Protein AF-M4DKJ5-F1 (afdb_monomer_lite)

Structure (mmCIF, N/CA/C/O backbone):
data_AF-M4DKJ5-F1
#
_entry.id   AF-M4DKJ5-F1
#
loop_
_atom_site.group_PDB
_atom_site.id
_atom_site.type_symbol
_atom_site.label_atom_id
_atom_site.label_alt_id
_atom_site.label_comp_id
_atom_site.label_asym_id
_atom_site.label_entity_id
_atom_site.label_seq_id
_atom_site.pdbx_PDB_ins_code
_atom_site.Cartn_x
_atom_site.Cartn_y
_atom_site.Cartn_z
_atom_site.occupancy
_atom_site.B_iso_or_equiv
_atom_site.auth_seq_id
_atom_site.auth_comp_id
_atom_site.auth_asym_id
_atom_site.auth_atom_id
_atom_site.pdbx_PDB_model_num
ATOM 1 N N . MET A 1 1 ? -17.167 -46.478 -21.593 1.00 34.16 1 MET A N 1
ATOM 2 C CA . MET A 1 1 ? -16.706 -47.016 -22.894 1.00 34.16 1 MET A CA 1
ATOM 3 C C . MET A 1 1 ? -16.607 -45.838 -23.850 1.00 34.16 1 MET A C 1
ATOM 5 O O . MET A 1 1 ? -17.589 -45.128 -23.940 1.00 34.16 1 MET A O 1
ATOM 9 N N . GLN A 1 2 ? -15.519 -45.518 -24.541 1.00 34.03 2 GLN A N 1
ATOM 10 C CA . GLN A 1 2 ? -14.151 -46.040 -24.587 1.00 34.03 2 GLN A CA 1
ATOM 11 C C . GLN A 1 2 ? -13.304 -44.965 -25.315 1.00 34.03 2 GLN A C 1
ATOM 13 O O . GLN A 1 2 ? -13.820 -44.273 -26.188 1.00 34.03 2 GLN A O 1
ATOM 18 N N . LEU A 1 3 ? -12.049 -44.794 -24.898 1.00 34.88 3 LEU A N 1
ATOM 19 C CA . LEU A 1 3 ? -11.023 -43.895 -25.453 1.00 34.88 3 LEU A CA 1
ATOM 20 C C . LEU A 1 3 ? -10.402 -44.441 -26.753 1.00 34.88 3 LEU A C 1
ATOM 22 O O . LEU A 1 3 ? -10.214 -45.651 -26.811 1.00 34.88 3 LEU A O 1
ATOM 26 N N . SER A 1 4 ? -9.965 -43.550 -27.664 1.00 33.28 4 SER A N 1
ATOM 27 C CA . SER A 1 4 ? -8.670 -43.556 -28.418 1.00 33.28 4 SER A CA 1
ATOM 28 C C . SER A 1 4 ? -8.752 -42.593 -29.626 1.00 33.28 4 SER A C 1
ATOM 30 O O . SER A 1 4 ? -9.690 -42.697 -30.406 1.00 33.28 4 SER A O 1
ATOM 32 N N . LYS A 1 5 ? -7.969 -41.501 -29.711 1.00 38.34 5 LYS A N 1
ATOM 33 C CA . LYS A 1 5 ? -6.615 -41.378 -30.317 1.00 38.34 5 LYS A CA 1
ATOM 34 C C . LYS A 1 5 ? -6.493 -41.980 -31.730 1.00 38.34 5 LYS A C 1
ATOM 36 O O . LYS A 1 5 ? -6.608 -43.189 -31.854 1.00 38.34 5 LYS A O 1
ATOM 41 N N . ASP A 1 6 ? -6.233 -41.151 -32.750 1.00 34.94 6 ASP A N 1
ATOM 42 C CA . ASP A 1 6 ? -4.901 -41.042 -33.379 1.00 34.94 6 ASP A CA 1
ATOM 43 C C . ASP A 1 6 ? -4.804 -39.933 -34.451 1.00 34.94 6 ASP A C 1
ATOM 45 O O . ASP A 1 6 ? -5.795 -39.488 -35.027 1.00 34.94 6 ASP A O 1
ATOM 49 N N . GLN A 1 7 ? -3.573 -39.436 -34.598 1.00 34.44 7 GLN A N 1
ATOM 50 C CA . GLN A 1 7 ? -3.086 -38.348 -35.453 1.00 34.44 7 GLN A CA 1
ATOM 51 C C . GLN A 1 7 ? -2.824 -38.820 -36.889 1.00 34.44 7 GLN A C 1
ATOM 53 O O . GLN A 1 7 ? -2.417 -39.959 -37.066 1.00 34.44 7 GLN A O 1
ATOM 58 N N . GLU A 1 8 ? -2.868 -37.906 -37.868 1.00 33.44 8 GLU A N 1
ATOM 59 C CA . GLU A 1 8 ? -1.919 -37.901 -38.998 1.00 33.44 8 GLU A CA 1
ATOM 60 C C . GLU A 1 8 ? -1.905 -36.529 -39.710 1.00 33.44 8 GLU A C 1
ATOM 62 O O . GLU A 1 8 ? -2.936 -36.007 -40.134 1.00 33.44 8 GLU A O 1
ATOM 67 N N . THR A 1 9 ? -0.720 -35.917 -39.811 1.00 37.09 9 THR A N 1
ATOM 68 C CA . THR A 1 9 ? -0.434 -34.658 -40.529 1.00 37.09 9 THR A CA 1
ATOM 69 C C . THR A 1 9 ? 0.369 -34.941 -41.809 1.00 37.09 9 THR A C 1
ATOM 71 O O . THR A 1 9 ? 1.290 -35.757 -41.748 1.00 37.09 9 THR A O 1
ATOM 74 N N . PRO A 1 10 ? 0.103 -34.256 -42.942 1.00 45.09 10 PRO A N 1
ATOM 75 C CA . PRO A 1 10 ? 0.799 -34.483 -44.216 1.00 45.09 10 PRO A CA 1
ATOM 76 C C . PRO A 1 10 ? 2.137 -33.710 -44.358 1.00 45.09 10 PRO A C 1
ATOM 78 O O . PRO A 1 10 ? 2.367 -32.745 -43.625 1.00 45.09 10 PRO A O 1
ATOM 81 N N . PRO A 1 11 ? 3.030 -34.110 -45.295 1.00 43.97 11 PRO A N 1
ATOM 82 C CA . PRO A 1 11 ? 4.429 -33.667 -45.351 1.00 43.97 11 PRO A CA 1
ATOM 83 C C . PRO A 1 11 ? 4.670 -32.383 -46.171 1.00 43.97 11 PRO A C 1
ATOM 85 O O . PRO A 1 11 ? 3.959 -32.081 -47.129 1.00 43.97 11 PRO A O 1
ATOM 88 N N . SER A 1 12 ? 5.735 -31.656 -45.817 1.00 39.75 12 SER A N 1
ATOM 89 C CA . SER A 1 12 ? 6.187 -30.396 -46.434 1.00 39.75 12 SER A CA 1
ATOM 90 C C . SER A 1 12 ? 7.066 -30.602 -47.691 1.00 39.75 12 SER A C 1
ATOM 92 O O . SER A 1 12 ? 7.866 -31.539 -47.713 1.00 39.75 12 SER A O 1
ATOM 94 N N . PRO A 1 13 ? 7.012 -29.710 -48.706 1.00 46.06 13 PRO A N 1
ATOM 95 C CA . PRO A 1 13 ? 7.845 -29.791 -49.916 1.00 46.06 13 PRO A CA 1
ATOM 96 C C . PRO A 1 13 ? 9.262 -29.172 -49.752 1.00 46.06 13 PRO A C 1
ATOM 98 O O . PRO A 1 13 ? 9.503 -28.420 -48.803 1.00 46.06 13 PRO A O 1
ATOM 101 N N . PRO A 1 14 ? 10.222 -29.483 -50.657 1.00 41.31 14 PRO A N 1
ATOM 102 C CA . PRO A 1 14 ? 11.657 -29.246 -50.452 1.00 41.31 14 PRO A CA 1
ATOM 103 C C . PRO A 1 14 ? 12.141 -27.816 -50.770 1.00 41.31 14 PRO A C 1
ATOM 105 O O . PRO A 1 14 ? 11.585 -27.110 -51.608 1.00 41.31 14 PRO A O 1
ATOM 108 N N . ARG A 1 15 ? 13.237 -27.418 -50.100 1.00 35.81 15 ARG A N 1
ATOM 109 C CA . ARG A 1 15 ? 13.929 -26.115 -50.201 1.00 35.81 15 ARG A CA 1
ATOM 110 C C . ARG A 1 15 ? 14.710 -25.942 -51.513 1.00 35.81 15 ARG A C 1
ATOM 112 O O . ARG A 1 15 ? 15.487 -26.814 -51.890 1.00 35.81 15 ARG A O 1
ATOM 119 N N . SER A 1 16 ? 14.609 -24.757 -52.116 1.00 41.31 16 SER A N 1
ATOM 120 C CA . SER A 1 16 ? 15.481 -24.249 -53.190 1.00 41.31 16 SER A CA 1
ATOM 121 C C . SER A 1 16 ? 16.621 -23.352 -52.648 1.00 41.31 16 SER A C 1
ATOM 123 O O . SER A 1 16 ? 16.422 -22.686 -51.629 1.00 41.31 16 SER A O 1
ATOM 125 N N . PRO A 1 17 ? 17.810 -23.311 -53.294 1.00 42.06 17 PRO A N 1
ATOM 126 C CA . PRO A 1 17 ? 19.000 -22.596 -52.805 1.00 42.06 17 PRO A CA 1
ATOM 127 C C . PRO A 1 17 ? 18.999 -21.089 -53.160 1.00 42.06 17 PRO A C 1
ATOM 129 O O . PRO A 1 17 ? 18.267 -20.680 -54.064 1.00 42.06 17 PRO A O 1
ATOM 132 N N . PRO A 1 18 ? 19.816 -20.247 -52.489 1.00 37.16 18 PRO A N 1
ATOM 133 C CA . PRO A 1 18 ? 19.771 -18.792 -52.651 1.00 37.16 18 PRO A CA 1
ATOM 134 C C . PRO A 1 18 ? 20.634 -18.293 -53.830 1.00 37.16 18 PRO A C 1
ATOM 136 O O . PRO A 1 18 ? 21.690 -18.874 -54.100 1.00 37.16 18 PRO A O 1
ATOM 139 N N . PRO A 1 19 ? 20.262 -17.185 -54.506 1.00 37.22 19 PRO A N 1
ATOM 140 C CA . PRO A 1 19 ? 21.155 -16.484 -55.422 1.00 37.22 19 PRO A CA 1
ATOM 141 C C . PRO A 1 19 ? 22.012 -15.406 -54.722 1.00 37.22 19 PRO A C 1
ATOM 143 O O . PRO A 1 19 ? 21.772 -15.007 -53.585 1.00 37.22 19 PRO A O 1
ATOM 146 N N . LYS A 1 20 ? 23.068 -15.001 -55.436 1.00 31.56 20 LYS A N 1
ATOM 147 C CA . LYS A 1 20 ? 24.344 -14.416 -54.987 1.00 31.56 20 LYS A CA 1
ATOM 148 C C . LYS A 1 20 ? 24.309 -12.904 -54.696 1.00 31.56 20 LYS A C 1
ATOM 150 O O . LYS A 1 20 ? 23.564 -12.164 -55.329 1.00 31.56 20 LYS A O 1
ATOM 155 N N . LEU A 1 21 ? 25.213 -12.464 -53.808 1.00 29.67 21 LEU A N 1
ATOM 156 C CA . LEU A 1 21 ? 25.580 -11.062 -53.549 1.00 29.67 21 LEU A CA 1
ATOM 157 C C . LEU A 1 21 ? 26.083 -10.339 -54.813 1.00 29.67 21 LEU A C 1
ATOM 159 O O . LEU A 1 21 ? 26.910 -10.881 -55.547 1.00 29.67 21 LEU A O 1
ATOM 163 N N . SER A 1 22 ? 25.704 -9.066 -54.964 1.00 29.33 22 SER A N 1
ATOM 164 C CA . SER A 1 22 ? 26.400 -8.091 -55.811 1.00 29.33 22 SER A CA 1
ATOM 165 C C . SER A 1 22 ? 26.772 -6.844 -55.003 1.00 29.33 22 SER A C 1
ATOM 167 O O . SER A 1 22 ? 25.912 -6.162 -54.452 1.00 29.33 22 SER A O 1
ATOM 169 N N . THR A 1 23 ? 28.069 -6.564 -54.950 1.00 30.52 23 THR A N 1
ATOM 170 C CA . THR A 1 23 ? 28.723 -5.379 -54.382 1.00 30.52 23 THR A CA 1
ATOM 171 C C . THR A 1 23 ? 28.531 -4.141 -55.259 1.00 30.52 23 THR A C 1
ATOM 173 O O . THR A 1 23 ? 28.802 -4.223 -56.456 1.00 30.52 23 THR A O 1
ATOM 176 N N . VAL A 1 24 ? 28.199 -2.981 -54.677 1.00 31.58 24 VAL A N 1
ATOM 177 C CA . VAL A 1 24 ? 28.422 -1.664 -55.309 1.00 31.58 24 VAL A CA 1
ATOM 178 C C . VAL A 1 24 ? 28.922 -0.659 -54.264 1.00 31.58 24 VAL A C 1
ATOM 180 O O . VAL A 1 24 ? 28.433 -0.612 -53.139 1.00 31.58 24 VAL A O 1
ATOM 183 N N . ALA A 1 25 ? 29.957 0.083 -54.656 1.00 29.73 25 ALA A N 1
ATOM 184 C CA . ALA A 1 25 ? 30.858 0.892 -53.844 1.00 29.73 25 ALA A CA 1
ATOM 185 C C . ALA A 1 25 ? 30.395 2.344 -53.593 1.00 29.73 25 ALA A C 1
ATOM 187 O O . ALA A 1 25 ? 29.662 2.929 -54.389 1.00 29.73 25 ALA A O 1
ATOM 188 N N . CYS A 1 26 ? 30.915 2.942 -52.513 1.00 27.17 26 CYS A N 1
ATOM 189 C CA . CYS A 1 26 ? 30.882 4.380 -52.211 1.00 27.17 26 CYS A CA 1
ATOM 190 C C . CYS A 1 26 ? 31.699 5.227 -53.205 1.00 27.17 26 CYS A C 1
ATOM 192 O O . CYS A 1 26 ? 32.752 4.775 -53.664 1.00 27.17 26 CYS A O 1
ATOM 194 N N . PRO A 1 27 ? 31.360 6.523 -53.350 1.00 34.03 27 PRO A N 1
ATOM 195 C CA . PRO A 1 27 ? 32.339 7.557 -53.658 1.00 34.03 27 PRO A CA 1
ATOM 196 C C . PRO A 1 27 ? 32.474 8.635 -52.565 1.00 34.03 27 PRO A C 1
ATOM 198 O O . PRO A 1 27 ? 31.663 8.795 -51.657 1.00 34.03 27 PRO A O 1
ATOM 201 N N . SER A 1 28 ? 33.597 9.339 -52.671 1.00 29.92 28 SER A N 1
ATOM 202 C CA . SER A 1 28 ? 34.377 10.053 -51.661 1.00 29.92 28 SER A CA 1
ATOM 203 C C . SER A 1 28 ? 34.055 11.542 -51.443 1.00 29.92 28 SER A C 1
ATOM 205 O O . SER A 1 28 ? 33.661 12.257 -52.358 1.00 29.92 28 SER A O 1
ATOM 207 N N . ARG A 1 29 ? 34.390 12.017 -50.231 1.00 27.91 29 ARG A N 1
ATOM 208 C CA . ARG A 1 29 ? 34.532 13.419 -49.768 1.00 27.91 29 ARG A CA 1
ATOM 209 C C . ARG A 1 29 ? 35.510 14.284 -50.584 1.00 27.91 29 ARG A C 1
ATOM 211 O O . ARG A 1 29 ? 36.552 13.767 -50.984 1.00 27.91 29 ARG A O 1
ATOM 218 N N . LYS A 1 30 ? 35.285 15.618 -50.565 1.00 30.05 30 LYS A N 1
ATOM 219 C CA . LYS A 1 30 ? 36.215 16.732 -50.173 1.00 30.05 30 LYS A CA 1
ATOM 220 C C . LYS A 1 30 ? 35.596 18.126 -50.518 1.00 30.05 30 LYS A C 1
ATOM 222 O O . LYS A 1 30 ? 34.683 18.141 -51.332 1.00 30.05 30 LYS A O 1
ATOM 227 N N . PRO A 1 31 ? 36.119 19.288 -50.050 1.00 34.69 31 PRO A N 1
ATOM 228 C CA . PRO A 1 31 ? 36.411 19.727 -48.673 1.00 34.69 31 PRO A CA 1
ATOM 229 C C . PRO A 1 31 ? 35.936 21.188 -48.349 1.00 34.69 31 PRO A C 1
ATOM 231 O O . PRO A 1 31 ? 35.379 21.885 -49.184 1.00 34.69 31 PRO A O 1
ATOM 234 N N . ARG A 1 32 ? 36.183 21.610 -47.094 1.00 28.14 32 ARG A N 1
ATOM 235 C CA . ARG A 1 32 ? 35.888 22.892 -46.394 1.00 28.14 32 ARG A CA 1
ATOM 236 C C . ARG A 1 32 ? 36.494 24.179 -46.986 1.00 28.14 32 ARG A C 1
ATOM 238 O O . ARG A 1 32 ? 37.646 24.140 -47.399 1.00 28.14 32 ARG A O 1
ATOM 245 N N . GLU A 1 33 ? 35.859 25.319 -46.671 1.00 25.03 33 GLU A N 1
ATOM 246 C CA . GLU A 1 33 ? 36.517 26.617 -46.397 1.00 25.03 33 GLU A CA 1
ATOM 247 C C . GLU A 1 33 ? 35.924 27.330 -45.155 1.00 25.03 33 GLU A C 1
ATOM 249 O O . GLU A 1 33 ? 34.770 27.114 -44.787 1.00 25.03 33 GLU A O 1
ATOM 254 N N . ARG A 1 34 ? 36.767 28.115 -44.463 1.00 25.41 34 ARG A N 1
ATOM 255 C CA . ARG A 1 34 ? 36.536 28.881 -43.215 1.00 25.41 34 ARG A CA 1
ATOM 256 C C . ARG A 1 34 ? 36.778 30.372 -43.481 1.00 25.41 34 ARG A C 1
ATOM 258 O O . ARG A 1 34 ? 37.758 30.638 -44.159 1.00 25.41 34 ARG A O 1
ATOM 265 N N . THR A 1 35 ? 36.074 31.274 -42.783 1.00 25.77 35 THR A N 1
ATOM 266 C CA . THR A 1 35 ? 36.531 32.628 -42.338 1.00 25.77 35 THR A CA 1
ATOM 267 C C . THR A 1 35 ? 35.442 33.256 -41.429 1.00 25.77 35 THR A C 1
ATOM 269 O O . THR A 1 35 ? 34.269 33.204 -41.770 1.00 25.77 35 THR A O 1
ATOM 272 N N . SER A 1 36 ? 35.686 33.483 -40.125 1.00 26.55 36 SER A N 1
ATOM 273 C CA . SER A 1 36 ? 36.191 34.691 -39.409 1.00 26.55 36 SER A CA 1
ATOM 274 C C . SER A 1 36 ? 35.094 35.663 -38.896 1.00 26.55 36 SER A C 1
ATOM 276 O O . SER A 1 36 ? 34.296 36.162 -39.679 1.00 26.55 36 SER A O 1
ATOM 278 N N . SER A 1 37 ? 35.086 35.923 -37.577 1.00 27.97 37 SER A N 1
ATOM 279 C CA . SER A 1 37 ? 34.269 36.900 -36.798 1.00 27.97 37 SER A CA 1
ATOM 280 C C . SER A 1 37 ? 34.820 38.355 -36.943 1.00 27.97 37 SER A C 1
ATOM 282 O O . SER A 1 37 ? 35.769 38.453 -37.730 1.00 27.97 37 SER A O 1
ATOM 284 N N . PRO A 1 38 ? 34.376 39.471 -36.258 1.00 39.59 38 PRO A N 1
ATOM 285 C CA . PRO A 1 38 ? 33.832 39.616 -34.868 1.00 39.59 38 PRO A CA 1
ATOM 286 C C . PRO A 1 38 ? 32.888 40.837 -34.509 1.00 39.59 38 PRO A C 1
ATOM 288 O O . PRO A 1 38 ? 32.573 41.652 -35.366 1.00 39.59 38 PRO A O 1
ATOM 291 N N . PHE A 1 39 ? 32.524 40.959 -33.201 1.00 26.61 39 PHE A N 1
ATOM 292 C CA . PHE A 1 39 ? 31.960 42.109 -32.400 1.00 26.61 39 PHE A CA 1
ATOM 293 C C . PHE A 1 39 ? 30.550 42.675 -32.744 1.00 26.61 39 PHE A C 1
ATOM 295 O O . PHE A 1 39 ? 30.126 42.592 -33.883 1.00 26.61 39 PHE A O 1
ATOM 302 N N . SER A 1 40 ? 29.765 43.373 -31.896 1.00 27.27 40 SER A N 1
ATOM 303 C CA . SER A 1 40 ? 29.420 43.416 -30.450 1.00 27.27 40 SER A CA 1
ATOM 304 C C . SER A 1 40 ? 28.292 44.464 -30.237 1.00 27.27 40 SER A C 1
ATOM 306 O O . SER A 1 40 ? 28.135 45.357 -31.060 1.00 27.27 40 SER A O 1
ATOM 308 N N . GLU A 1 41 ? 27.628 44.416 -29.073 1.00 29.48 41 GLU A N 1
ATOM 309 C CA . GLU A 1 41 ? 26.929 45.516 -28.355 1.00 29.48 41 GLU A CA 1
ATOM 310 C C . GLU A 1 41 ? 25.429 45.855 -28.555 1.00 29.48 41 GLU A C 1
ATOM 312 O O . GLU A 1 41 ? 24.768 45.518 -29.529 1.00 29.48 41 GLU A O 1
ATOM 317 N N . VAL A 1 42 ? 24.882 46.463 -27.490 1.00 29.23 42 VAL A N 1
ATOM 318 C CA . VAL A 1 42 ? 23.523 46.372 -26.923 1.00 29.23 42 VAL A CA 1
ATOM 319 C C . VAL A 1 42 ? 22.909 47.782 -26.768 1.00 29.23 42 VAL A C 1
ATOM 321 O O . VAL A 1 42 ? 23.637 48.701 -26.417 1.00 29.23 42 VAL A O 1
ATOM 324 N N . LEU A 1 43 ? 21.573 47.937 -26.904 1.00 26.95 43 LEU A N 1
ATOM 325 C CA . LEU A 1 43 ? 20.621 48.596 -25.953 1.00 26.95 43 LEU A CA 1
ATOM 326 C C . LEU A 1 43 ? 19.431 49.381 -26.582 1.00 26.95 43 LEU A C 1
ATOM 328 O O . LEU A 1 43 ? 19.582 50.467 -27.124 1.00 26.95 43 LEU A O 1
ATOM 332 N N . ARG A 1 44 ? 18.225 48.866 -26.261 1.00 27.97 44 ARG A N 1
ATOM 333 C CA . ARG A 1 44 ? 16.961 49.511 -25.794 1.00 27.97 44 ARG A CA 1
ATOM 334 C C . ARG A 1 44 ? 16.175 50.505 -26.676 1.00 27.97 44 ARG A C 1
ATOM 336 O O . ARG A 1 44 ? 16.653 51.596 -26.954 1.00 27.97 44 ARG A O 1
ATOM 343 N N . ARG A 1 45 ? 14.846 50.264 -26.779 1.00 24.30 45 ARG A N 1
ATOM 344 C CA . ARG A 1 45 ? 13.775 51.238 -26.410 1.00 24.30 45 ARG A CA 1
ATOM 345 C C . ARG A 1 45 ? 12.338 50.651 -26.310 1.00 24.30 45 ARG A C 1
ATOM 347 O O . ARG A 1 45 ? 11.859 50.016 -27.232 1.00 24.30 45 ARG A O 1
ATOM 354 N N . LYS A 1 46 ? 11.715 50.941 -25.148 1.00 25.06 46 LYS A N 1
ATOM 355 C CA . LYS A 1 46 ? 10.308 51.243 -24.738 1.00 25.06 46 LYS A CA 1
ATOM 356 C C . LYS A 1 46 ? 9.062 50.526 -25.333 1.00 25.06 46 LYS A C 1
ATOM 358 O O . LYS A 1 46 ? 8.856 50.488 -26.535 1.00 25.06 46 LYS A O 1
ATOM 363 N N . ARG A 1 47 ? 8.168 50.115 -24.405 1.00 30.86 47 ARG A N 1
ATOM 364 C CA . ARG A 1 47 ? 6.785 49.581 -24.565 1.00 30.86 47 ARG A CA 1
ATOM 365 C C . ARG A 1 47 ? 5.763 50.633 -25.038 1.00 30.86 47 ARG A C 1
ATOM 367 O O . ARG A 1 47 ? 5.943 51.809 -24.714 1.00 30.86 47 ARG A O 1
ATOM 374 N N . PRO A 1 48 ? 4.652 50.196 -25.667 1.00 27.69 48 PRO A N 1
ATOM 375 C CA . PRO A 1 48 ? 3.304 50.321 -25.061 1.00 27.69 48 PRO A CA 1
ATOM 376 C C . PRO A 1 48 ? 2.371 49.111 -25.398 1.00 27.69 48 PRO A C 1
ATOM 378 O O . PRO A 1 48 ? 2.866 48.106 -25.896 1.00 27.69 48 PRO A O 1
ATOM 381 N N . PRO A 1 49 ? 1.044 49.177 -25.154 1.00 27.25 49 PRO A N 1
ATOM 382 C CA . PRO A 1 49 ? 0.290 48.755 -23.969 1.00 27.25 49 PRO A CA 1
ATOM 383 C C . PRO A 1 49 ? -0.392 47.365 -24.087 1.00 27.25 49 PRO A C 1
ATOM 385 O O . PRO A 1 49 ? -0.431 46.746 -25.144 1.00 27.25 49 PRO A O 1
ATOM 388 N N . MET A 1 50 ? -0.929 46.885 -22.959 1.00 33.75 50 MET A N 1
ATOM 389 C CA . MET A 1 50 ? -1.585 45.581 -22.777 1.00 33.75 50 MET A CA 1
ATOM 390 C C . MET A 1 50 ? -2.933 45.428 -23.499 1.00 33.75 50 MET A C 1
ATOM 392 O O . MET A 1 50 ? -3.764 46.332 -23.457 1.00 33.75 50 MET A O 1
ATOM 396 N N . LEU A 1 51 ? -3.212 44.199 -23.952 1.00 24.91 51 LEU A N 1
ATOM 397 C CA . LEU A 1 51 ? -4.559 43.625 -23.928 1.00 24.91 51 LEU A CA 1
ATOM 398 C C . LEU A 1 51 ? -4.496 42.184 -23.406 1.00 24.91 51 LEU A C 1
ATOM 400 O O . LEU A 1 51 ? -3.662 41.381 -23.820 1.00 24.91 51 LEU A O 1
ATOM 404 N N . ASN A 1 52 ? -5.342 41.931 -22.414 1.00 31.67 52 ASN A N 1
ATOM 405 C CA . ASN A 1 52 ? -5.388 40.749 -21.569 1.00 31.67 52 ASN A CA 1
ATOM 406 C C . ASN A 1 52 ? -5.973 39.558 -22.346 1.00 31.67 52 ASN A C 1
ATOM 408 O O . ASN A 1 52 ? -7.022 39.700 -22.975 1.00 31.67 52 ASN A O 1
ATOM 412 N N . ARG A 1 53 ? -5.347 38.381 -22.257 1.00 27.08 53 ARG A N 1
ATOM 413 C CA . ARG A 1 53 ? -6.007 37.104 -22.547 1.00 27.08 53 ARG A CA 1
ATOM 414 C C . ARG A 1 53 ? -5.723 36.182 -21.372 1.00 27.08 53 ARG A C 1
ATOM 416 O O . ARG A 1 53 ? -4.568 35.944 -21.033 1.00 27.08 53 ARG A O 1
ATOM 423 N N . GLU A 1 54 ? -6.803 35.795 -20.715 1.00 25.70 54 GLU A N 1
ATOM 424 C CA . GLU A 1 54 ? -6.848 35.111 -19.431 1.00 25.70 54 GLU A CA 1
ATOM 425 C C . GLU A 1 54 ? -5.906 33.903 -19.381 1.00 25.70 54 GLU A C 1
ATOM 427 O O . GLU A 1 54 ? -5.964 32.991 -20.207 1.00 25.70 54 GLU A O 1
ATOM 432 N N . LEU A 1 55 ? -5.014 33.938 -18.392 1.00 28.23 55 LEU A N 1
ATOM 433 C CA . LEU A 1 55 ? -4.206 32.812 -17.962 1.00 28.23 55 LEU A CA 1
ATOM 434 C C . LEU A 1 55 ? -5.130 31.834 -17.237 1.00 28.23 55 LEU A C 1
ATOM 436 O O . LEU A 1 55 ? -5.598 32.119 -16.136 1.00 28.23 55 LEU A O 1
ATOM 440 N N . PHE A 1 56 ? -5.349 30.661 -17.826 1.00 28.41 56 PHE A N 1
ATOM 441 C CA . PHE A 1 56 ? -5.671 29.487 -17.024 1.00 28.41 56 PHE A CA 1
ATOM 442 C C . PHE A 1 56 ? -4.541 29.310 -15.997 1.00 28.41 56 PHE A C 1
ATOM 444 O O . PHE A 1 56 ? -3.369 29.358 -16.395 1.00 28.41 56 PHE A O 1
ATOM 451 N N . PRO A 1 57 ? -4.830 29.136 -14.697 1.00 29.12 57 PRO A N 1
ATOM 452 C CA . PRO A 1 57 ? -3.781 28.844 -13.740 1.00 29.12 57 PRO A CA 1
ATOM 453 C C . PRO A 1 57 ? -3.166 27.493 -14.114 1.00 29.12 57 PRO A C 1
ATOM 455 O O . PRO A 1 57 ? -3.829 26.459 -14.057 1.00 29.12 57 PRO A O 1
ATOM 458 N N . GLN A 1 58 ? -1.899 27.515 -14.536 1.00 31.98 58 GLN A N 1
ATOM 459 C CA . GLN A 1 58 ? -1.081 26.312 -14.580 1.00 31.98 58 GLN A CA 1
ATOM 460 C C . GLN A 1 58 ? -0.992 25.785 -13.148 1.00 31.98 58 GLN A C 1
ATOM 462 O O . GLN A 1 58 ? -0.510 26.486 -12.255 1.00 31.98 58 GLN A O 1
ATOM 467 N N . ALA A 1 59 ? -1.478 24.565 -12.930 1.00 33.59 59 ALA A N 1
ATOM 468 C CA . ALA A 1 59 ? -1.106 23.803 -11.751 1.00 33.59 59 ALA A CA 1
ATOM 469 C C . ALA A 1 59 ? 0.428 23.636 -11.752 1.00 33.59 59 ALA A C 1
ATOM 471 O O . ALA A 1 59 ? 1.017 23.488 -12.831 1.00 33.59 59 ALA A O 1
ATOM 472 N N . PRO A 1 60 ? 1.100 23.713 -10.594 1.00 30.91 60 PRO A N 1
ATOM 473 C CA . PRO A 1 60 ? 2.546 23.571 -10.557 1.00 30.91 60 PRO A CA 1
ATOM 474 C C . PRO A 1 60 ? 2.942 22.155 -11.019 1.00 30.91 60 PRO A C 1
ATOM 476 O O . PRO A 1 60 ? 2.311 21.190 -10.593 1.00 30.91 60 PRO A O 1
ATOM 479 N N . PRO A 1 61 ? 3.971 22.004 -11.876 1.00 40.28 61 PRO A N 1
ATOM 480 C CA . PRO A 1 61 ? 4.569 20.700 -12.133 1.00 40.28 61 PRO A CA 1
ATOM 481 C C . PRO A 1 61 ? 5.258 20.190 -10.863 1.00 40.28 61 PRO A C 1
ATOM 483 O O . PRO A 1 61 ? 5.733 20.997 -10.055 1.00 40.28 61 PRO A O 1
ATOM 486 N N . TRP A 1 62 ? 5.339 18.864 -10.723 1.00 38.97 62 TRP A N 1
ATOM 487 C CA . TRP A 1 62 ? 6.017 18.188 -9.617 1.00 38.97 62 TRP A CA 1
ATOM 488 C C . TRP A 1 62 ? 7.366 18.827 -9.284 1.00 38.97 62 TRP A C 1
ATOM 490 O O . TRP A 1 62 ? 8.152 19.190 -10.169 1.00 38.97 62 TRP A O 1
ATOM 500 N N . SER A 1 63 ? 7.623 18.975 -7.985 1.00 35.19 63 SER A N 1
ATOM 501 C CA . SER A 1 63 ? 8.852 19.550 -7.448 1.00 35.19 63 SER A CA 1
ATOM 502 C C . SER A 1 63 ? 10.081 18.874 -8.060 1.00 35.19 63 SER A C 1
ATOM 504 O O . SER A 1 63 ? 10.278 17.665 -7.944 1.00 35.19 63 SER A O 1
ATOM 506 N N . LYS A 1 64 ? 10.900 19.684 -8.735 1.00 42.12 64 LYS A N 1
ATOM 507 C CA . LYS A 1 64 ? 12.110 19.277 -9.449 1.00 42.12 64 LYS A CA 1
ATOM 508 C C . LYS A 1 64 ? 13.256 18.997 -8.479 1.00 42.12 64 LYS A C 1
ATOM 510 O O . LYS A 1 64 ? 14.096 19.867 -8.284 1.00 42.12 64 LYS A O 1
ATOM 515 N N . GLU A 1 65 ? 13.357 17.779 -7.973 1.00 31.83 65 GLU A N 1
ATOM 516 C CA . GLU A 1 65 ? 14.637 17.257 -7.486 1.00 31.83 65 GLU A CA 1
ATOM 517 C C . GLU A 1 65 ? 14.870 15.865 -8.072 1.00 31.83 65 GLU A C 1
ATOM 519 O O . GLU A 1 65 ? 14.569 14.839 -7.475 1.00 31.83 65 GLU A O 1
ATOM 524 N N . ALA A 1 66 ? 15.411 15.834 -9.293 1.00 41.16 66 ALA A N 1
ATOM 525 C CA . ALA A 1 66 ? 16.150 14.663 -9.738 1.00 41.16 66 ALA A CA 1
ATOM 526 C C . ALA A 1 66 ? 17.454 14.635 -8.930 1.00 41.16 66 ALA A C 1
ATOM 528 O O . ALA A 1 66 ? 18.291 15.534 -9.073 1.00 41.16 66 ALA A O 1
ATOM 529 N N . VAL A 1 67 ? 17.600 13.638 -8.057 1.00 40.75 67 VAL A N 1
ATOM 530 C CA . VAL A 1 67 ? 18.832 13.404 -7.299 1.00 40.75 67 VAL A CA 1
ATOM 531 C C . VAL A 1 67 ? 19.960 13.167 -8.305 1.00 40.75 67 VAL A C 1
ATOM 533 O O . VAL A 1 67 ? 19.934 12.204 -9.066 1.00 40.75 67 VAL A O 1
ATOM 536 N N . LYS A 1 68 ? 20.948 14.067 -8.346 1.00 36.25 68 LYS A N 1
ATOM 537 C CA . LYS A 1 68 ? 22.196 13.823 -9.080 1.00 36.25 68 LYS A CA 1
ATOM 538 C C . LYS A 1 68 ? 23.001 12.793 -8.292 1.00 36.25 68 LYS A C 1
ATOM 540 O O . LYS A 1 68 ? 23.565 13.131 -7.256 1.00 36.25 68 LYS A O 1
ATOM 545 N N . THR A 1 69 ? 23.042 11.556 -8.770 1.00 41.81 69 THR A N 1
ATOM 546 C CA . THR A 1 69 ? 23.812 10.464 -8.163 1.00 41.81 69 THR A CA 1
ATOM 547 C C . THR A 1 69 ? 25.320 10.688 -8.343 1.00 41.81 69 THR A C 1
ATOM 549 O O . THR A 1 69 ? 25.779 10.864 -9.477 1.00 41.81 69 THR A O 1
ATOM 552 N N . PRO A 1 70 ? 26.124 10.689 -7.262 1.00 40.09 70 PRO A N 1
ATOM 553 C CA . PRO A 1 70 ? 27.577 10.641 -7.362 1.00 40.09 70 PRO A CA 1
ATOM 554 C C . PRO A 1 70 ? 28.030 9.298 -7.969 1.00 40.09 70 PRO A C 1
ATOM 556 O O . PRO A 1 70 ? 27.385 8.278 -7.749 1.00 40.09 70 PRO A O 1
ATOM 559 N N . PRO A 1 71 ? 29.161 9.248 -8.692 1.00 44.69 71 PRO A N 1
ATOM 560 C CA . PRO A 1 71 ? 29.565 8.071 -9.472 1.00 44.69 71 PRO A CA 1
ATOM 561 C C . PRO A 1 71 ? 29.984 6.812 -8.672 1.00 44.69 71 PRO A C 1
ATOM 563 O O . PRO A 1 71 ? 30.416 5.835 -9.290 1.00 44.69 71 PRO A O 1
ATOM 566 N N . TYR A 1 72 ? 29.910 6.799 -7.330 1.00 49.84 72 TYR A N 1
ATOM 567 C CA . TYR A 1 72 ? 30.592 5.783 -6.506 1.00 49.84 72 TYR A CA 1
ATOM 568 C C . TYR A 1 72 ? 29.865 5.217 -5.276 1.00 49.84 72 TYR A C 1
ATOM 570 O O . TYR A 1 72 ? 30.477 4.385 -4.611 1.00 49.84 72 TYR A O 1
ATOM 578 N N . GLU A 1 73 ? 28.616 5.567 -4.965 1.00 63.88 73 GLU A N 1
ATOM 579 C CA . GLU A 1 73 ? 28.018 5.137 -3.686 1.00 63.88 73 GLU A CA 1
ATOM 580 C C . GLU A 1 73 ? 26.627 4.523 -3.812 1.00 63.88 73 GLU A C 1
ATOM 582 O O . GLU A 1 73 ? 25.889 4.800 -4.759 1.00 63.88 73 GLU A O 1
ATOM 587 N N . ASP A 1 74 ? 26.312 3.680 -2.825 1.00 78.25 74 ASP A N 1
ATOM 588 C CA . ASP A 1 74 ? 24.966 3.194 -2.561 1.00 78.25 74 ASP A CA 1
ATOM 589 C C . ASP A 1 74 ? 24.016 4.390 -2.401 1.00 78.25 74 ASP A C 1
ATOM 591 O O . ASP A 1 74 ? 24.342 5.384 -1.747 1.00 78.25 74 ASP A O 1
ATOM 595 N N . VAL A 1 75 ? 22.833 4.300 -2.998 1.00 82.94 75 VAL A N 1
ATOM 596 C CA . VAL A 1 75 ? 21.817 5.349 -2.945 1.00 82.94 75 VAL A CA 1
ATOM 597 C C . VAL A 1 75 ? 20.709 4.917 -2.007 1.00 82.94 75 VAL A C 1
ATOM 599 O O . VAL A 1 75 ? 20.108 3.859 -2.182 1.00 82.94 75 VAL A O 1
ATOM 602 N N . GLU A 1 76 ? 20.406 5.764 -1.032 1.00 89.00 76 GLU A N 1
ATOM 603 C CA . GLU A 1 76 ? 19.338 5.542 -0.064 1.00 89.00 76 GLU A CA 1
ATOM 604 C C . GLU A 1 76 ? 18.339 6.686 -0.175 1.00 89.00 76 GLU A C 1
ATOM 606 O O . GLU A 1 76 ? 18.717 7.858 -0.200 1.00 89.00 76 GLU A O 1
ATOM 611 N N . ALA A 1 77 ? 17.055 6.358 -0.240 1.00 80.25 77 ALA A N 1
ATOM 612 C CA . ALA A 1 77 ? 15.999 7.348 -0.110 1.00 80.25 77 ALA A CA 1
ATOM 613 C C . ALA A 1 77 ? 14.834 6.746 0.657 1.00 80.25 77 ALA A C 1
ATOM 615 O O . ALA A 1 77 ? 14.470 5.593 0.457 1.00 80.25 77 ALA A O 1
ATOM 616 N N . GLU A 1 78 ? 14.221 7.531 1.525 1.00 83.94 78 GLU A N 1
ATOM 617 C CA . GLU A 1 78 ? 13.111 7.073 2.342 1.00 83.94 78 GLU A CA 1
ATOM 618 C C . GLU A 1 78 ? 12.115 8.209 2.527 1.00 83.94 78 GLU A C 1
ATOM 620 O O . GLU A 1 78 ? 12.479 9.383 2.613 1.00 83.94 78 GLU A O 1
ATOM 625 N N . LYS A 1 79 ? 10.838 7.843 2.562 1.00 75.94 79 LYS A N 1
ATOM 626 C CA . LYS A 1 79 ? 9.777 8.690 3.084 1.00 75.94 79 LYS A CA 1
ATOM 627 C C . LYS A 1 79 ? 9.042 7.870 4.128 1.00 75.94 79 LYS A C 1
ATOM 629 O O . LYS A 1 79 ? 8.364 6.903 3.770 1.00 75.94 79 LYS A O 1
ATOM 634 N N . ASP A 1 80 ? 9.193 8.275 5.386 1.00 67.38 80 ASP A N 1
ATOM 635 C CA . ASP A 1 80 ? 8.707 7.554 6.563 1.00 67.38 80 ASP A CA 1
ATOM 636 C C . ASP A 1 80 ? 7.294 6.996 6.368 1.00 67.38 80 ASP A C 1
ATOM 638 O O . ASP A 1 80 ? 6.342 7.725 6.074 1.00 67.38 80 ASP A O 1
ATOM 642 N N . GLY A 1 81 ? 7.169 5.674 6.508 1.00 65.00 81 GLY A N 1
ATOM 643 C CA . GLY A 1 81 ? 5.896 4.959 6.418 1.00 65.00 81 GLY A CA 1
ATOM 644 C C . GLY A 1 81 ? 5.243 4.921 5.028 1.00 65.00 81 GLY A C 1
ATOM 645 O O . GLY A 1 81 ? 4.101 4.472 4.928 1.00 65.00 81 GLY A O 1
ATOM 646 N N . VAL A 1 82 ? 5.918 5.376 3.964 1.00 79.38 82 VAL A N 1
ATOM 647 C CA . VAL A 1 82 ? 5.394 5.355 2.585 1.00 79.38 82 VAL A CA 1
ATOM 648 C C . VAL A 1 82 ? 6.238 4.470 1.676 1.00 79.38 82 VAL A C 1
ATOM 650 O O . VAL A 1 82 ? 5.700 3.569 1.032 1.00 79.38 82 VAL A O 1
ATOM 653 N N . TYR A 1 83 ? 7.544 4.717 1.598 1.00 91.19 83 TYR A N 1
ATOM 654 C CA . TYR A 1 83 ? 8.448 3.916 0.776 1.00 91.19 83 TYR A CA 1
ATOM 655 C C . TYR A 1 83 ? 9.893 4.020 1.264 1.00 91.19 83 TYR A C 1
ATOM 657 O O . TYR A 1 83 ? 10.287 5.032 1.845 1.00 91.19 83 TYR A O 1
ATOM 665 N N . SER A 1 84 ? 10.694 3.013 0.928 1.00 94.38 84 SER A N 1
ATOM 666 C CA . SER A 1 84 ? 12.150 3.051 1.059 1.00 94.38 84 SER A CA 1
ATOM 667 C C . SER A 1 84 ? 12.797 2.557 -0.232 1.00 94.38 84 SER A C 1
ATOM 669 O O . SER A 1 84 ? 12.288 1.654 -0.894 1.00 94.38 84 SER A O 1
ATOM 671 N N . VAL A 1 85 ? 13.932 3.147 -0.578 1.00 95.50 85 VAL A N 1
ATOM 672 C CA . VAL A 1 85 ? 14.742 2.850 -1.755 1.00 95.50 85 VAL A CA 1
ATOM 673 C C . VAL A 1 85 ? 16.153 2.554 -1.289 1.00 95.50 85 VAL A C 1
ATOM 675 O O . VAL A 1 85 ? 16.723 3.317 -0.508 1.00 95.50 85 VAL A O 1
ATOM 678 N N . TYR A 1 86 ? 16.720 1.473 -1.803 1.00 96.62 86 TYR A N 1
ATOM 679 C CA . TYR A 1 86 ? 18.146 1.210 -1.714 1.00 96.62 86 TYR A CA 1
ATOM 680 C C . TYR A 1 86 ? 18.644 0.782 -3.085 1.00 96.62 86 TYR A C 1
ATOM 682 O O . TYR A 1 86 ? 18.103 -0.153 -3.676 1.00 96.62 86 TYR A O 1
ATOM 690 N N . CYS A 1 87 ? 19.655 1.476 -3.588 1.00 94.62 87 CYS A N 1
ATOM 691 C CA . CYS A 1 87 ? 20.335 1.125 -4.819 1.00 94.62 87 CYS A CA 1
ATOM 692 C C . CYS A 1 87 ? 21.795 0.848 -4.481 1.00 94.62 87 CYS A C 1
ATOM 694 O O . CYS A 1 87 ? 22.461 1.692 -3.890 1.00 94.62 87 CYS A O 1
ATOM 696 N N . LYS A 1 88 ? 22.292 -0.322 -4.853 1.00 92.62 88 LYS A N 1
ATOM 697 C CA . LYS A 1 88 ? 23.662 -0.754 -4.613 1.00 92.62 88 LYS A CA 1
ATOM 698 C C . LYS A 1 88 ? 24.366 -0.960 -5.935 1.00 92.62 88 LYS A C 1
ATOM 700 O O . LYS A 1 88 ? 23.862 -1.679 -6.790 1.00 92.62 88 LYS A O 1
ATOM 705 N N . ARG A 1 89 ? 25.549 -0.374 -6.080 1.00 90.19 89 ARG A N 1
ATOM 706 C CA . ARG A 1 89 ? 26.361 -0.574 -7.279 1.00 90.19 89 ARG A CA 1
ATOM 707 C C . ARG A 1 89 ? 26.941 -1.991 -7.318 1.00 90.19 89 ARG A C 1
ATOM 709 O O . ARG A 1 89 ? 27.475 -2.492 -6.322 1.00 90.19 89 ARG A O 1
ATOM 716 N N . GLY A 1 90 ? 26.909 -2.596 -8.495 1.00 83.38 90 GLY A N 1
ATOM 717 C CA . GLY A 1 90 ? 27.520 -3.877 -8.796 1.00 83.38 90 GLY A CA 1
ATOM 718 C C . GLY A 1 90 ? 29.044 -3.853 -8.726 1.00 83.38 90 GLY A C 1
ATOM 719 O O . GLY A 1 90 ? 29.715 -2.818 -8.710 1.00 83.38 90 GLY A O 1
ATOM 720 N N . ARG A 1 91 ? 29.654 -5.042 -8.706 1.00 80.25 91 ARG A N 1
ATOM 721 C CA . ARG A 1 91 ? 31.114 -5.197 -8.531 1.00 80.25 91 ARG A CA 1
ATOM 722 C C . ARG A 1 91 ? 31.914 -5.058 -9.831 1.00 80.25 91 ARG A C 1
ATOM 724 O O . ARG A 1 91 ? 33.128 -5.289 -9.837 1.00 80.25 91 ARG A O 1
ATOM 731 N N . ARG A 1 92 ? 31.277 -4.678 -10.943 1.00 71.50 92 ARG A N 1
ATOM 732 C CA . ARG A 1 92 ? 31.945 -4.472 -12.237 1.00 71.50 92 ARG A CA 1
ATOM 733 C C . ARG A 1 92 ? 32.829 -3.215 -12.173 1.00 71.50 92 ARG A C 1
ATOM 735 O O . ARG A 1 92 ? 32.385 -2.099 -12.410 1.00 71.50 92 ARG A O 1
ATOM 742 N N . ARG A 1 93 ? 34.122 -3.416 -11.869 1.00 57.91 93 ARG A N 1
ATOM 743 C CA . ARG A 1 93 ? 35.159 -2.394 -11.572 1.00 57.91 93 ARG A CA 1
ATOM 744 C C . ARG A 1 93 ? 35.241 -1.199 -12.543 1.00 57.91 93 ARG A C 1
ATOM 746 O O . ARG A 1 93 ? 35.758 -0.156 -12.157 1.00 57.91 93 ARG A O 1
ATOM 753 N N . TRP A 1 94 ? 34.758 -1.344 -13.776 1.00 66.31 94 TRP A N 1
ATOM 754 C CA . TRP A 1 94 ? 34.886 -0.354 -14.854 1.00 66.31 94 TRP A CA 1
ATOM 755 C C . TRP A 1 94 ? 33.567 0.328 -15.243 1.00 66.31 94 TRP A C 1
ATOM 757 O O . TRP A 1 94 ? 33.597 1.256 -16.044 1.00 66.31 94 TRP A O 1
ATOM 767 N N . MET A 1 95 ? 32.431 -0.121 -14.702 1.00 67.38 95 MET A N 1
ATOM 768 C CA . MET A 1 95 ? 31.102 0.405 -15.025 1.00 67.38 95 MET A CA 1
ATOM 769 C C . MET A 1 95 ? 30.591 1.254 -13.868 1.00 67.38 95 MET A C 1
ATOM 771 O O . MET A 1 95 ? 30.705 0.849 -12.710 1.00 67.38 95 MET A O 1
ATOM 775 N N . ALA A 1 96 ? 30.108 2.458 -14.177 1.00 83.31 96 ALA A N 1
ATOM 776 C CA . ALA A 1 96 ? 29.358 3.270 -13.225 1.00 83.31 96 ALA A CA 1
ATOM 777 C C . ALA A 1 96 ? 28.011 2.597 -12.929 1.00 83.31 96 ALA A C 1
ATOM 779 O O . ALA A 1 96 ? 27.607 1.715 -13.675 1.00 83.31 96 ALA A O 1
ATOM 780 N N . MET A 1 97 ? 27.336 3.027 -11.864 1.00 89.06 97 MET A N 1
ATOM 781 C CA . MET A 1 97 ? 25.976 2.571 -11.597 1.00 89.06 97 MET A CA 1
ATOM 782 C C . MET A 1 97 ? 25.046 3.024 -12.732 1.00 89.06 97 MET A C 1
ATOM 784 O O . MET A 1 97 ? 24.920 4.233 -12.974 1.00 89.06 97 MET A O 1
ATOM 788 N N . GLU A 1 98 ? 24.430 2.077 -13.430 1.00 93.75 98 GLU A N 1
ATOM 789 C CA . GLU A 1 98 ? 23.517 2.290 -14.556 1.00 93.75 98 GLU A CA 1
ATOM 790 C C . GLU A 1 98 ? 22.051 2.322 -14.088 1.00 93.75 98 GLU A C 1
ATOM 792 O O . GLU A 1 98 ? 21.261 3.068 -14.670 1.00 93.75 98 GLU A O 1
ATOM 797 N N . ASP A 1 99 ? 21.737 1.668 -12.962 1.00 95.50 99 ASP A N 1
ATOM 798 C CA . ASP A 1 99 ? 20.410 1.684 -12.332 1.00 95.50 99 ASP A CA 1
ATOM 799 C C . ASP A 1 99 ? 19.973 3.085 -11.873 1.00 95.50 99 ASP A C 1
ATOM 801 O O . ASP A 1 99 ? 20.738 3.865 -11.292 1.00 95.50 99 ASP A O 1
ATOM 805 N N . ARG A 1 100 ? 18.694 3.409 -12.071 1.00 96.12 100 ARG A N 1
ATOM 806 C CA . ARG A 1 100 ? 18.036 4.623 -11.566 1.00 96.12 100 ARG A CA 1
ATOM 807 C C . ARG A 1 100 ? 16.686 4.286 -10.944 1.00 96.12 100 ARG A C 1
ATOM 809 O O . ARG A 1 100 ? 16.117 3.218 -11.150 1.00 96.12 100 ARG A O 1
ATOM 816 N N . TYR A 1 101 ? 16.133 5.244 -10.206 1.00 97.06 101 TYR A N 1
ATOM 817 C CA . TYR A 1 101 ? 14.790 5.133 -9.650 1.00 97.06 101 TYR A CA 1
ATOM 818 C C . TYR A 1 101 ? 14.021 6.456 -9.736 1.00 97.06 101 TYR A C 1
ATOM 820 O O . TYR A 1 101 ? 14.604 7.536 -9.835 1.00 97.06 101 TYR A O 1
ATOM 828 N N . SER A 1 102 ? 12.697 6.363 -9.647 1.00 94.81 102 SER A N 1
ATOM 829 C CA . SER A 1 102 ? 11.793 7.486 -9.392 1.00 94.81 102 SER A CA 1
ATOM 830 C C . SER A 1 102 ? 10.928 7.145 -8.189 1.00 94.81 102 SER A C 1
ATOM 832 O O . SER A 1 102 ? 10.385 6.045 -8.110 1.00 94.81 102 SER A O 1
ATOM 834 N N . ALA A 1 103 ? 10.741 8.100 -7.284 1.00 92.50 103 ALA A N 1
ATOM 835 C CA . ALA A 1 103 ? 9.757 8.002 -6.216 1.00 92.50 103 ALA A CA 1
ATOM 836 C C . ALA A 1 103 ? 9.141 9.384 -5.992 1.00 92.50 103 ALA A C 1
ATOM 838 O O . ALA A 1 103 ? 9.802 10.300 -5.509 1.00 92.50 103 ALA A O 1
ATOM 839 N N . VAL A 1 104 ? 7.883 9.545 -6.392 1.00 89.56 104 VAL A N 1
ATOM 840 C CA . VAL A 1 104 ? 7.141 10.807 -6.310 1.00 89.56 104 VAL A CA 1
ATOM 841 C C . VAL A 1 104 ? 5.837 10.540 -5.576 1.00 89.56 104 VAL A C 1
ATOM 843 O O . VAL A 1 104 ? 5.085 9.636 -5.932 1.00 89.56 104 VAL A O 1
ATOM 846 N N . VAL A 1 105 ? 5.561 11.324 -4.535 1.00 84.25 105 VAL A N 1
ATOM 847 C CA . VAL A 1 105 ? 4.349 11.194 -3.719 1.00 84.25 105 VAL A CA 1
ATOM 848 C C . VAL A 1 105 ? 3.714 12.566 -3.584 1.00 84.25 105 VAL A C 1
ATOM 850 O O . VAL A 1 105 ? 4.234 13.414 -2.858 1.00 84.25 105 VAL A O 1
ATOM 853 N N . ASP A 1 106 ? 2.579 12.750 -4.248 1.00 76.06 106 ASP A N 1
ATOM 854 C CA . ASP A 1 106 ? 1.879 14.024 -4.329 1.00 76.06 106 ASP A CA 1
ATOM 855 C C . ASP A 1 106 ? 0.695 14.077 -3.357 1.00 76.06 106 ASP A C 1
ATOM 857 O O . ASP A 1 106 ? -0.149 13.171 -3.289 1.00 76.06 106 ASP A O 1
ATOM 861 N N . HIS A 1 107 ? 0.630 15.176 -2.606 1.00 55.59 107 HIS A N 1
ATOM 862 C CA . HIS A 1 107 ? -0.480 15.515 -1.723 1.00 55.59 107 HIS A CA 1
ATOM 863 C C . HIS A 1 107 ? -1.192 16.743 -2.281 1.00 55.59 107 HIS A C 1
ATOM 865 O O . HIS A 1 107 ? -0.955 17.862 -1.830 1.00 55.59 107 HIS A O 1
ATOM 871 N N . ASP A 1 108 ? -2.089 16.552 -3.246 1.00 41.41 108 ASP A N 1
ATOM 872 C CA . ASP A 1 108 ? -2.961 17.651 -3.644 1.00 41.41 108 ASP A CA 1
ATOM 873 C C . ASP A 1 108 ? -3.874 18.015 -2.465 1.00 41.41 108 ASP A C 1
ATOM 875 O O . ASP A 1 108 ? -4.576 17.160 -1.909 1.00 41.41 108 ASP A O 1
ATOM 879 N N . GLY A 1 109 ? -3.911 19.305 -2.109 1.00 36.09 109 GLY A N 1
ATOM 880 C CA . GLY A 1 109 ? -4.725 19.881 -1.025 1.00 36.09 109 GLY A CA 1
ATOM 881 C C . GLY A 1 109 ? -6.245 19.669 -1.150 1.00 36.09 109 GLY A C 1
ATOM 882 O O . GLY A 1 109 ? -7.000 20.162 -0.318 1.00 36.09 109 GLY A O 1
ATOM 883 N N . GLY A 1 110 ? -6.698 18.922 -2.165 1.00 36.62 110 GLY A N 1
ATOM 884 C CA . GLY A 1 110 ? -8.074 18.468 -2.384 1.00 36.62 110 GLY A CA 1
ATOM 885 C C . GLY A 1 110 ? -8.348 16.996 -2.029 1.00 36.62 110 GLY A C 1
ATOM 886 O O . GLY A 1 110 ? -9.403 16.480 -2.391 1.00 36.62 110 GLY A O 1
ATOM 887 N N . GLY A 1 111 ? -7.426 16.286 -1.364 1.00 42.31 111 GLY A N 1
ATOM 888 C CA . GLY A 1 111 ? -7.686 14.952 -0.793 1.00 42.31 111 GLY A CA 1
ATOM 889 C C . GLY A 1 111 ? -7.487 13.752 -1.732 1.00 42.31 111 GLY A C 1
ATOM 890 O O . GLY A 1 111 ? -7.751 12.619 -1.330 1.00 42.31 111 GLY A O 1
ATOM 891 N N . ARG A 1 112 ? -6.983 13.954 -2.957 1.00 51.72 112 ARG A N 1
ATOM 892 C CA . ARG A 1 112 ? -6.587 12.863 -3.868 1.00 51.72 112 ARG A CA 1
ATOM 893 C C . ARG A 1 112 ? -5.089 12.598 -3.725 1.00 51.72 112 ARG A C 1
ATOM 895 O O . ARG A 1 112 ? -4.283 13.419 -4.142 1.00 51.72 112 ARG A O 1
ATOM 902 N N . ARG A 1 113 ? -4.713 11.455 -3.144 1.00 65.81 113 ARG A N 1
ATOM 903 C CA . ARG A 1 113 ? -3.305 11.024 -3.083 1.00 65.81 113 ARG A CA 1
ATOM 904 C C . ARG A 1 113 ? -2.932 10.350 -4.400 1.00 65.81 113 ARG A C 1
ATOM 906 O O . ARG A 1 113 ? -3.630 9.425 -4.830 1.00 65.81 113 ARG A O 1
ATOM 913 N N . LYS A 1 114 ? -1.845 10.803 -5.019 1.00 82.56 114 LYS A N 1
ATOM 914 C CA . LYS A 1 114 ? -1.203 10.124 -6.147 1.00 82.56 114 LYS A CA 1
ATOM 915 C C . LYS A 1 114 ? 0.231 9.790 -5.766 1.00 82.56 114 LYS A C 1
ATOM 917 O O . LYS A 1 114 ? 0.889 10.579 -5.095 1.00 82.56 114 LYS A O 1
ATOM 922 N N . ALA A 1 115 ? 0.713 8.638 -6.199 1.00 90.31 115 ALA A N 1
ATOM 923 C CA . ALA A 1 115 ? 2.119 8.297 -6.079 1.00 90.31 115 ALA A CA 1
ATOM 924 C C . ALA A 1 115 ? 2.592 7.571 -7.334 1.00 90.31 115 ALA A C 1
ATOM 926 O O . ALA A 1 115 ? 1.839 6.803 -7.935 1.00 90.31 115 ALA A O 1
ATOM 927 N N . PHE A 1 116 ? 3.833 7.831 -7.716 1.00 95.00 116 PHE A N 1
ATOM 928 C CA . PHE A 1 116 ? 4.501 7.196 -8.835 1.00 95.00 116 PHE A CA 1
ATOM 929 C C . PHE A 1 116 ? 5.857 6.672 -8.377 1.00 95.00 116 PHE A C 1
ATOM 931 O O . PHE A 1 116 ? 6.642 7.399 -7.768 1.00 95.00 116 PHE A O 1
ATOM 938 N N . PHE A 1 117 ? 6.128 5.418 -8.706 1.00 97.75 117 PHE A N 1
ATOM 939 C CA . PHE A 1 117 ? 7.392 4.754 -8.430 1.00 97.75 117 PHE A CA 1
ATOM 940 C C . PHE A 1 117 ? 7.910 4.094 -9.699 1.00 97.75 117 PHE A C 1
ATOM 942 O O . PHE A 1 117 ? 7.117 3.600 -10.500 1.00 97.75 117 PHE A O 1
ATOM 949 N N . GLY A 1 118 ? 9.226 4.053 -9.866 1.00 97.88 118 GLY A N 1
ATOM 950 C CA . GLY A 1 118 ? 9.858 3.353 -10.975 1.00 97.88 118 GLY A CA 1
ATOM 951 C C . GLY A 1 118 ? 11.260 2.884 -10.626 1.00 97.88 118 GLY A C 1
ATOM 952 O O . GLY A 1 118 ? 11.993 3.620 -9.968 1.00 97.88 118 GLY A O 1
ATOM 953 N N . VAL A 1 119 ? 11.614 1.681 -11.071 1.00 98.56 119 VAL A N 1
ATOM 954 C CA . VAL A 1 119 ? 12.994 1.180 -11.124 1.00 98.56 119 VAL A CA 1
ATOM 955 C C . VAL A 1 119 ? 13.376 1.053 -12.591 1.00 98.56 119 VAL A C 1
ATOM 957 O O . VAL A 1 119 ? 12.578 0.561 -13.397 1.00 98.56 119 VAL A O 1
ATOM 960 N N . TYR A 1 120 ? 14.569 1.542 -12.913 1.00 98.38 120 TYR A N 1
ATOM 961 C CA . TYR A 1 120 ? 15.098 1.592 -14.264 1.00 98.38 120 TYR A CA 1
ATOM 962 C C . TYR A 1 120 ? 16.474 0.957 -14.266 1.00 98.38 120 TYR A C 1
ATOM 964 O O . TYR A 1 120 ? 17.398 1.527 -13.694 1.00 98.38 120 TYR A O 1
ATOM 972 N N . ASP A 1 121 ? 16.579 -0.201 -14.889 1.00 98.12 121 ASP A N 1
ATOM 973 C CA . ASP A 1 121 ? 17.820 -0.957 -14.996 1.00 98.12 121 ASP A CA 1
ATOM 974 C C . ASP A 1 121 ? 18.455 -0.637 -16.344 1.00 98.12 121 ASP A C 1
ATOM 976 O O . ASP A 1 121 ? 17.845 -0.855 -17.395 1.00 98.12 121 ASP A O 1
ATOM 980 N N . GLY A 1 122 ? 19.589 0.055 -16.295 1.00 97.06 122 GLY A N 1
ATOM 981 C CA . GLY A 1 122 ? 20.236 0.633 -17.463 1.00 97.06 122 GLY A CA 1
ATOM 982 C C . GLY A 1 122 ? 21.280 -0.304 -18.050 1.00 97.06 122 GLY A C 1
ATOM 983 O O . GLY A 1 122 ? 22.058 -0.907 -17.324 1.00 97.06 122 GLY A O 1
ATOM 984 N N . HIS A 1 123 ? 21.378 -0.342 -19.378 1.00 94.88 123 HIS A N 1
ATOM 985 C CA . HIS A 1 123 ? 22.426 -1.087 -20.067 1.00 94.88 123 HIS A CA 1
ATOM 986 C C . HIS A 1 123 ? 23.049 -0.288 -21.208 1.00 94.88 123 HIS A C 1
ATOM 988 O O . HIS A 1 123 ? 22.389 0.425 -21.969 1.00 94.88 123 HIS A O 1
ATOM 994 N N . GLY A 1 124 ? 24.364 -0.442 -21.372 1.00 93.06 124 GLY A N 1
ATOM 995 C CA . GLY A 1 124 ? 25.110 0.293 -22.397 1.00 93.06 124 GLY A CA 1
ATOM 996 C C . GLY A 1 124 ? 25.237 1.788 -22.080 1.00 93.06 124 GLY A C 1
ATOM 997 O O . GLY A 1 124 ? 25.332 2.601 -23.003 1.00 93.06 124 GLY A O 1
ATOM 998 N N . GLY A 1 125 ? 25.255 2.136 -20.790 1.00 92.25 125 GLY A N 1
ATOM 999 C CA . GLY A 1 125 ? 25.276 3.493 -20.252 1.00 92.25 125 GLY A CA 1
ATOM 1000 C C . GLY A 1 125 ? 24.012 3.843 -19.458 1.00 92.25 125 GLY A C 1
ATOM 1001 O O . GLY A 1 125 ? 22.927 3.337 -19.722 1.00 92.25 125 GLY A O 1
ATOM 1002 N N . SER A 1 126 ? 24.128 4.799 -18.530 1.00 93.06 126 SER A N 1
ATOM 1003 C CA . SER A 1 126 ? 23.016 5.237 -17.667 1.00 93.06 126 SER A CA 1
ATOM 1004 C C . SER A 1 126 ? 22.028 6.206 -18.328 1.00 93.06 126 SER A C 1
ATOM 1006 O O . SER A 1 126 ? 21.016 6.551 -17.721 1.00 93.06 126 SER A O 1
ATOM 1008 N N . ASN A 1 127 ? 22.297 6.675 -19.552 1.00 95.75 127 ASN A N 1
ATOM 1009 C CA . ASN A 1 127 ? 21.534 7.762 -20.181 1.00 95.75 127 ASN A CA 1
ATOM 1010 C C . ASN A 1 127 ? 20.042 7.428 -20.336 1.00 95.75 127 ASN A C 1
ATOM 1012 O O . ASN A 1 127 ? 19.194 8.269 -20.045 1.00 95.75 127 ASN A O 1
ATOM 1016 N N . ALA A 1 128 ? 19.718 6.209 -20.778 1.00 97.44 128 ALA A N 1
ATOM 1017 C CA . ALA A 1 128 ? 18.334 5.775 -20.962 1.00 97.44 128 ALA A CA 1
ATOM 1018 C C . ALA A 1 128 ? 17.593 5.668 -19.621 1.00 97.44 128 ALA A C 1
ATOM 1020 O O . ALA A 1 128 ? 16.478 6.173 -19.496 1.00 97.44 128 ALA A O 1
ATOM 1021 N N . ALA A 1 129 ? 18.233 5.089 -18.599 1.00 97.56 129 ALA A N 1
ATOM 1022 C CA . ALA A 1 129 ? 17.671 4.974 -17.255 1.00 97.56 129 ALA A CA 1
ATOM 1023 C C . ALA A 1 129 ? 17.477 6.355 -16.600 1.00 97.56 129 ALA A C 1
ATOM 1025 O O . ALA A 1 129 ? 16.432 6.622 -16.011 1.00 97.56 129 ALA A O 1
ATOM 1026 N N . GLU A 1 130 ? 18.436 7.275 -16.759 1.00 96.62 130 GLU A N 1
ATOM 1027 C CA . GLU A 1 130 ? 18.327 8.667 -16.298 1.00 96.62 130 GLU A CA 1
ATOM 1028 C C . GLU A 1 130 ? 17.188 9.414 -16.993 1.00 96.62 130 GLU A C 1
ATOM 1030 O O . GLU A 1 130 ? 16.413 10.125 -16.345 1.00 96.62 130 GLU A O 1
ATOM 1035 N N . PHE A 1 13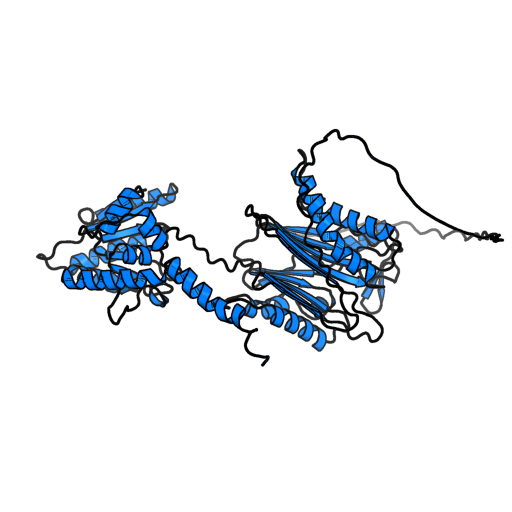1 ? 17.063 9.242 -18.310 1.00 97.88 131 PHE A N 1
ATOM 1036 C CA . PHE A 1 131 ? 15.993 9.855 -19.081 1.00 97.88 131 PHE A CA 1
ATOM 1037 C C . PHE A 1 131 ? 14.624 9.300 -18.674 1.00 97.88 131 PHE A C 1
ATOM 1039 O O . PHE A 1 131 ? 13.694 10.077 -18.439 1.00 97.88 131 PHE A O 1
ATOM 1046 N N . ALA A 1 132 ? 14.494 7.979 -18.541 1.00 97.94 132 ALA A N 1
ATOM 1047 C CA . ALA A 1 132 ? 13.263 7.329 -18.110 1.00 97.94 132 ALA A CA 1
ATOM 1048 C C . ALA A 1 132 ? 12.864 7.778 -16.695 1.00 97.94 132 ALA A C 1
ATOM 1050 O O . ALA A 1 132 ? 11.740 8.246 -16.500 1.00 97.94 132 ALA A O 1
ATOM 1051 N N . ALA A 1 133 ? 13.805 7.773 -15.745 1.00 97.00 133 ALA A N 1
ATOM 1052 C CA . ALA A 1 133 ? 13.577 8.214 -14.369 1.00 97.00 133 ALA A CA 1
ATOM 1053 C C . ALA A 1 133 ? 13.109 9.674 -14.261 1.00 97.00 133 ALA A C 1
ATOM 1055 O O . ALA A 1 133 ? 12.359 10.032 -13.347 1.00 97.00 133 ALA A O 1
ATOM 1056 N N . LYS A 1 134 ? 13.526 10.526 -15.201 1.00 95.88 134 LYS A N 1
ATOM 1057 C CA . LYS A 1 134 ? 13.154 11.942 -15.242 1.00 95.88 134 LYS A CA 1
ATOM 1058 C C . LYS A 1 134 ? 11.829 12.205 -15.962 1.00 95.88 134 LYS A C 1
ATOM 1060 O O . LYS A 1 134 ? 11.105 13.125 -15.577 1.00 95.88 134 LYS A O 1
ATOM 1065 N N . ASN A 1 135 ? 11.516 11.457 -17.019 1.00 97.50 135 ASN A N 1
ATOM 1066 C CA . ASN A 1 135 ? 10.449 11.823 -17.958 1.00 97.50 135 ASN A CA 1
ATOM 1067 C C . ASN A 1 135 ? 9.246 10.872 -17.942 1.00 97.50 135 ASN A C 1
ATOM 1069 O O . ASN A 1 135 ? 8.121 11.332 -18.142 1.00 97.50 135 ASN A O 1
ATOM 1073 N N . LEU A 1 136 ? 9.440 9.579 -17.659 1.00 97.50 136 LEU A N 1
ATOM 1074 C CA . LEU A 1 136 ? 8.382 8.576 -17.815 1.00 97.50 136 LEU A CA 1
ATOM 1075 C C . LEU A 1 136 ? 7.178 8.852 -16.911 1.00 97.50 136 LEU A C 1
ATOM 1077 O O . LEU A 1 136 ? 6.041 8.849 -17.379 1.00 97.50 136 LEU A O 1
ATOM 1081 N N . GLY A 1 137 ? 7.423 9.165 -15.635 1.00 95.06 137 GLY A N 1
ATOM 1082 C CA . GLY A 1 137 ? 6.355 9.524 -14.700 1.00 95.06 137 GLY A CA 1
ATOM 1083 C C . GLY A 1 137 ? 5.525 10.715 -15.194 1.00 95.06 137 GLY A C 1
ATOM 1084 O O . GLY A 1 137 ? 4.296 10.662 -15.156 1.00 95.06 137 GLY A O 1
ATOM 1085 N N . ASN A 1 138 ? 6.182 11.756 -15.728 1.00 94.56 138 ASN A N 1
ATOM 1086 C CA . ASN A 1 138 ? 5.517 12.971 -16.228 1.00 94.56 138 ASN A CA 1
ATOM 1087 C C . ASN A 1 138 ? 4.630 12.653 -17.432 1.00 94.56 138 ASN A C 1
ATOM 1089 O O . ASN A 1 138 ? 3.492 13.112 -17.527 1.00 94.56 138 ASN A O 1
ATOM 1093 N N . ASN A 1 139 ? 5.150 11.835 -18.345 1.00 97.25 139 ASN A N 1
ATOM 1094 C CA . ASN A 1 139 ? 4.415 11.389 -19.519 1.00 97.25 139 ASN A CA 1
ATOM 1095 C C . ASN A 1 139 ? 3.209 10.522 -19.132 1.00 97.25 139 ASN A C 1
ATOM 1097 O O . ASN A 1 139 ? 2.137 10.701 -19.711 1.00 97.25 139 ASN A O 1
ATOM 1101 N N . ILE A 1 140 ? 3.346 9.651 -18.124 1.00 95.19 140 ILE A N 1
ATOM 1102 C CA . ILE A 1 140 ? 2.239 8.841 -17.601 1.00 95.19 140 ILE A CA 1
ATOM 1103 C C . ILE A 1 140 ? 1.159 9.733 -16.995 1.00 95.19 140 ILE A C 1
ATOM 1105 O O . ILE A 1 140 ? -0.015 9.571 -17.327 1.00 95.19 140 ILE A O 1
A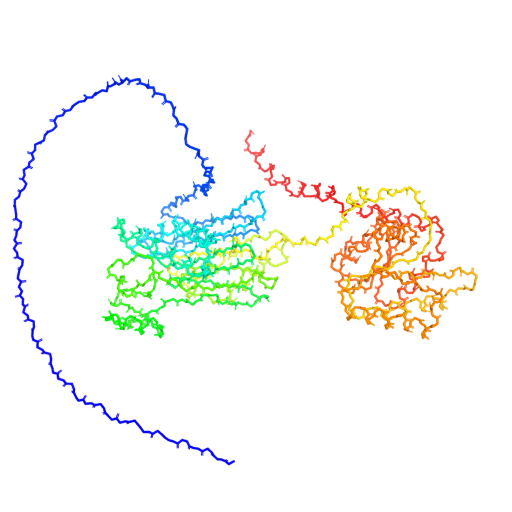TOM 1109 N N . GLU A 1 141 ? 1.517 10.697 -16.143 1.00 91.06 141 GLU A N 1
ATOM 1110 C CA . GLU A 1 141 ? 0.508 11.589 -15.568 1.00 91.06 141 GLU A CA 1
ATOM 1111 C C . GLU A 1 141 ? -0.203 12.410 -16.644 1.00 91.06 141 GLU A C 1
ATOM 1113 O O . GLU A 1 141 ? -1.434 12.479 -16.629 1.00 91.06 141 GLU A O 1
ATOM 1118 N N . ALA A 1 142 ? 0.537 12.993 -17.589 1.00 90.94 142 ALA A N 1
ATOM 1119 C CA . ALA A 1 142 ? -0.053 13.775 -18.667 1.00 90.94 142 ALA A CA 1
ATOM 1120 C C . ALA A 1 142 ? -1.028 12.934 -19.509 1.00 90.94 142 ALA A C 1
ATOM 1122 O O . ALA A 1 142 ? -2.143 13.382 -19.789 1.00 90.94 142 ALA A O 1
ATOM 1123 N N . ALA A 1 143 ? -0.648 11.701 -19.861 1.00 91.00 143 ALA A N 1
ATOM 1124 C CA . ALA A 1 143 ? -1.496 10.788 -20.622 1.00 91.00 143 ALA A CA 1
ATOM 1125 C C . ALA A 1 143 ? -2.752 10.379 -19.835 1.00 91.00 143 ALA A C 1
ATOM 1127 O O . ALA A 1 143 ? -3.860 10.419 -20.369 1.00 91.00 143 ALA A O 1
ATOM 1128 N N . VAL A 1 144 ? -2.611 10.049 -18.546 1.00 88.38 144 VAL A N 1
ATOM 1129 C CA . VAL A 1 144 ? -3.745 9.686 -17.679 1.00 88.38 144 VAL A CA 1
ATOM 1130 C C . VAL A 1 144 ? -4.688 10.874 -17.468 1.00 88.38 144 VAL A C 1
ATOM 1132 O O . VAL A 1 144 ? -5.907 10.697 -17.472 1.00 88.38 144 VAL A O 1
ATOM 1135 N N . ALA A 1 145 ? -4.158 12.088 -17.304 1.00 85.44 145 ALA A N 1
ATOM 1136 C CA . ALA A 1 145 ? -4.959 13.301 -17.179 1.00 85.44 145 ALA A CA 1
ATOM 1137 C C . ALA A 1 145 ? -5.753 13.593 -18.463 1.00 85.44 145 ALA A C 1
ATOM 1139 O O . ALA A 1 145 ? -6.959 13.822 -18.385 1.00 85.44 145 ALA A O 1
ATOM 1140 N N . ALA A 1 146 ? -5.107 13.511 -19.631 1.00 83.06 146 ALA A N 1
ATOM 1141 C CA . ALA A 1 146 ? -5.753 13.714 -20.927 1.00 83.06 146 ALA A CA 1
ATOM 1142 C C . ALA A 1 146 ? -6.828 12.651 -21.214 1.00 83.06 146 ALA A C 1
ATOM 1144 O O . ALA A 1 146 ? -7.931 12.975 -21.661 1.00 83.06 146 ALA A O 1
ATOM 1145 N N . ALA A 1 147 ? -6.551 11.385 -20.893 1.00 78.94 147 ALA A N 1
ATOM 1146 C CA . ALA A 1 147 ? -7.497 10.289 -21.081 1.00 78.94 147 ALA A CA 1
ATOM 1147 C C . ALA A 1 147 ? -8.771 10.450 -20.230 1.00 78.94 147 ALA A C 1
ATOM 1149 O O . ALA A 1 147 ? -9.849 10.066 -20.674 1.00 78.94 147 ALA A O 1
ATOM 1150 N N . ARG A 1 148 ? -8.683 11.051 -19.034 1.00 71.62 148 ARG A N 1
ATOM 1151 C CA . ARG A 1 148 ? -9.844 11.306 -18.156 1.00 71.62 148 ARG A CA 1
ATOM 1152 C C . ARG A 1 148 ? -10.772 12.424 -18.651 1.00 71.62 148 ARG A C 1
ATOM 1154 O O . ARG A 1 148 ? -11.883 12.535 -18.142 1.00 71.62 148 ARG A O 1
ATOM 1161 N N . SER A 1 149 ? -10.327 13.253 -19.596 1.00 63.09 149 SER A N 1
ATOM 1162 C CA . SER A 1 149 ? -11.106 14.364 -20.168 1.00 63.09 149 SER A CA 1
ATOM 1163 C C . SER A 1 149 ? -11.821 14.047 -21.490 1.00 63.09 149 SER A C 1
ATOM 1165 O O . SER A 1 149 ? -12.510 14.918 -22.011 1.00 63.09 149 SER A O 1
ATOM 1167 N N . GLY A 1 150 ? -11.655 12.841 -22.048 1.00 57.88 150 GLY A N 1
ATOM 1168 C CA . GLY A 1 150 ? -12.275 12.431 -23.317 1.00 57.88 150 GLY A CA 1
ATOM 1169 C C . GLY A 1 150 ? -13.587 11.656 -23.139 1.00 57.88 150 GLY A C 1
ATOM 1170 O O . GLY A 1 150 ? -13.760 10.960 -22.142 1.00 57.88 150 GLY A O 1
ATOM 1171 N N . GLU A 1 151 ? -14.496 11.754 -24.118 1.00 50.00 151 GLU A N 1
ATOM 1172 C CA . GLU A 1 151 ? -15.832 11.122 -24.092 1.00 50.00 151 GLU A CA 1
ATOM 1173 C C . GLU A 1 151 ? -15.866 9.647 -24.565 1.00 50.00 151 GLU A C 1
ATOM 1175 O O . GLU A 1 151 ? -16.885 8.994 -24.366 1.00 50.00 151 GLU A O 1
ATOM 1180 N N . ASP A 1 152 ? -14.768 9.066 -25.080 1.00 50.53 152 ASP A N 1
ATOM 1181 C CA . ASP A 1 152 ? -14.742 7.680 -25.596 1.00 50.53 152 ASP A CA 1
ATOM 1182 C C . ASP A 1 152 ? -13.605 6.802 -25.020 1.00 50.53 152 ASP A C 1
ATOM 1184 O O . ASP A 1 152 ? -12.435 7.188 -24.991 1.00 50.53 152 ASP A O 1
ATOM 1188 N N . GLY A 1 153 ? -13.941 5.561 -24.630 1.00 58.16 153 GLY A N 1
ATOM 1189 C CA . GLY A 1 153 ? -13.004 4.425 -24.528 1.00 58.16 153 GLY A CA 1
ATOM 1190 C C . GLY A 1 153 ? -11.807 4.571 -23.572 1.00 58.16 153 GLY A C 1
ATOM 1191 O O . GLY A 1 153 ? -10.678 4.234 -23.941 1.00 58.16 153 GLY A O 1
ATOM 1192 N N . TYR A 1 154 ? -12.021 5.077 -22.354 1.00 66.31 154 TYR A N 1
ATOM 1193 C CA . TYR A 1 154 ? -10.968 5.228 -21.340 1.00 66.31 154 TYR A CA 1
ATOM 1194 C C . TYR A 1 154 ? -10.395 3.875 -20.874 1.00 66.31 154 TYR A C 1
ATOM 1196 O O . TYR A 1 154 ? -11.114 3.031 -20.342 1.00 66.31 154 TYR A O 1
ATOM 1204 N N . SER A 1 155 ? -9.076 3.712 -21.007 1.00 81.19 155 SER A N 1
ATOM 1205 C CA . SER A 1 155 ? -8.292 2.657 -20.355 1.00 81.19 155 SER A CA 1
ATOM 1206 C C . SER A 1 155 ? -6.984 3.269 -19.853 1.00 81.19 155 SER A C 1
ATOM 1208 O O . SER A 1 155 ? -6.259 3.928 -20.603 1.00 81.19 155 SER A O 1
ATOM 1210 N N . ILE A 1 156 ? -6.698 3.073 -18.566 1.00 88.31 156 ILE A N 1
ATOM 1211 C CA . ILE A 1 156 ? -5.456 3.533 -17.934 1.00 88.31 156 ILE A CA 1
ATOM 1212 C C . ILE A 1 156 ? -4.242 2.807 -18.528 1.00 88.31 156 ILE A C 1
ATOM 1214 O O . ILE A 1 156 ? -3.182 3.405 -18.684 1.00 88.31 156 ILE A O 1
ATOM 1218 N N . GLU A 1 157 ? -4.426 1.555 -18.943 1.00 91.75 157 GLU A N 1
ATOM 1219 C CA . GLU A 1 157 ? -3.436 0.739 -19.637 1.00 91.75 157 GLU A CA 1
ATOM 1220 C C . GLU A 1 157 ? -3.041 1.380 -20.973 1.00 91.75 157 GLU A C 1
ATOM 1222 O O . GLU A 1 157 ? -1.853 1.515 -21.262 1.00 91.75 157 GLU A O 1
ATOM 1227 N N . ARG A 1 158 ? -4.015 1.871 -21.758 1.00 92.00 158 ARG A N 1
ATOM 1228 C CA . ARG A 1 158 ? -3.730 2.598 -23.008 1.00 92.00 158 ARG A CA 1
ATOM 1229 C C . ARG A 1 158 ? -2.937 3.881 -22.753 1.00 92.00 158 ARG A C 1
ATOM 1231 O O . ARG A 1 158 ? -1.972 4.142 -23.465 1.00 92.00 158 ARG A O 1
ATOM 1238 N N . ALA A 1 159 ? -3.317 4.656 -21.738 1.00 93.25 159 ALA A N 1
ATOM 1239 C CA . ALA A 1 159 ? -2.616 5.892 -21.390 1.00 93.25 159 ALA A CA 1
ATOM 1240 C C . ALA A 1 159 ? -1.163 5.626 -20.954 1.00 93.25 159 ALA A C 1
ATOM 1242 O O . ALA A 1 159 ? -0.248 6.322 -21.391 1.00 93.25 159 ALA A O 1
ATOM 1243 N N . ILE A 1 160 ? -0.934 4.591 -20.137 1.00 96.19 160 ILE A N 1
ATOM 1244 C CA . ILE A 1 160 ? 0.418 4.204 -19.713 1.00 96.19 160 ILE A CA 1
ATOM 1245 C C . ILE A 1 160 ? 1.238 3.701 -20.906 1.00 96.19 160 ILE A C 1
ATOM 1247 O O . ILE A 1 160 ? 2.381 4.121 -21.079 1.00 96.19 160 ILE A O 1
ATOM 1251 N N . ARG A 1 161 ? 0.649 2.874 -21.775 1.00 96.94 161 ARG A N 1
ATOM 1252 C CA . ARG A 1 161 ? 1.283 2.422 -23.019 1.00 96.94 161 ARG A CA 1
ATOM 1253 C C . ARG A 1 161 ? 1.745 3.595 -23.882 1.00 96.94 161 ARG A C 1
ATOM 1255 O O . ARG A 1 161 ? 2.898 3.629 -24.301 1.00 96.94 161 ARG A O 1
ATOM 1262 N N . GLU A 1 162 ? 0.870 4.567 -24.131 1.00 95.69 162 GLU A N 1
ATOM 1263 C CA . GLU A 1 162 ? 1.199 5.767 -24.911 1.00 95.69 162 GLU A CA 1
ATOM 1264 C C . GLU A 1 162 ? 2.314 6.589 -24.255 1.00 95.69 162 GLU A C 1
ATOM 1266 O O . GLU A 1 162 ? 3.197 7.088 -24.949 1.00 95.69 162 GLU A O 1
ATOM 1271 N N . ALA A 1 163 ? 2.331 6.680 -22.925 1.00 97.81 163 ALA A N 1
ATOM 1272 C CA . ALA A 1 163 ? 3.383 7.375 -22.195 1.00 97.81 163 ALA A CA 1
ATOM 1273 C C . ALA A 1 163 ? 4.755 6.690 -22.295 1.00 97.81 163 ALA A C 1
ATOM 1275 O O . ALA A 1 163 ? 5.763 7.382 -22.456 1.00 97.81 163 ALA A O 1
ATOM 1276 N N . TYR A 1 164 ? 4.811 5.357 -22.239 1.00 98.62 164 TYR A N 1
ATOM 1277 C CA . TYR A 1 164 ? 6.047 4.601 -22.460 1.00 98.62 164 TYR A CA 1
ATOM 1278 C C . TYR A 1 164 ? 6.585 4.819 -23.878 1.00 98.62 164 TYR A C 1
ATOM 1280 O O . TYR A 1 164 ? 7.744 5.192 -24.044 1.00 98.62 164 TYR A O 1
ATOM 1288 N N . LEU A 1 165 ? 5.726 4.674 -24.894 1.00 98.38 165 LEU A N 1
ATOM 1289 C CA . LEU A 1 165 ? 6.101 4.886 -26.297 1.00 98.38 165 LEU A CA 1
ATOM 1290 C C . LEU A 1 165 ? 6.560 6.324 -26.561 1.00 98.38 165 LEU A C 1
ATOM 1292 O O . LEU A 1 165 ? 7.549 6.538 -27.256 1.00 98.38 165 LEU A O 1
ATOM 1296 N N . LYS A 1 166 ? 5.879 7.310 -25.969 1.00 98.19 166 LYS A N 1
ATOM 1297 C CA . LYS A 1 166 ? 6.275 8.717 -26.050 1.00 98.19 166 LYS A CA 1
ATOM 1298 C C . LYS A 1 166 ? 7.640 8.958 -25.404 1.00 98.19 166 LYS A C 1
ATOM 1300 O O . LYS A 1 166 ? 8.468 9.647 -25.986 1.00 98.19 166 LYS A O 1
ATOM 1305 N N . THR A 1 167 ? 7.879 8.392 -24.221 1.00 98.50 167 THR A N 1
ATOM 1306 C CA . THR A 1 167 ? 9.164 8.538 -23.516 1.00 98.50 167 THR A CA 1
ATOM 1307 C C . THR A 1 167 ? 10.307 7.934 -24.329 1.00 98.50 167 THR A C 1
ATOM 1309 O O . THR A 1 167 ? 11.371 8.537 -24.432 1.00 98.50 167 THR A O 1
ATOM 1312 N N . ASP A 1 168 ? 10.072 6.781 -24.954 1.00 98.56 168 ASP A N 1
ATOM 1313 C CA . ASP A 1 168 ? 11.028 6.149 -25.860 1.00 98.56 168 ASP A CA 1
ATOM 1314 C C . ASP A 1 168 ? 11.318 7.012 -27.092 1.00 98.56 168 ASP A C 1
ATOM 1316 O O . ASP A 1 168 ? 12.474 7.279 -27.406 1.00 98.56 168 ASP A O 1
ATOM 1320 N N . GLU A 1 169 ? 10.278 7.526 -27.752 1.00 98.06 169 GLU A N 1
ATOM 1321 C CA . GLU A 1 169 ? 10.428 8.418 -28.901 1.00 98.06 169 GLU A CA 1
ATOM 1322 C C . GLU A 1 169 ? 11.208 9.697 -28.546 1.00 98.06 169 GLU A C 1
ATOM 1324 O O . GLU A 1 169 ? 12.050 10.152 -29.323 1.00 98.06 169 GLU A O 1
ATOM 1329 N N . GLU A 1 170 ? 10.938 10.289 -27.380 1.00 97.88 170 GLU A N 1
ATOM 1330 C CA . GLU A 1 170 ? 11.654 11.468 -26.889 1.00 97.88 170 GLU A CA 1
ATOM 1331 C C . GLU A 1 170 ? 13.134 11.162 -26.618 1.00 97.88 170 GLU A C 1
ATOM 1333 O O . GLU A 1 170 ? 13.985 11.944 -27.041 1.00 97.88 170 GLU A O 1
ATOM 1338 N N . PHE A 1 171 ? 13.455 10.017 -26.005 1.00 97.75 171 PHE A N 1
ATOM 1339 C CA . PHE A 1 171 ? 14.841 9.602 -25.772 1.00 97.75 171 PHE A CA 1
ATOM 1340 C C . PHE A 1 171 ? 15.600 9.346 -27.081 1.00 97.75 171 PHE A C 1
ATOM 1342 O O . PHE A 1 171 ? 16.710 9.845 -27.267 1.00 97.75 171 PHE A O 1
ATOM 1349 N N . LEU A 1 172 ? 14.990 8.626 -28.031 1.00 96.81 172 LEU A N 1
ATOM 1350 C CA . LEU A 1 172 ? 15.604 8.336 -29.332 1.00 96.81 172 LEU A CA 1
ATOM 1351 C C . LEU A 1 172 ? 15.911 9.620 -30.123 1.00 96.81 172 LEU A C 1
ATOM 1353 O O . LEU A 1 172 ? 16.914 9.690 -30.830 1.00 96.81 172 LEU A O 1
ATOM 1357 N N . LYS A 1 173 ? 15.098 10.675 -29.968 1.00 96.44 173 LYS A N 1
ATOM 1358 C CA . LYS A 1 173 ? 15.357 11.992 -30.579 1.00 96.44 173 LYS A CA 1
ATOM 1359 C C . LYS A 1 173 ? 16.566 12.718 -29.989 1.00 96.44 173 LYS A C 1
ATOM 1361 O O . LYS A 1 173 ? 17.141 13.554 -30.685 1.00 96.44 173 LYS A O 1
ATOM 1366 N N . GLU A 1 174 ? 16.962 12.431 -28.747 1.00 91.81 174 GLU A N 1
ATOM 1367 C CA . GLU A 1 174 ? 18.182 13.003 -28.160 1.00 91.81 174 GLU A CA 1
ATOM 1368 C C . GLU A 1 174 ? 19.459 12.420 -28.788 1.00 91.81 174 GLU A C 1
ATOM 1370 O O . GLU A 1 174 ? 20.521 13.037 -28.697 1.00 91.81 174 GLU A O 1
ATOM 1375 N N . GLY A 1 175 ? 19.365 11.259 -29.451 1.00 85.12 175 GLY A N 1
ATOM 1376 C CA . GLY A 1 175 ? 20.496 10.582 -30.092 1.00 85.12 175 GLY A CA 1
ATOM 1377 C C . GLY A 1 175 ? 21.514 10.004 -29.102 1.00 85.12 175 GLY A C 1
ATOM 1378 O O . GLY A 1 175 ? 22.659 9.738 -29.474 1.00 85.12 175 GLY A O 1
ATOM 1379 N N . SER A 1 176 ? 21.120 9.841 -27.835 1.00 89.00 176 SER A N 1
ATOM 1380 C CA . SER A 1 176 ? 21.936 9.187 -26.808 1.00 89.00 176 SER A CA 1
ATOM 1381 C C . SER A 1 176 ? 21.881 7.664 -26.964 1.00 89.00 176 SER A C 1
ATOM 1383 O O . SER A 1 176 ? 20.848 7.099 -27.309 1.00 89.00 176 SER A O 1
ATOM 1385 N N . GLY A 1 177 ? 23.003 6.987 -26.702 1.00 89.62 177 GLY A N 1
ATOM 1386 C CA . GLY A 1 177 ? 23.080 5.522 -26.708 1.00 89.62 177 GLY A CA 1
ATOM 1387 C C . GLY A 1 177 ? 22.618 4.878 -25.396 1.00 89.62 177 GLY A C 1
ATOM 1388 O O . GLY A 1 177 ? 22.498 5.559 -24.374 1.00 89.62 177 GLY A O 1
ATOM 1389 N N . GLY A 1 178 ? 22.433 3.555 -25.441 1.00 94.94 178 GLY A N 1
ATOM 1390 C CA . GLY A 1 178 ? 22.023 2.714 -24.311 1.00 94.94 178 GLY A CA 1
ATOM 1391 C C . GLY A 1 178 ? 20.533 2.372 -24.324 1.00 94.94 178 GLY A C 1
ATOM 1392 O O . GLY A 1 178 ? 19.784 2.823 -25.197 1.00 94.94 178 GLY A O 1
ATOM 1393 N N . GLY A 1 179 ? 20.115 1.566 -23.357 1.00 97.62 179 GLY A N 1
ATOM 1394 C CA . GLY A 1 179 ? 18.721 1.218 -23.119 1.00 97.62 179 GLY A CA 1
ATOM 1395 C C . GLY A 1 179 ? 18.431 1.047 -21.632 1.00 97.62 179 GLY A C 1
ATOM 1396 O O . GLY A 1 179 ? 19.342 1.112 -20.808 1.00 97.62 179 GLY A O 1
ATOM 1397 N N . ALA A 1 180 ? 17.152 0.925 -21.289 1.00 98.38 180 ALA A N 1
ATOM 1398 C CA . ALA A 1 180 ? 16.731 0.688 -19.919 1.00 98.38 180 ALA A CA 1
ATOM 1399 C C . ALA A 1 180 ? 15.468 -0.171 -19.831 1.00 98.38 180 ALA A C 1
ATOM 1401 O O . ALA A 1 180 ? 14.434 0.144 -20.441 1.00 98.38 180 ALA A O 1
ATOM 1402 N N . CYS A 1 181 ? 15.540 -1.213 -19.010 1.00 98.62 181 CYS A N 1
ATOM 1403 C CA . CYS A 1 181 ? 14.376 -1.917 -18.497 1.00 98.62 181 CYS A CA 1
ATOM 1404 C C . CYS A 1 181 ? 13.648 -1.023 -17.493 1.00 98.62 181 CYS A C 1
ATOM 1406 O O . CYS A 1 181 ? 14.252 -0.195 -16.817 1.00 98.62 181 CYS A O 1
ATOM 1408 N N . CYS A 1 182 ? 12.327 -1.136 -17.432 1.00 98.00 182 CYS A N 1
ATOM 1409 C CA . CYS A 1 182 ? 11.487 -0.225 -16.669 1.00 98.00 182 CYS A CA 1
ATOM 1410 C C . CYS A 1 182 ? 10.355 -0.994 -15.996 1.00 98.00 182 CYS A C 1
ATOM 1412 O O . CYS A 1 182 ? 9.450 -1.472 -16.687 1.00 98.00 182 CYS A O 1
ATOM 1414 N N . VAL A 1 183 ? 10.313 -0.989 -14.665 1.00 98.75 183 VAL A N 1
ATOM 1415 C CA . VAL A 1 183 ? 9.111 -1.364 -13.912 1.00 98.75 183 VAL A CA 1
ATOM 1416 C C . VAL A 1 183 ? 8.577 -0.151 -13.164 1.00 98.75 183 VAL A C 1
ATOM 1418 O O . VAL A 1 183 ? 9.306 0.506 -12.425 1.00 98.75 183 VAL A O 1
ATOM 1421 N N . THR A 1 184 ? 7.301 0.172 -13.363 1.00 98.62 184 THR A N 1
ATOM 1422 C CA . THR A 1 184 ? 6.653 1.337 -12.753 1.00 98.62 184 THR A CA 1
ATOM 1423 C C . THR A 1 184 ? 5.385 0.956 -12.007 1.00 98.62 184 THR A C 1
ATOM 1425 O O . THR A 1 184 ? 4.688 0.008 -12.367 1.00 98.62 184 THR A O 1
ATOM 1428 N N . ALA A 1 185 ? 5.070 1.716 -10.961 1.00 97.94 185 ALA A N 1
ATOM 1429 C CA . ALA A 1 185 ? 3.835 1.614 -10.204 1.00 97.94 185 ALA A CA 1
ATOM 1430 C C . ALA A 1 185 ? 3.193 2.997 -10.068 1.00 97.94 185 ALA A C 1
ATOM 1432 O O . ALA A 1 185 ? 3.778 3.916 -9.494 1.00 97.94 185 ALA A O 1
ATOM 1433 N N . LEU A 1 186 ? 1.967 3.130 -10.568 1.00 95.38 186 LEU A N 1
ATOM 1434 C CA . LEU A 1 186 ? 1.119 4.302 -10.395 1.00 95.38 186 LEU A CA 1
ATOM 1435 C C . LEU A 1 186 ? 0.009 3.970 -9.398 1.00 95.38 186 LEU A C 1
ATOM 1437 O O . LEU A 1 186 ? -0.818 3.092 -9.641 1.00 95.38 186 LEU A O 1
ATOM 1441 N N . ILE A 1 187 ? -0.033 4.710 -8.295 1.00 90.25 187 ILE A N 1
ATOM 1442 C CA . ILE A 1 187 ? -1.106 4.650 -7.305 1.00 90.25 187 ILE A CA 1
ATOM 1443 C C . ILE A 1 187 ? -1.969 5.897 -7.468 1.00 90.25 187 ILE A C 1
ATOM 1445 O O . ILE A 1 187 ? -1.497 7.023 -7.300 1.00 90.25 187 ILE A O 1
ATOM 1449 N N . SER A 1 188 ? -3.248 5.714 -7.787 1.00 83.75 188 SER A N 1
ATOM 1450 C CA . SER A 1 188 ? -4.204 6.812 -7.941 1.00 83.75 188 SER A CA 1
ATOM 1451 C C . SER A 1 188 ? -5.598 6.360 -7.528 1.00 83.75 188 SER A C 1
ATOM 1453 O O . SER A 1 188 ? -6.086 5.343 -8.005 1.00 83.75 188 SER A O 1
ATOM 1455 N N . ASN A 1 189 ? -6.266 7.126 -6.660 1.00 73.50 189 ASN A N 1
ATOM 1456 C CA . ASN A 1 189 ? -7.661 6.882 -6.258 1.00 73.50 189 ASN A CA 1
ATOM 1457 C C . ASN A 1 189 ? -7.940 5.455 -5.720 1.00 73.50 189 ASN A C 1
ATOM 1459 O O . ASN A 1 189 ? -9.017 4.910 -5.945 1.00 73.50 189 ASN A O 1
ATOM 1463 N N . GLY A 1 190 ? -6.985 4.845 -5.008 1.00 75.44 190 GLY A N 1
ATOM 1464 C CA . GLY A 1 190 ? -7.130 3.482 -4.470 1.00 75.44 190 GLY A CA 1
ATOM 1465 C C . GLY A 1 190 ? -6.929 2.363 -5.501 1.00 75.44 190 GLY A C 1
ATOM 1466 O O . GLY A 1 190 ? -7.119 1.190 -5.179 1.00 75.44 190 GLY A O 1
ATOM 1467 N N . GLU A 1 191 ? -6.526 2.704 -6.722 1.00 84.56 191 GLU A N 1
ATOM 1468 C CA . GLU A 1 191 ? -6.106 1.761 -7.754 1.00 84.56 191 GLU A CA 1
ATOM 1469 C C . GLU A 1 191 ? -4.582 1.783 -7.892 1.00 84.56 191 GLU A C 1
ATOM 1471 O O . GLU A 1 191 ? -3.942 2.829 -7.756 1.00 84.56 191 GLU A O 1
ATOM 1476 N N . LEU A 1 192 ? -4.017 0.606 -8.143 1.00 93.00 192 LEU A N 1
ATOM 1477 C CA . LEU A 1 192 ? -2.612 0.370 -8.432 1.00 93.00 192 LEU A CA 1
ATOM 1478 C C . LEU A 1 192 ? -2.509 -0.136 -9.873 1.00 93.00 192 LEU A C 1
ATOM 1480 O O . LEU A 1 192 ? -3.064 -1.184 -10.207 1.00 93.00 192 LEU A O 1
ATOM 1484 N N . ALA A 1 193 ? -1.786 0.601 -10.709 1.00 96.44 193 ALA A N 1
ATOM 1485 C CA . ALA A 1 193 ? -1.387 0.174 -12.042 1.00 96.44 193 ALA A CA 1
ATOM 1486 C C . ALA A 1 193 ? 0.118 -0.102 -12.035 1.00 96.44 193 ALA A C 1
ATOM 1488 O O . ALA A 1 193 ? 0.909 0.808 -11.793 1.00 96.44 193 ALA A O 1
ATOM 1489 N N . VAL A 1 194 ? 0.508 -1.349 -12.286 1.00 98.19 194 VAL A N 1
ATOM 1490 C CA . VAL A 1 194 ? 1.911 -1.762 -12.392 1.00 98.19 194 VAL A CA 1
ATOM 1491 C C . VAL A 1 194 ? 2.217 -2.068 -13.844 1.00 98.19 194 VAL A C 1
ATOM 1493 O O . VAL A 1 194 ? 1.449 -2.780 -14.485 1.00 98.19 194 VAL A O 1
ATOM 1496 N N . SER A 1 195 ? 3.309 -1.520 -14.366 1.00 98.44 195 SER A N 1
ATOM 1497 C CA . SER A 1 195 ? 3.698 -1.686 -15.767 1.00 98.44 195 SER A CA 1
ATOM 1498 C C . SER A 1 195 ? 5.154 -2.097 -15.883 1.00 98.44 195 SER A C 1
ATOM 1500 O O . SER A 1 195 ? 5.995 -1.534 -15.189 1.00 98.44 195 SER A O 1
ATOM 1502 N N . ASN A 1 196 ? 5.451 -3.059 -16.755 1.00 98.44 196 ASN A N 1
ATOM 1503 C CA . ASN A 1 196 ? 6.809 -3.546 -16.984 1.00 98.44 196 ASN A CA 1
ATOM 1504 C C . ASN A 1 196 ? 7.169 -3.552 -18.472 1.00 98.44 196 ASN A C 1
ATOM 1506 O O . ASN A 1 196 ? 6.368 -3.984 -19.298 1.00 98.44 196 ASN A O 1
ATOM 1510 N N . ALA A 1 197 ? 8.387 -3.129 -18.794 1.00 98.50 197 ALA A N 1
ATOM 1511 C CA . ALA A 1 197 ? 9.038 -3.317 -20.084 1.00 98.50 197 ALA A CA 1
ATOM 1512 C C . ALA A 1 197 ? 10.504 -3.680 -19.812 1.00 98.50 197 ALA A C 1
ATOM 1514 O O . ALA A 1 197 ? 11.283 -2.808 -19.438 1.00 98.50 197 ALA A O 1
ATOM 1515 N N . GLY A 1 198 ? 10.851 -4.958 -19.957 1.00 98.25 198 GLY A N 1
ATOM 1516 C CA . GLY A 1 198 ? 12.158 -5.496 -19.568 1.00 98.25 198 GLY A CA 1
ATOM 1517 C C . GLY A 1 198 ? 12.050 -6.576 -18.499 1.00 98.25 198 GLY A C 1
ATOM 1518 O O . GLY A 1 198 ? 10.985 -7.166 -18.321 1.00 98.25 198 GLY A O 1
ATOM 1519 N N . ASP A 1 199 ? 13.145 -6.855 -17.813 1.00 97.44 199 ASP A N 1
ATOM 1520 C CA . ASP A 1 199 ? 13.317 -7.909 -16.802 1.00 97.44 199 ASP A CA 1
ATOM 1521 C C . ASP A 1 199 ? 13.418 -7.395 -15.357 1.00 97.44 199 ASP A C 1
ATOM 1523 O O . ASP A 1 199 ? 13.555 -8.179 -14.420 1.00 97.44 199 ASP A O 1
ATOM 1527 N N . CYS A 1 200 ? 13.195 -6.098 -15.138 1.00 98.19 200 CYS A N 1
ATOM 1528 C CA . CYS A 1 200 ? 12.767 -5.629 -13.826 1.00 98.19 200 CYS A CA 1
ATOM 1529 C C . CYS A 1 200 ? 11.434 -6.292 -13.430 1.00 98.19 200 CYS A C 1
ATOM 1531 O O . CYS A 1 200 ? 10.585 -6.597 -14.275 1.00 98.19 200 CYS A O 1
ATOM 1533 N N . ARG A 1 201 ? 11.193 -6.450 -12.123 1.00 98.62 201 ARG A N 1
ATOM 1534 C CA . ARG A 1 201 ? 9.981 -7.122 -11.632 1.00 98.62 201 ARG A CA 1
ATOM 1535 C C . ARG A 1 201 ? 9.328 -6.404 -10.461 1.00 98.62 201 ARG A C 1
ATOM 1537 O O . ARG A 1 201 ? 9.988 -5.845 -9.583 1.00 98.62 201 ARG A O 1
ATOM 1544 N N . ALA A 1 202 ? 7.999 -6.468 -10.454 1.00 98.69 202 ALA A N 1
ATOM 1545 C CA . ALA A 1 202 ? 7.141 -6.048 -9.363 1.00 98.69 202 ALA A CA 1
ATOM 1546 C C . ALA A 1 202 ? 6.507 -7.259 -8.669 1.00 98.69 202 ALA A C 1
ATOM 1548 O O . ALA A 1 202 ? 5.805 -8.058 -9.298 1.00 98.69 202 ALA A O 1
ATOM 1549 N N . VAL A 1 203 ? 6.689 -7.359 -7.356 1.00 98.75 203 VAL A N 1
ATOM 1550 C CA . VAL A 1 203 ? 6.124 -8.424 -6.519 1.00 98.75 203 VAL A CA 1
ATOM 1551 C C . VAL A 1 203 ? 5.332 -7.803 -5.379 1.00 98.75 203 VAL A C 1
ATOM 1553 O O . VAL A 1 203 ? 5.850 -6.982 -4.627 1.00 98.75 203 VAL A O 1
ATOM 1556 N N . ILE A 1 204 ? 4.067 -8.192 -5.238 1.00 97.88 204 ILE A N 1
ATOM 1557 C CA . ILE A 1 204 ? 3.198 -7.744 -4.150 1.00 97.88 204 ILE A CA 1
ATOM 1558 C C . ILE A 1 204 ? 3.108 -8.820 -3.067 1.00 97.88 204 ILE A C 1
ATOM 1560 O O . ILE A 1 204 ? 3.010 -10.008 -3.376 1.00 97.88 204 ILE A O 1
ATOM 1564 N N . SER A 1 205 ? 3.103 -8.414 -1.796 1.00 95.94 205 SER A N 1
ATOM 1565 C CA . SER A 1 205 ? 2.706 -9.305 -0.701 1.00 95.94 205 SER A CA 1
ATOM 1566 C C . SER A 1 205 ? 1.191 -9.271 -0.532 1.00 95.94 205 SER A C 1
ATOM 1568 O O . SER A 1 205 ? 0.611 -8.218 -0.244 1.00 95.94 205 SER A O 1
ATOM 1570 N N . ARG A 1 206 ? 0.547 -10.432 -0.672 1.00 91.56 206 ARG A N 1
ATOM 1571 C CA . ARG A 1 206 ? -0.872 -10.651 -0.386 1.00 91.56 206 ARG A CA 1
ATOM 1572 C C . ARG A 1 206 ? -1.005 -11.562 0.829 1.00 91.56 206 ARG A C 1
ATOM 1574 O O . ARG A 1 206 ? -0.839 -12.772 0.718 1.00 91.56 206 ARG A O 1
ATOM 1581 N N . ALA A 1 207 ? -1.312 -10.982 1.988 1.00 84.12 207 ALA A N 1
ATOM 1582 C CA . ALA A 1 207 ? -1.426 -11.693 3.264 1.00 84.12 207 ALA A CA 1
ATOM 1583 C C . ALA A 1 207 ? -0.209 -12.597 3.575 1.00 84.12 207 ALA A C 1
ATOM 1585 O O . ALA A 1 207 ? -0.354 -13.691 4.119 1.00 84.12 207 ALA A O 1
ATOM 1586 N N . GLY A 1 208 ? 0.996 -12.138 3.219 1.00 87.00 208 GLY A N 1
ATOM 1587 C CA . GLY A 1 208 ? 2.252 -12.871 3.381 1.00 87.00 208 GLY A CA 1
ATOM 1588 C C . GLY A 1 208 ? 2.631 -13.813 2.240 1.00 87.00 208 GLY A C 1
ATOM 1589 O O . GLY A 1 208 ? 3.705 -14.402 2.295 1.00 87.00 208 GLY A O 1
ATOM 1590 N N . VAL A 1 209 ? 1.800 -13.949 1.206 1.00 96.06 209 VAL A N 1
ATOM 1591 C CA . VAL A 1 209 ? 2.124 -14.732 0.006 1.00 96.06 209 VAL A CA 1
ATOM 1592 C C . VAL A 1 209 ? 2.592 -13.795 -1.102 1.00 96.06 209 VAL A C 1
ATOM 1594 O O . VAL A 1 209 ? 1.927 -12.802 -1.400 1.00 96.06 209 VAL A O 1
ATOM 1597 N N . ALA A 1 210 ? 3.724 -14.113 -1.722 1.00 97.88 210 ALA A N 1
ATOM 1598 C CA . ALA A 1 210 ? 4.247 -13.358 -2.848 1.00 97.88 210 ALA A CA 1
ATOM 1599 C C . ALA A 1 210 ? 3.442 -13.614 -4.124 1.00 97.88 210 ALA A C 1
ATOM 1601 O O . ALA A 1 210 ? 3.246 -14.752 -4.549 1.00 97.88 210 ALA A O 1
ATOM 1602 N N . GLU A 1 211 ? 3.035 -12.534 -4.780 1.00 98.00 211 GLU A N 1
ATOM 1603 C CA . GLU A 1 211 ? 2.402 -12.558 -6.092 1.00 98.00 211 GLU A CA 1
ATOM 1604 C C . GLU A 1 211 ? 3.191 -11.640 -7.033 1.00 98.00 211 GLU A C 1
ATOM 1606 O O . GLU A 1 211 ? 3.279 -10.432 -6.813 1.00 98.00 211 GLU A O 1
ATOM 1611 N N . ALA A 1 212 ? 3.775 -12.195 -8.097 1.00 98.06 212 ALA A N 1
ATOM 1612 C CA . ALA A 1 212 ? 4.369 -11.378 -9.151 1.00 98.06 212 ALA A CA 1
ATOM 1613 C C . ALA A 1 212 ? 3.251 -10.658 -9.919 1.00 98.06 212 ALA A C 1
ATOM 1615 O O . ALA A 1 212 ? 2.325 -11.286 -10.438 1.00 98.06 212 ALA A O 1
ATOM 1616 N N . LEU A 1 213 ? 3.315 -9.328 -9.961 1.00 97.69 213 LEU A N 1
ATOM 1617 C CA . LEU A 1 213 ? 2.367 -8.516 -10.723 1.00 97.69 213 LEU A CA 1
ATOM 1618 C C . LEU A 1 213 ? 2.797 -8.335 -12.176 1.00 97.69 213 LEU A C 1
ATOM 1620 O O . LEU A 1 213 ? 1.956 -8.000 -13.009 1.00 97.69 213 LEU A O 1
ATOM 1624 N N . THR A 1 214 ? 4.074 -8.571 -12.462 1.00 97.75 214 THR A N 1
ATOM 1625 C CA . THR A 1 214 ? 4.684 -8.450 -13.783 1.00 97.75 214 THR A CA 1
ATOM 1626 C C . THR A 1 214 ? 5.347 -9.759 -14.181 1.00 97.75 214 THR A C 1
ATOM 1628 O O . THR A 1 214 ? 5.784 -10.533 -13.328 1.00 97.75 214 THR A O 1
ATOM 1631 N N . THR A 1 215 ? 5.456 -9.960 -15.487 1.00 95.50 215 THR A N 1
ATOM 1632 C CA . THR A 1 215 ? 6.307 -10.982 -16.090 1.00 95.50 215 THR A CA 1
ATOM 1633 C C . THR A 1 215 ? 7.520 -10.273 -16.680 1.00 95.50 215 THR A C 1
ATOM 1635 O O . THR A 1 215 ? 7.371 -9.221 -17.308 1.00 95.50 215 THR A O 1
ATOM 1638 N N . ASP A 1 216 ? 8.712 -10.806 -16.446 1.00 96.94 216 ASP A N 1
ATOM 1639 C CA . ASP A 1 216 ? 9.949 -10.313 -17.059 1.00 96.94 216 ASP A CA 1
ATOM 1640 C C . ASP A 1 216 ? 9.872 -10.509 -18.569 1.00 96.94 216 ASP A C 1
ATOM 1642 O O . ASP A 1 216 ? 9.227 -11.444 -19.010 1.00 96.94 216 ASP A O 1
ATOM 1646 N N . HIS A 1 217 ? 10.533 -9.693 -19.377 1.00 97.81 217 HIS A N 1
ATOM 1647 C CA . HIS A 1 217 ? 10.452 -9.784 -20.834 1.00 97.81 217 HIS A CA 1
ATOM 1648 C C . HIS A 1 217 ? 11.759 -10.297 -21.429 1.00 97.81 217 HIS A C 1
ATOM 1650 O O . HIS A 1 217 ? 12.553 -9.526 -21.983 1.00 97.81 217 HIS A O 1
ATOM 1656 N N . SER A 1 218 ? 11.969 -11.612 -21.386 1.00 95.12 218 SER A N 1
ATOM 1657 C CA . SER A 1 218 ? 13.155 -12.241 -21.970 1.00 95.12 218 SER A CA 1
ATOM 1658 C C . SER A 1 218 ? 12.915 -12.732 -23.413 1.00 95.12 218 SER A C 1
ATOM 1660 O O . SER A 1 218 ? 11.813 -13.165 -23.761 1.00 95.12 218 SER A O 1
ATOM 1662 N N . PRO A 1 219 ? 13.940 -12.736 -24.286 1.00 96.75 219 PRO A N 1
ATOM 1663 C CA . PRO A 1 219 ? 13.814 -13.156 -25.685 1.00 96.75 219 PRO A CA 1
ATOM 1664 C C . PRO A 1 219 ? 13.340 -14.600 -25.906 1.00 96.75 219 PRO A C 1
ATOM 1666 O O . PRO A 1 219 ? 12.923 -14.937 -27.013 1.00 96.75 219 PRO A O 1
ATOM 1669 N N . ASN A 1 220 ? 13.438 -15.468 -24.895 1.00 94.25 220 ASN A N 1
ATOM 1670 C CA . ASN A 1 220 ? 12.988 -16.863 -24.953 1.00 94.25 220 ASN A CA 1
ATOM 1671 C C . ASN A 1 220 ? 11.557 -17.086 -24.471 1.00 94.25 220 ASN A C 1
ATOM 1673 O O . ASN A 1 220 ? 11.103 -18.230 -24.470 1.00 94.25 220 ASN A O 1
ATOM 1677 N N . GLN A 1 221 ? 10.854 -16.037 -24.053 1.00 95.75 221 GLN A N 1
ATOM 1678 C CA . GLN A 1 221 ? 9.424 -16.144 -23.809 1.00 95.75 221 GLN A CA 1
ATOM 1679 C C . GLN A 1 221 ? 8.679 -16.319 -25.118 1.00 95.75 221 GLN A C 1
ATOM 1681 O O . GLN A 1 221 ? 9.013 -15.690 -26.116 1.00 95.75 221 GLN A O 1
ATOM 1686 N N . GLU A 1 222 ? 7.666 -17.180 -25.117 1.00 95.81 222 GLU A N 1
ATOM 1687 C CA . GLU A 1 222 ? 7.008 -17.623 -26.347 1.00 95.81 222 GLU A CA 1
ATOM 1688 C C . GLU A 1 222 ? 6.423 -16.451 -27.154 1.00 95.81 222 GLU A C 1
ATOM 1690 O O . GLU A 1 222 ? 6.675 -16.325 -28.352 1.00 95.81 222 GLU A O 1
ATOM 1695 N N . ASN A 1 223 ? 5.697 -15.545 -26.492 1.00 95.44 223 ASN A N 1
ATOM 1696 C CA . ASN A 1 223 ? 5.128 -14.344 -27.108 1.00 95.44 223 ASN A CA 1
ATOM 1697 C C . ASN A 1 223 ? 6.213 -13.414 -27.677 1.00 95.44 223 ASN A C 1
ATOM 1699 O O . ASN A 1 223 ? 6.100 -12.960 -28.820 1.00 95.44 223 ASN A O 1
ATOM 1703 N N . GLU A 1 224 ? 7.284 -13.175 -26.920 1.00 97.75 224 GLU A N 1
ATOM 1704 C CA . GLU A 1 224 ? 8.385 -12.303 -27.334 1.00 97.75 224 GLU A CA 1
ATOM 1705 C C . GLU A 1 224 ? 9.176 -12.919 -28.497 1.00 97.75 224 GLU A C 1
ATOM 1707 O O . GLU A 1 224 ? 9.442 -12.250 -29.498 1.00 97.75 224 GLU A O 1
ATOM 1712 N N . LEU A 1 225 ? 9.481 -14.215 -28.421 1.00 97.00 225 LEU A N 1
ATOM 1713 C CA . LEU A 1 225 ? 10.191 -14.980 -29.442 1.00 97.00 225 LEU A CA 1
ATOM 1714 C C . LEU A 1 225 ? 9.439 -14.972 -30.775 1.00 97.00 225 LEU A C 1
ATOM 1716 O O . LEU A 1 225 ? 10.044 -14.727 -31.826 1.00 97.00 225 LEU A O 1
ATOM 1720 N N . ILE A 1 226 ? 8.124 -15.219 -30.739 1.00 97.44 226 ILE A N 1
ATOM 1721 C CA . ILE A 1 226 ? 7.257 -15.156 -31.921 1.00 97.44 226 ILE A CA 1
ATOM 1722 C C . ILE A 1 226 ? 7.304 -13.750 -32.521 1.00 97.44 226 ILE A C 1
ATOM 1724 O O . ILE A 1 226 ? 7.550 -13.614 -33.723 1.00 97.44 226 ILE A O 1
ATOM 1728 N N . ARG A 1 227 ? 7.135 -12.703 -31.702 1.00 97.38 227 ARG A N 1
ATOM 1729 C CA . ARG A 1 227 ? 7.173 -11.306 -32.160 1.00 97.38 227 ARG A CA 1
ATOM 1730 C C . ARG A 1 227 ? 8.510 -10.960 -32.818 1.00 97.38 227 ARG A C 1
ATOM 1732 O O . ARG A 1 227 ? 8.534 -10.408 -33.917 1.00 97.38 227 ARG A O 1
ATOM 1739 N N . ILE A 1 228 ? 9.628 -11.295 -32.174 1.00 98.00 228 ILE A N 1
ATOM 1740 C CA . ILE A 1 228 ? 10.980 -10.993 -32.667 1.00 98.00 228 ILE A CA 1
ATOM 1741 C C . ILE A 1 228 ? 11.226 -11.678 -34.016 1.00 98.00 228 ILE A C 1
ATOM 1743 O O . ILE A 1 228 ? 11.699 -11.031 -34.957 1.00 98.00 228 ILE A O 1
ATOM 1747 N N . ARG A 1 229 ? 10.866 -12.963 -34.137 1.00 96.62 229 ARG A N 1
ATOM 1748 C CA . ARG A 1 229 ? 11.014 -13.739 -35.379 1.00 96.62 229 ARG A CA 1
ATOM 1749 C C . ARG A 1 229 ? 10.114 -13.228 -36.498 1.00 96.62 229 ARG A C 1
ATOM 1751 O O . ARG A 1 229 ? 10.574 -13.129 -37.634 1.00 96.62 229 ARG A O 1
ATOM 1758 N N . ALA A 1 230 ? 8.871 -12.854 -36.191 1.00 96.94 230 ALA A N 1
ATOM 1759 C CA . ALA A 1 230 ? 7.949 -12.264 -37.162 1.00 96.94 230 ALA A CA 1
ATOM 1760 C C . ALA A 1 230 ? 8.492 -10.947 -37.749 1.00 96.94 230 ALA A C 1
ATOM 1762 O O . ALA A 1 230 ? 8.339 -10.688 -38.941 1.00 96.94 230 ALA A O 1
ATOM 1763 N N . SER A 1 231 ? 9.226 -10.167 -36.951 1.00 95.06 231 SER A N 1
ATOM 1764 C CA . SER A 1 231 ? 9.943 -8.959 -37.389 1.00 95.06 231 SER A CA 1
ATOM 1765 C C . SER A 1 231 ? 11.303 -9.247 -38.058 1.00 95.06 231 SER A C 1
ATOM 1767 O O . SER A 1 231 ? 12.105 -8.333 -38.293 1.00 95.06 231 SER A O 1
ATOM 1769 N N . GLY A 1 232 ? 11.604 -10.510 -38.376 1.00 95.94 232 GLY A N 1
ATOM 1770 C CA . GLY A 1 232 ? 12.844 -10.941 -39.029 1.00 95.94 232 GLY A CA 1
ATOM 1771 C C . GLY A 1 232 ? 14.086 -10.878 -38.136 1.00 95.94 232 GLY A C 1
ATOM 1772 O O . GLY A 1 232 ? 15.199 -10.795 -38.651 1.00 95.94 232 GLY A O 1
ATOM 1773 N N . GLY A 1 233 ? 13.910 -10.838 -36.814 1.00 95.12 233 GLY A N 1
ATOM 1774 C CA . GLY A 1 233 ? 14.994 -11.015 -35.849 1.00 95.12 233 GLY A CA 1
ATOM 1775 C C . GLY A 1 233 ? 15.259 -12.492 -35.583 1.00 95.12 233 GLY A C 1
ATOM 1776 O O . GLY A 1 233 ? 14.419 -13.347 -35.861 1.00 95.12 233 GLY A O 1
ATOM 1777 N N . TYR A 1 234 ? 16.415 -12.802 -35.009 1.00 94.12 234 TYR A N 1
ATOM 1778 C CA . TYR A 1 234 ? 16.672 -14.122 -34.442 1.00 94.12 234 TYR A CA 1
ATOM 1779 C C . TYR A 1 234 ? 17.065 -13.995 -32.975 1.00 94.12 234 TYR A C 1
ATOM 1781 O O . TYR A 1 234 ? 17.612 -12.978 -32.538 1.00 94.12 234 TYR A O 1
ATOM 1789 N N . VAL A 1 235 ? 16.759 -15.056 -32.238 1.00 96.19 235 VAL A N 1
ATOM 1790 C CA . VAL A 1 235 ? 17.096 -15.224 -30.830 1.00 96.19 235 VAL A CA 1
ATOM 1791 C C . VAL A 1 235 ? 17.952 -16.474 -30.728 1.00 96.19 235 VAL A C 1
ATOM 1793 O O . VAL A 1 235 ? 17.563 -17.514 -31.268 1.00 96.19 235 VAL A O 1
ATOM 1796 N N . ASP A 1 236 ? 19.092 -16.359 -30.058 1.00 93.69 236 ASP A N 1
ATOM 1797 C CA . ASP A 1 236 ? 20.017 -17.469 -29.837 1.00 93.69 236 ASP A CA 1
ATOM 1798 C C . ASP A 1 236 ? 20.387 -17.584 -28.356 1.00 93.69 236 ASP A C 1
ATOM 1800 O O . ASP A 1 236 ? 20.358 -16.592 -27.626 1.00 93.69 236 ASP A O 1
ATOM 1804 N N . CYS A 1 237 ? 20.707 -18.795 -27.910 1.00 93.38 237 CYS A N 1
ATOM 1805 C CA . CYS A 1 237 ? 21.093 -19.088 -26.538 1.00 93.38 237 CYS A CA 1
ATOM 1806 C C . CYS A 1 237 ? 22.594 -19.349 -26.464 1.00 93.38 237 CYS A C 1
ATOM 1808 O O . CYS A 1 237 ? 23.109 -20.293 -27.064 1.00 93.38 237 CYS A O 1
ATOM 1810 N N . HIS A 1 238 ? 23.297 -18.545 -25.671 1.00 86.50 238 HIS A N 1
ATOM 1811 C CA . HIS A 1 238 ? 24.727 -18.697 -25.445 1.00 86.50 238 HIS A CA 1
ATOM 1812 C C . HIS A 1 238 ? 25.026 -18.757 -23.953 1.00 86.50 238 HIS A C 1
ATOM 1814 O O . HIS A 1 238 ? 24.641 -17.862 -23.206 1.00 86.50 238 HIS A O 1
ATOM 1820 N N . HIS A 1 239 ? 25.696 -19.828 -23.513 1.00 87.25 239 HIS A N 1
ATOM 1821 C CA . HIS A 1 239 ? 25.973 -20.093 -22.094 1.00 87.25 239 HIS A CA 1
ATOM 1822 C C . HIS A 1 239 ? 24.732 -19.974 -21.184 1.00 87.25 239 HIS A C 1
ATOM 1824 O O . HIS A 1 239 ? 24.827 -19.516 -20.052 1.00 87.25 239 HIS A O 1
ATOM 1830 N N . GLY A 1 240 ? 23.563 -20.394 -21.682 1.00 88.00 240 GLY A N 1
ATOM 1831 C CA . GLY A 1 240 ? 22.304 -20.360 -20.932 1.00 88.00 240 GLY A CA 1
ATOM 1832 C C . GLY A 1 240 ? 21.558 -19.022 -20.970 1.00 88.00 240 GLY A C 1
ATOM 1833 O O . GLY A 1 240 ? 20.450 -18.955 -20.450 1.00 88.00 240 GLY A O 1
ATOM 1834 N N . VAL A 1 241 ? 22.109 -17.987 -21.616 1.00 91.06 241 VAL A N 1
ATOM 1835 C CA . VAL A 1 241 ? 21.471 -16.670 -21.755 1.00 91.06 241 VAL A CA 1
ATOM 1836 C C . VAL A 1 241 ? 20.958 -16.488 -23.178 1.00 91.06 241 VAL A C 1
ATOM 1838 O O . VAL A 1 241 ? 21.711 -16.614 -24.147 1.00 91.06 241 VAL A O 1
ATOM 1841 N N . TRP A 1 242 ? 19.675 -16.167 -23.305 1.00 95.62 242 TRP A N 1
ATOM 1842 C CA . TRP A 1 242 ? 19.026 -15.930 -24.590 1.00 95.62 242 TRP A CA 1
ATOM 1843 C C . TRP A 1 242 ? 19.183 -14.477 -25.016 1.00 95.62 242 TRP A C 1
ATOM 1845 O O . TRP A 1 242 ? 18.894 -13.573 -24.241 1.00 95.62 242 TRP A O 1
ATOM 1855 N N . ARG A 1 243 ? 19.633 -14.245 -26.252 1.00 96.44 243 ARG A N 1
ATOM 1856 C CA . ARG A 1 243 ? 19.924 -12.905 -26.769 1.00 96.44 243 ARG A CA 1
ATOM 1857 C C . ARG A 1 243 ? 19.306 -12.662 -28.135 1.00 96.44 243 ARG A C 1
ATOM 1859 O O . ARG A 1 243 ? 19.344 -13.523 -29.014 1.00 96.44 243 ARG A O 1
ATOM 1866 N N . ILE A 1 244 ? 18.805 -11.449 -28.337 1.00 96.06 244 ILE A N 1
ATOM 1867 C CA . ILE A 1 244 ? 18.370 -10.937 -29.639 1.00 96.06 244 ILE A CA 1
ATOM 1868 C C . ILE A 1 244 ? 19.609 -10.531 -30.423 1.00 96.06 244 ILE A C 1
ATOM 1870 O O . ILE A 1 244 ? 20.411 -9.736 -29.932 1.00 96.06 244 ILE A O 1
ATOM 1874 N N . GLN A 1 245 ? 19.763 -11.047 -31.644 1.00 93.00 245 GLN A N 1
ATOM 1875 C CA . GLN A 1 245 ? 20.874 -10.679 -32.532 1.00 93.00 245 GLN A CA 1
ATOM 1876 C C . GLN A 1 245 ? 22.264 -10.846 -31.872 1.00 93.00 245 GLN A C 1
ATOM 1878 O O . GLN A 1 245 ? 23.145 -10.009 -32.062 1.00 93.00 245 GLN A O 1
ATOM 1883 N N . TRP A 1 246 ? 22.437 -11.861 -31.011 1.00 90.62 246 TRP A N 1
ATOM 1884 C CA . TRP A 1 246 ? 23.627 -12.061 -30.153 1.00 90.62 246 TRP A CA 1
ATOM 1885 C C . TRP A 1 246 ? 23.969 -10.911 -29.194 1.00 90.62 246 TRP A C 1
ATOM 1887 O O . TRP A 1 246 ? 25.004 -10.949 -28.535 1.00 90.62 246 TRP A O 1
ATOM 1897 N N . THR A 1 247 ? 23.112 -9.899 -29.091 1.00 91.81 247 THR A N 1
ATOM 1898 C CA . THR A 1 247 ? 23.440 -8.644 -28.418 1.00 91.81 247 THR A CA 1
ATOM 1899 C C . THR A 1 247 ? 22.732 -8.541 -27.074 1.00 91.81 247 THR A C 1
ATOM 1901 O O . THR A 1 247 ? 23.376 -8.660 -26.030 1.00 91.81 247 THR A O 1
ATOM 1904 N N . LEU A 1 248 ? 21.407 -8.391 -27.075 1.00 94.75 248 LEU A N 1
ATOM 1905 C CA . LEU A 1 248 ? 20.662 -7.975 -25.886 1.00 94.75 248 LEU A CA 1
ATOM 1906 C C . LEU A 1 248 ? 19.868 -9.127 -25.266 1.00 94.75 248 LEU A C 1
ATOM 1908 O O . LEU A 1 248 ? 19.236 -9.890 -25.996 1.00 94.75 248 LEU A O 1
ATOM 1912 N N . ALA A 1 249 ? 19.916 -9.250 -23.936 1.00 95.94 249 ALA A N 1
ATOM 1913 C CA . ALA A 1 249 ? 19.263 -10.323 -23.177 1.00 95.94 249 ALA A CA 1
ATOM 1914 C C . ALA A 1 249 ? 17.811 -10.008 -22.773 1.00 95.94 249 ALA A C 1
ATOM 1916 O O . ALA A 1 249 ? 17.132 -10.869 -22.224 1.00 95.94 249 ALA A O 1
ATOM 1917 N N . VAL A 1 250 ? 17.322 -8.815 -23.118 1.00 97.38 250 VAL A N 1
ATOM 1918 C CA . VAL A 1 250 ? 15.947 -8.365 -22.885 1.00 97.38 250 VAL A CA 1
ATOM 1919 C C . VAL A 1 250 ? 15.233 -8.110 -24.200 1.00 97.38 250 VAL A C 1
ATOM 1921 O O . VAL A 1 250 ? 15.846 -7.808 -25.226 1.00 97.38 250 VAL A O 1
ATOM 1924 N N . SER A 1 251 ? 13.915 -8.268 -24.182 1.00 97.94 251 SER A N 1
ATOM 1925 C CA . SER A 1 251 ? 13.066 -8.121 -25.368 1.00 97.94 251 SER A CA 1
ATOM 1926 C C . SER A 1 251 ? 12.237 -6.843 -25.377 1.00 97.94 251 SER A C 1
ATOM 1928 O O . SER A 1 251 ? 11.664 -6.502 -26.416 1.00 97.94 251 SER A O 1
ATOM 1930 N N . ARG A 1 252 ? 12.191 -6.107 -24.265 1.00 98.62 252 ARG A N 1
ATOM 1931 C CA . ARG A 1 252 ? 11.521 -4.809 -24.167 1.00 98.62 252 ARG A CA 1
ATOM 1932 C C . ARG A 1 252 ? 12.366 -3.845 -23.347 1.00 98.62 252 ARG A C 1
ATOM 1934 O O . ARG A 1 252 ? 12.904 -4.258 -22.331 1.00 98.62 252 ARG A O 1
ATOM 1941 N N . ALA A 1 253 ? 12.479 -2.603 -23.805 1.00 98.38 253 ALA A N 1
ATOM 1942 C CA . ALA A 1 253 ? 13.244 -1.545 -23.149 1.00 98.38 253 ALA A CA 1
ATOM 1943 C C . ALA A 1 253 ? 12.953 -0.177 -23.792 1.00 98.38 253 ALA A C 1
ATOM 1945 O O . ALA A 1 253 ? 12.575 -0.089 -24.971 1.00 98.38 253 ALA A O 1
ATOM 1946 N N . ILE A 1 254 ? 13.180 0.890 -23.025 1.00 98.50 254 ILE A N 1
ATOM 1947 C CA . ILE A 1 254 ? 13.370 2.248 -23.557 1.00 98.50 254 ILE A CA 1
ATOM 1948 C C . ILE A 1 254 ? 14.791 2.341 -24.135 1.00 98.50 254 ILE A C 1
ATOM 1950 O O . ILE A 1 254 ? 15.713 1.777 -23.560 1.00 98.50 254 ILE A O 1
ATOM 1954 N N . GLY A 1 255 ? 15.000 3.049 -25.247 1.00 97.69 255 GLY A N 1
ATOM 1955 C CA . GLY A 1 255 ? 16.322 3.182 -25.880 1.00 97.69 255 GLY A CA 1
ATOM 1956 C C . GLY A 1 255 ? 16.641 2.055 -26.858 1.00 97.69 255 GLY A C 1
ATOM 1957 O O . GLY A 1 255 ? 15.765 1.648 -27.600 1.00 97.69 255 GLY A O 1
ATOM 1958 N N . ASP A 1 256 ? 17.879 1.576 -26.942 1.00 96.94 256 ASP A N 1
ATOM 1959 C CA . ASP A 1 256 ? 18.278 0.516 -27.889 1.00 96.94 256 ASP A CA 1
ATOM 1960 C C . ASP A 1 256 ? 17.922 0.815 -29.358 1.00 96.94 256 ASP A C 1
ATOM 1962 O O . ASP A 1 256 ? 17.392 -0.038 -30.073 1.00 96.94 256 ASP A O 1
ATOM 1966 N N . GLU A 1 257 ? 18.216 2.030 -29.832 1.00 95.81 257 GLU A N 1
ATOM 1967 C CA . GLU A 1 257 ? 17.875 2.504 -31.187 1.00 95.81 257 GLU A CA 1
ATOM 1968 C C . GLU A 1 257 ? 18.193 1.469 -32.284 1.00 95.81 257 GLU A C 1
ATOM 1970 O O . GLU A 1 257 ? 17.364 1.166 -33.144 1.00 95.81 257 GLU A O 1
ATOM 1975 N N . TYR A 1 258 ? 19.375 0.854 -32.201 1.00 93.62 258 TYR A N 1
ATOM 1976 C CA . TYR A 1 258 ? 19.873 -0.132 -33.161 1.00 93.62 258 TYR A CA 1
ATOM 1977 C C . TYR A 1 258 ? 19.116 -1.476 -33.131 1.00 93.62 258 TYR A C 1
ATOM 1979 O O . TYR A 1 258 ? 19.174 -2.229 -34.106 1.00 93.62 258 TYR A O 1
ATOM 1987 N N . LEU A 1 259 ? 18.379 -1.778 -32.054 1.00 95.88 259 LEU A N 1
ATOM 1988 C CA . LEU A 1 259 ? 17.548 -2.979 -31.901 1.00 95.88 259 LEU A CA 1
ATOM 1989 C C . LEU A 1 259 ? 16.048 -2.681 -31.835 1.00 95.88 259 LEU A C 1
ATOM 1991 O O . LEU A 1 259 ? 15.273 -3.631 -31.724 1.00 95.88 259 LEU A O 1
ATOM 1995 N N . LYS A 1 260 ? 15.607 -1.421 -31.955 1.00 94.56 260 LYS A N 1
ATOM 1996 C CA . LYS A 1 260 ? 14.205 -0.996 -31.762 1.00 94.56 260 LYS A CA 1
ATOM 1997 C C . LYS A 1 260 ? 13.189 -1.727 -32.651 1.00 94.56 260 LYS A C 1
ATOM 1999 O O . LYS A 1 260 ? 12.011 -1.829 -32.323 1.00 94.56 260 LYS A O 1
ATOM 2004 N N . LYS A 1 261 ? 13.650 -2.317 -33.761 1.00 95.06 261 LYS A N 1
ATOM 2005 C CA . LYS A 1 261 ? 12.853 -3.227 -34.604 1.00 95.06 261 LYS A CA 1
ATOM 2006 C C . LYS A 1 261 ? 12.358 -4.478 -33.852 1.00 95.06 261 LYS A C 1
ATOM 2008 O O . LYS A 1 261 ? 11.318 -5.034 -34.201 1.00 95.06 261 LYS A O 1
ATOM 2013 N N . TRP A 1 262 ? 13.119 -4.951 -32.869 1.00 97.06 262 TRP A N 1
ATOM 2014 C CA . TRP A 1 262 ? 12.886 -6.197 -32.130 1.00 97.06 262 TRP A CA 1
ATOM 2015 C C . TRP A 1 262 ? 12.679 -5.974 -30.632 1.00 97.06 262 TRP A C 1
ATOM 2017 O O . TRP A 1 262 ? 11.940 -6.743 -30.017 1.00 97.06 262 TRP A O 1
ATOM 2027 N N . VAL A 1 263 ? 13.307 -4.935 -30.076 1.00 97.69 263 VAL A N 1
ATOM 2028 C CA . VAL A 1 263 ? 13.205 -4.506 -28.677 1.00 97.69 263 VAL A CA 1
ATOM 2029 C C . VAL A 1 263 ? 12.207 -3.358 -28.603 1.00 97.69 263 VAL A C 1
ATOM 2031 O O . VAL A 1 263 ? 12.513 -2.248 -29.027 1.00 97.69 263 VAL A O 1
ATOM 2034 N N . ILE A 1 264 ? 10.996 -3.623 -28.118 1.00 98.06 264 ILE A N 1
ATOM 2035 C CA . ILE A 1 264 ? 9.917 -2.621 -28.093 1.00 98.06 264 ILE A CA 1
ATOM 2036 C C . ILE A 1 264 ? 9.833 -1.932 -26.728 1.00 98.06 264 ILE A C 1
ATOM 2038 O O . ILE A 1 264 ? 10.118 -2.549 -25.709 1.00 98.06 264 ILE A O 1
ATOM 2042 N N . ALA A 1 265 ? 9.387 -0.677 -26.689 1.00 98.19 265 ALA A N 1
ATOM 2043 C CA . ALA A 1 265 ? 9.162 0.045 -25.430 1.00 98.19 265 ALA A CA 1
ATOM 2044 C C . ALA A 1 265 ? 7.755 -0.164 -24.839 1.00 98.19 265 ALA A C 1
ATOM 2046 O O . ALA A 1 265 ? 7.427 0.399 -23.800 1.00 98.19 265 ALA A O 1
ATOM 2047 N N . GLU A 1 266 ? 6.900 -0.942 -25.509 1.00 98.06 266 GLU A N 1
ATOM 2048 C CA . GLU A 1 266 ? 5.518 -1.172 -25.087 1.00 98.06 266 GLU A CA 1
ATOM 2049 C C . GLU A 1 266 ? 5.450 -2.007 -23.794 1.00 98.06 266 GLU A C 1
ATOM 2051 O O . GLU A 1 266 ? 5.892 -3.163 -23.794 1.00 98.06 266 GLU A O 1
ATOM 2056 N N . PRO A 1 267 ? 4.879 -1.468 -22.702 1.00 98.12 267 PRO A N 1
ATOM 2057 C CA . PRO A 1 267 ? 4.815 -2.177 -21.438 1.00 98.12 267 PRO A CA 1
ATOM 2058 C C . PRO A 1 267 ? 3.649 -3.166 -21.402 1.00 98.12 267 PRO A C 1
ATOM 2060 O O . PRO A 1 267 ? 2.622 -2.971 -22.053 1.00 98.12 267 PRO A O 1
ATOM 2063 N N . GLU A 1 268 ? 3.768 -4.187 -20.559 1.00 97.44 268 GLU A N 1
ATOM 2064 C CA . GLU A 1 268 ? 2.604 -4.914 -20.049 1.00 97.44 268 GLU A CA 1
ATOM 2065 C C . GLU A 1 268 ? 2.130 -4.253 -18.761 1.00 97.44 268 GLU A C 1
ATOM 2067 O O . GLU A 1 268 ? 2.910 -4.090 -17.821 1.00 97.44 268 GLU A O 1
ATOM 2072 N N . THR A 1 269 ? 0.851 -3.873 -18.719 1.00 97.12 269 THR A N 1
ATOM 2073 C CA . THR A 1 269 ? 0.239 -3.210 -17.565 1.00 97.12 269 THR A CA 1
ATOM 2074 C C . THR A 1 269 ? -0.787 -4.117 -16.905 1.00 97.12 269 THR A C 1
ATOM 2076 O O . THR A 1 269 ? -1.700 -4.626 -17.553 1.00 97.12 269 THR A O 1
ATOM 2079 N N . ARG A 1 270 ? -0.682 -4.253 -15.583 1.00 96.19 270 ARG A N 1
ATOM 2080 C CA . ARG A 1 270 ? -1.673 -4.901 -14.729 1.00 96.19 270 ARG A CA 1
ATOM 2081 C C . ARG A 1 270 ? -2.273 -3.887 -13.766 1.00 96.19 270 ARG A C 1
ATOM 2083 O O . ARG A 1 270 ? -1.554 -3.207 -13.035 1.00 96.19 270 ARG A O 1
ATOM 2090 N N . THR A 1 271 ? -3.598 -3.825 -13.729 1.00 93.81 271 THR A N 1
ATOM 2091 C CA . THR A 1 271 ? -4.350 -2.959 -12.820 1.00 93.81 271 THR A CA 1
ATOM 2092 C C . THR A 1 271 ? -5.060 -3.770 -11.748 1.00 93.81 271 THR A C 1
ATOM 2094 O O . THR A 1 271 ? -5.599 -4.852 -11.989 1.00 93.81 271 THR A O 1
ATOM 2097 N N . LEU A 1 272 ? -5.042 -3.261 -10.520 1.00 91.06 272 LEU A N 1
ATOM 2098 C CA . LEU A 1 272 ? -5.772 -3.843 -9.404 1.00 91.06 272 LEU A CA 1
ATOM 2099 C C . LEU A 1 272 ? -6.217 -2.770 -8.413 1.00 91.06 272 LEU A C 1
ATOM 2101 O O . LEU A 1 272 ? -5.577 -1.737 -8.236 1.00 91.06 272 LEU A O 1
ATOM 2105 N N . LYS A 1 273 ? -7.315 -3.043 -7.711 1.00 86.31 273 LYS A N 1
ATOM 2106 C CA . LYS A 1 273 ? -7.731 -2.226 -6.569 1.00 86.31 273 LYS A CA 1
ATOM 2107 C C . LYS A 1 273 ? -6.872 -2.566 -5.361 1.00 86.31 273 LYS A C 1
ATOM 2109 O O . LYS A 1 273 ? -6.673 -3.747 -5.068 1.00 86.31 273 LYS A O 1
ATOM 2114 N N . ILE A 1 274 ? -6.412 -1.542 -4.649 1.00 81.50 274 ILE A N 1
ATOM 2115 C CA . ILE A 1 274 ? -5.690 -1.726 -3.394 1.00 81.50 274 ILE A CA 1
ATOM 2116 C C . ILE A 1 274 ? -6.694 -2.202 -2.341 1.00 81.50 274 ILE A C 1
ATOM 2118 O O . ILE A 1 274 ? -7.679 -1.522 -2.056 1.00 81.50 274 ILE A O 1
ATOM 2122 N N . LYS A 1 275 ? -6.469 -3.400 -1.800 1.00 76.94 275 LYS A N 1
ATOM 2123 C CA . LYS A 1 275 ? -7.323 -4.038 -0.789 1.00 76.94 275 LYS A CA 1
ATOM 2124 C C . LYS A 1 275 ? -6.526 -4.317 0.494 1.00 76.94 275 LYS A C 1
ATOM 2126 O O . LYS A 1 275 ? -5.302 -4.387 0.409 1.00 76.94 275 LYS A O 1
ATOM 2131 N N . PRO A 1 276 ? -7.176 -4.509 1.659 1.00 67.69 276 PRO A N 1
ATOM 2132 C CA . PRO A 1 276 ? -6.487 -4.688 2.943 1.00 67.69 276 PRO A CA 1
ATOM 2133 C C . PRO A 1 276 ? -5.506 -5.866 3.003 1.00 67.69 276 PRO A C 1
ATOM 2135 O O . PRO A 1 276 ? -4.545 -5.826 3.768 1.00 67.69 276 PRO A O 1
ATOM 2138 N N . GLU A 1 277 ? -5.734 -6.914 2.209 1.00 77.56 277 GLU A N 1
ATOM 2139 C CA . GLU A 1 277 ? -4.822 -8.053 2.107 1.00 77.56 277 GLU A CA 1
ATOM 2140 C C . GLU A 1 277 ? -3.501 -7.726 1.394 1.00 77.56 277 GLU A C 1
ATOM 2142 O O . GLU A 1 277 ? -2.561 -8.508 1.498 1.00 77.56 277 GLU A O 1
ATOM 2147 N N . LEU A 1 278 ? -3.416 -6.604 0.671 1.00 83.50 278 LEU A N 1
ATOM 2148 C CA . LEU A 1 278 ? -2.200 -6.159 -0.004 1.00 83.50 278 LEU A CA 1
ATOM 2149 C C . LEU A 1 278 ? -1.330 -5.382 0.981 1.00 83.50 278 LEU A C 1
ATOM 2151 O O . LEU A 1 278 ? -1.656 -4.262 1.371 1.00 83.50 278 LEU A O 1
ATOM 2155 N N . GLU A 1 279 ? -0.235 -5.998 1.411 1.00 86.25 279 GLU A N 1
ATOM 2156 C CA . GLU A 1 279 ? 0.584 -5.486 2.507 1.00 86.25 279 GLU A CA 1
ATOM 2157 C C . GLU A 1 279 ? 1.581 -4.423 2.017 1.00 86.25 279 GLU A C 1
ATOM 2159 O O . GLU A 1 279 ? 1.592 -3.296 2.508 1.00 86.25 279 GLU A O 1
ATOM 2164 N N . PHE A 1 280 ? 2.394 -4.767 1.020 1.00 93.50 280 PHE A N 1
ATOM 2165 C CA . PHE A 1 280 ? 3.423 -3.910 0.428 1.00 93.50 280 PHE A CA 1
ATOM 2166 C C . PHE A 1 280 ? 3.763 -4.399 -0.986 1.00 93.50 280 PHE A C 1
ATOM 2168 O O . PHE A 1 280 ? 3.460 -5.539 -1.348 1.00 93.50 280 PHE A O 1
ATOM 2175 N N . LEU A 1 281 ? 4.391 -3.530 -1.776 1.00 97.38 281 LEU A N 1
ATOM 2176 C CA . LEU A 1 281 ? 4.882 -3.804 -3.125 1.00 97.38 281 LEU A CA 1
ATOM 2177 C C . LEU A 1 281 ? 6.405 -3.669 -3.153 1.00 97.38 281 LEU A C 1
ATOM 2179 O O . LEU A 1 281 ? 6.945 -2.717 -2.599 1.00 97.38 281 LEU A O 1
ATOM 2183 N N . ILE A 1 282 ? 7.081 -4.601 -3.815 1.00 98.62 282 ILE A N 1
ATOM 2184 C CA . ILE A 1 282 ? 8.518 -4.566 -4.083 1.00 98.62 282 ILE A CA 1
ATOM 2185 C C . ILE A 1 282 ? 8.700 -4.338 -5.582 1.00 98.62 282 ILE A C 1
ATOM 2187 O O . ILE A 1 282 ? 8.185 -5.123 -6.377 1.00 98.62 282 ILE A O 1
ATOM 2191 N N . LEU A 1 283 ? 9.425 -3.289 -5.962 1.00 98.69 283 LEU A N 1
ATOM 2192 C CA . LEU A 1 283 ? 9.955 -3.102 -7.314 1.00 98.69 283 LEU A CA 1
ATOM 2193 C C . LEU A 1 283 ? 11.468 -3.294 -7.257 1.00 98.69 283 LEU A C 1
ATOM 2195 O O . LEU A 1 283 ? 12.106 -2.693 -6.394 1.00 98.69 283 LEU A O 1
ATOM 2199 N N . ALA A 1 284 ? 12.042 -4.092 -8.151 1.00 98.62 284 ALA A N 1
ATOM 2200 C CA . ALA A 1 284 ? 13.497 -4.219 -8.228 1.00 98.62 284 ALA A CA 1
ATOM 2201 C C . ALA A 1 284 ? 14.004 -4.620 -9.621 1.00 98.62 284 ALA A C 1
ATOM 2203 O O . ALA A 1 284 ? 13.225 -5.152 -10.422 1.00 98.62 284 ALA A O 1
ATOM 2204 N N . SER A 1 285 ? 15.290 -4.351 -9.872 1.00 98.31 285 SER A N 1
ATOM 2205 C CA . SER A 1 285 ? 16.051 -4.811 -11.045 1.00 98.31 285 SER A CA 1
ATOM 2206 C C . SER A 1 285 ? 16.366 -6.311 -10.977 1.00 98.31 285 SER A C 1
ATOM 2208 O O . SER A 1 285 ? 16.157 -6.962 -9.940 1.00 98.31 285 SER A O 1
ATOM 2210 N N . ASP A 1 286 ? 16.835 -6.879 -12.088 1.00 96.81 286 ASP A N 1
ATOM 2211 C CA . ASP A 1 286 ? 17.211 -8.297 -12.179 1.00 96.81 286 ASP A CA 1
ATOM 2212 C C . ASP A 1 286 ? 18.357 -8.649 -11.209 1.00 96.81 286 ASP A C 1
ATOM 2214 O O . ASP A 1 286 ? 18.379 -9.737 -10.627 1.00 96.81 286 ASP A O 1
ATOM 2218 N N . GLY A 1 287 ? 19.201 -7.668 -10.876 1.00 96.56 287 GLY A N 1
ATOM 2219 C CA . GLY A 1 287 ? 20.258 -7.774 -9.886 1.00 96.56 287 GLY A CA 1
ATOM 2220 C C . GLY A 1 287 ? 19.767 -8.247 -8.520 1.00 96.56 287 GLY A C 1
ATOM 2221 O O . GLY A 1 287 ? 20.552 -8.842 -7.776 1.00 96.56 287 GLY A O 1
ATOM 2222 N N . LEU A 1 288 ? 18.481 -8.067 -8.184 1.00 98.12 288 LEU A N 1
ATOM 2223 C CA . LEU A 1 288 ? 17.822 -8.765 -7.074 1.00 98.12 288 LEU A CA 1
ATOM 2224 C C . LEU A 1 288 ? 17.240 -10.121 -7.509 1.00 98.12 288 LEU A C 1
ATOM 2226 O O . LEU A 1 288 ? 17.524 -11.147 -6.881 1.00 98.12 288 LEU A O 1
ATOM 2230 N N . TRP A 1 289 ? 16.375 -10.109 -8.525 1.00 98.06 289 TRP A N 1
ATOM 2231 C CA . TRP A 1 289 ? 15.477 -11.221 -8.858 1.00 98.06 289 TRP A CA 1
ATOM 2232 C C . TRP A 1 289 ? 16.166 -12.464 -9.421 1.00 98.06 289 TRP A C 1
ATOM 2234 O O . TRP A 1 289 ? 15.600 -13.554 -9.315 1.00 98.06 289 TRP A O 1
ATOM 2244 N N . ASP A 1 290 ? 17.389 -12.330 -9.928 1.00 95.81 290 ASP A N 1
ATOM 2245 C CA . ASP A 1 290 ? 18.225 -13.449 -10.366 1.00 95.81 290 ASP A CA 1
ATOM 2246 C C . ASP A 1 290 ? 18.678 -14.340 -9.206 1.00 95.81 290 ASP A C 1
ATOM 2248 O O . ASP A 1 290 ? 18.932 -15.533 -9.378 1.00 95.81 290 ASP A O 1
ATOM 2252 N N . ASN A 1 291 ? 18.781 -13.770 -8.003 1.00 97.31 291 ASN A N 1
ATOM 2253 C CA . ASN A 1 291 ? 19.371 -14.443 -6.846 1.00 97.31 291 ASN A CA 1
ATOM 2254 C C . ASN A 1 291 ? 18.409 -14.583 -5.665 1.00 97.31 291 ASN A C 1
ATOM 2256 O O . ASN A 1 291 ? 18.709 -15.318 -4.719 1.00 97.31 291 ASN A O 1
ATOM 2260 N N . VAL A 1 292 ? 17.272 -13.886 -5.680 1.00 98.00 292 VAL A N 1
ATOM 2261 C CA . VAL A 1 292 ? 16.278 -13.891 -4.602 1.00 98.00 292 VAL A CA 1
ATOM 2262 C C . VAL A 1 292 ? 14.907 -14.212 -5.179 1.00 98.00 292 VAL A C 1
ATOM 2264 O O . VAL A 1 292 ? 14.408 -13.524 -6.067 1.00 98.00 292 VAL A O 1
ATOM 2267 N N . THR A 1 293 ? 14.272 -15.261 -4.658 1.00 98.44 293 THR A N 1
ATOM 2268 C CA . THR A 1 293 ? 12.932 -15.643 -5.115 1.00 98.44 293 THR A CA 1
ATOM 2269 C C . THR A 1 293 ? 11.867 -14.661 -4.618 1.00 98.44 293 THR A C 1
ATOM 2271 O O . THR A 1 293 ? 12.022 -14.015 -3.581 1.00 98.44 293 THR A O 1
ATOM 2274 N N . ASN A 1 294 ? 10.732 -14.594 -5.322 1.00 98.62 294 ASN A N 1
ATOM 2275 C CA . ASN A 1 294 ? 9.617 -13.708 -4.962 1.00 98.62 294 ASN A CA 1
ATOM 2276 C C . ASN A 1 294 ? 9.157 -13.903 -3.503 1.00 98.62 294 ASN A C 1
ATOM 2278 O O . ASN A 1 294 ? 8.932 -12.924 -2.794 1.00 98.62 294 ASN A O 1
ATOM 2282 N N . GLN A 1 295 ? 9.030 -15.159 -3.052 1.00 98.56 295 GLN A N 1
ATOM 2283 C CA . GLN A 1 295 ? 8.587 -15.464 -1.689 1.00 98.56 295 GLN A CA 1
ATOM 2284 C C . GLN A 1 295 ? 9.659 -15.137 -0.649 1.00 98.56 295 GLN A C 1
ATOM 2286 O O . GLN A 1 295 ? 9.331 -14.517 0.355 1.00 98.56 295 GLN A O 1
ATOM 2291 N N . GLU A 1 296 ? 10.933 -15.451 -0.910 1.00 98.38 296 GLU A N 1
ATOM 2292 C CA . GLU A 1 296 ? 12.026 -15.046 -0.015 1.00 98.38 296 GLU A CA 1
ATOM 2293 C C . GLU A 1 296 ? 12.069 -13.526 0.164 1.00 98.38 296 GLU A C 1
ATOM 2295 O O . GLU A 1 296 ? 12.260 -13.044 1.280 1.00 98.38 296 GLU A O 1
ATOM 2300 N N . ALA A 1 297 ? 11.860 -12.761 -0.913 1.00 98.44 297 ALA A N 1
ATOM 2301 C CA . ALA A 1 297 ? 11.835 -11.308 -0.831 1.00 98.44 297 ALA A CA 1
ATOM 2302 C C . ALA A 1 297 ? 10.696 -10.812 0.075 1.00 98.44 297 ALA A C 1
ATOM 2304 O O . ALA A 1 297 ? 10.917 -9.974 0.950 1.00 98.44 297 ALA A O 1
ATOM 2305 N N . VAL A 1 298 ? 9.492 -11.373 -0.081 1.00 97.88 298 VAL A N 1
ATOM 2306 C CA . VAL A 1 298 ? 8.349 -11.072 0.794 1.00 97.88 298 VAL A CA 1
ATOM 2307 C C . VAL A 1 298 ? 8.640 -11.455 2.244 1.00 97.88 298 VAL A C 1
ATOM 2309 O O . VAL A 1 298 ? 8.399 -10.641 3.132 1.00 97.88 298 VAL A O 1
ATOM 2312 N N . ASP A 1 299 ? 9.209 -12.630 2.499 1.00 96.81 299 ASP A N 1
ATOM 2313 C CA . ASP A 1 299 ? 9.516 -13.107 3.852 1.00 96.81 299 ASP A CA 1
ATOM 2314 C C . ASP A 1 299 ? 10.580 -12.247 4.551 1.00 96.81 299 ASP A C 1
ATOM 2316 O O . ASP A 1 299 ? 10.513 -12.035 5.763 1.00 96.81 299 ASP A O 1
ATOM 2320 N N . VAL A 1 300 ? 11.543 -11.705 3.797 1.00 97.50 300 VAL A N 1
ATOM 2321 C CA . VAL A 1 300 ? 12.550 -10.766 4.315 1.00 97.50 300 VAL A CA 1
ATOM 2322 C C . VAL A 1 300 ? 11.929 -9.417 4.667 1.00 97.50 300 VAL A C 1
ATOM 2324 O O . VAL A 1 300 ? 12.279 -8.847 5.699 1.00 97.50 300 VAL A O 1
ATOM 2327 N N . VAL A 1 301 ? 11.029 -8.903 3.828 1.00 95.88 301 VAL A N 1
ATOM 2328 C CA . VAL A 1 301 ? 10.448 -7.559 3.977 1.00 95.88 301 VAL A CA 1
ATOM 2329 C C . VAL A 1 301 ? 9.334 -7.524 5.016 1.00 95.88 301 VAL A C 1
ATOM 2331 O O . VAL A 1 301 ? 9.246 -6.588 5.808 1.00 95.88 301 VAL A O 1
ATOM 2334 N N . ARG A 1 302 ? 8.488 -8.551 5.052 1.00 91.25 302 ARG A N 1
ATOM 2335 C CA . ARG A 1 302 ? 7.253 -8.568 5.840 1.00 91.25 302 ARG A CA 1
ATOM 2336 C C . ARG A 1 302 ? 7.430 -8.259 7.336 1.00 91.25 302 ARG A C 1
ATOM 2338 O O . ARG A 1 302 ? 6.608 -7.492 7.839 1.00 91.25 302 ARG A O 1
ATOM 2345 N N . PRO A 1 303 ? 8.470 -8.746 8.046 1.00 90.12 303 PRO A N 1
ATOM 2346 C CA . PRO A 1 303 ? 8.713 -8.395 9.449 1.00 90.12 303 PRO A CA 1
ATOM 2347 C C . PRO A 1 303 ? 8.996 -6.909 9.697 1.00 90.12 303 PRO A C 1
ATOM 2349 O O . PRO A 1 303 ? 8.842 -6.456 10.822 1.00 90.12 303 PRO A O 1
ATOM 2352 N N . TYR A 1 304 ? 9.401 -6.154 8.671 1.00 88.50 304 TYR A N 1
ATOM 2353 C CA . TYR A 1 304 ? 9.626 -4.705 8.750 1.00 88.50 304 TYR A CA 1
ATOM 2354 C C . TYR A 1 304 ? 8.359 -3.896 8.435 1.00 88.50 304 TYR A C 1
ATOM 2356 O O . TYR A 1 304 ? 8.305 -2.702 8.716 1.00 88.50 304 TYR A O 1
ATOM 2364 N N . CYS A 1 305 ? 7.335 -4.538 7.860 1.00 78.31 305 CYS A N 1
ATOM 2365 C CA . CYS A 1 305 ? 6.089 -3.895 7.437 1.00 78.31 305 CYS A CA 1
ATOM 2366 C C . CYS A 1 305 ? 4.890 -4.236 8.333 1.00 78.31 305 CYS A C 1
ATOM 2368 O O . CYS A 1 305 ? 3.965 -3.438 8.452 1.00 78.31 305 CYS A O 1
ATOM 2370 N N . ILE A 1 306 ? 4.842 -5.439 8.914 1.00 76.31 306 ILE A N 1
ATOM 2371 C CA . ILE A 1 306 ? 3.660 -5.956 9.618 1.00 76.31 306 ILE A CA 1
ATOM 2372 C C . ILE A 1 306 ? 3.928 -6.084 11.116 1.00 76.31 306 ILE A C 1
ATOM 2374 O O . ILE A 1 306 ? 4.857 -6.772 11.521 1.00 76.31 306 ILE A O 1
ATOM 2378 N N . GLY A 1 307 ? 3.062 -5.478 11.937 1.00 61.19 307 GLY A N 1
ATOM 2379 C CA . GLY A 1 307 ? 3.149 -5.565 13.401 1.00 61.19 307 GLY A CA 1
ATOM 2380 C C . GLY A 1 307 ? 4.226 -4.673 14.028 1.00 61.19 307 GLY A C 1
ATOM 2381 O O . GLY A 1 307 ? 4.563 -4.872 15.190 1.00 61.19 307 GLY A O 1
ATOM 2382 N N . VAL A 1 308 ? 4.753 -3.703 13.272 1.00 62.00 308 VAL A N 1
ATOM 2383 C CA . VAL A 1 308 ? 5.794 -2.761 13.708 1.00 62.00 308 VAL A CA 1
ATOM 2384 C C . VAL A 1 308 ? 5.196 -1.364 13.881 1.00 62.00 308 VAL A C 1
ATOM 2386 O O . VAL A 1 308 ? 4.468 -0.880 13.012 1.00 62.00 308 VAL A O 1
ATOM 2389 N N . GLU A 1 309 ? 5.501 -0.709 15.002 1.00 53.41 309 GLU A N 1
ATOM 2390 C CA . GLU A 1 309 ? 5.219 0.716 15.200 1.00 53.41 309 GLU A CA 1
ATOM 2391 C C . GLU A 1 309 ? 6.204 1.540 14.356 1.00 53.41 309 GLU A C 1
ATOM 2393 O O . GLU A 1 309 ? 7.411 1.423 14.541 1.00 53.41 309 GLU A O 1
ATOM 2398 N N . ASN A 1 310 ? 5.693 2.357 13.425 1.00 59.97 310 ASN A N 1
ATOM 2399 C CA . ASN A 1 310 ? 6.476 3.114 12.435 1.00 59.97 310 ASN A CA 1
ATOM 2400 C C . ASN A 1 310 ? 7.376 2.210 11.565 1.00 59.97 310 ASN A C 1
ATOM 2402 O O . ASN A 1 310 ? 8.587 2.144 11.788 1.00 59.97 310 ASN A O 1
ATOM 2406 N N . PRO A 1 311 ? 6.811 1.497 10.571 1.00 69.44 311 PRO A N 1
ATOM 2407 C CA . PRO A 1 311 ? 7.592 0.590 9.739 1.00 69.44 311 PRO A CA 1
ATOM 2408 C C . PRO A 1 311 ? 8.705 1.345 9.004 1.00 69.44 311 PRO A C 1
ATOM 2410 O O . PRO A 1 311 ? 8.442 2.244 8.203 1.00 69.44 311 PRO A O 1
ATOM 2413 N N . THR A 1 312 ? 9.948 0.947 9.265 1.00 81.12 312 THR A N 1
ATOM 2414 C CA . THR A 1 312 ? 11.136 1.399 8.537 1.00 81.12 312 THR A CA 1
ATOM 2415 C C . THR A 1 312 ? 11.566 0.280 7.600 1.00 81.12 312 THR A C 1
ATOM 2417 O O . THR A 1 312 ? 11.984 -0.798 8.030 1.00 81.12 312 THR A O 1
ATOM 2420 N N . THR A 1 313 ? 11.413 0.500 6.295 1.00 89.31 313 THR A N 1
ATOM 2421 C CA . THR A 1 313 ? 11.678 -0.535 5.281 1.00 89.31 313 THR A CA 1
ATOM 2422 C C . THR A 1 313 ? 13.058 -0.437 4.656 1.00 89.31 313 THR A C 1
ATOM 2424 O O . THR A 1 313 ? 13.491 -1.387 4.006 1.00 89.31 313 THR A O 1
ATOM 2427 N N . LEU A 1 314 ? 13.804 0.640 4.910 1.00 93.69 314 LEU A N 1
ATOM 2428 C CA . LEU A 1 314 ? 15.163 0.795 4.400 1.00 93.69 314 LEU A CA 1
ATOM 2429 C C . LEU A 1 314 ? 16.107 -0.349 4.832 1.00 93.69 314 LEU A C 1
ATOM 2431 O O . LEU A 1 314 ? 16.822 -0.870 3.970 1.00 93.69 314 LEU A O 1
ATOM 2435 N N . PRO A 1 315 ? 16.087 -0.838 6.093 1.00 94.06 315 PRO A N 1
ATOM 2436 C CA . PRO A 1 315 ? 16.878 -2.008 6.477 1.00 94.06 315 PRO A CA 1
ATOM 2437 C C . PRO A 1 315 ? 16.507 -3.272 5.691 1.00 94.06 315 PRO A C 1
ATOM 2439 O O . PRO A 1 315 ? 17.378 -4.089 5.397 1.00 94.06 315 PRO A O 1
ATOM 2442 N N . ALA A 1 316 ? 15.234 -3.428 5.317 1.00 95.31 316 ALA A N 1
ATOM 2443 C CA . ALA A 1 316 ? 14.788 -4.542 4.490 1.00 95.31 316 ALA A CA 1
ATOM 2444 C C . ALA A 1 316 ? 15.315 -4.423 3.052 1.00 95.31 316 ALA A C 1
ATOM 2446 O O . ALA A 1 316 ? 15.797 -5.417 2.511 1.00 95.31 316 ALA A O 1
ATOM 2447 N N . CYS A 1 317 ? 15.311 -3.218 2.460 1.00 96.44 317 CYS A N 1
ATOM 2448 C CA . CYS A 1 317 ? 15.913 -2.984 1.143 1.00 96.44 317 CYS A CA 1
ATOM 2449 C C . CYS A 1 317 ? 17.410 -3.346 1.137 1.00 96.44 317 CYS A C 1
ATOM 2451 O O . CYS A 1 317 ? 17.863 -4.084 0.261 1.00 96.44 317 CYS A O 1
ATOM 2453 N N . LYS A 1 318 ? 18.165 -2.895 2.152 1.00 96.44 318 LYS A N 1
ATOM 2454 C CA . LYS A 1 318 ? 19.592 -3.233 2.311 1.00 96.44 318 LYS A CA 1
ATOM 2455 C C . LYS A 1 318 ? 19.802 -4.734 2.434 1.00 96.44 318 LYS A C 1
ATOM 2457 O O . LYS A 1 318 ? 20.618 -5.305 1.717 1.00 96.44 318 LYS A O 1
ATOM 2462 N N . LYS A 1 319 ? 19.010 -5.389 3.286 1.00 97.06 319 LYS A N 1
ATOM 2463 C CA . LYS A 1 319 ? 19.087 -6.835 3.511 1.00 97.06 319 LYS A CA 1
ATOM 2464 C C . LYS A 1 319 ? 18.806 -7.641 2.242 1.00 97.06 319 LYS A C 1
ATOM 2466 O O . LYS A 1 319 ? 19.479 -8.640 2.010 1.00 97.06 319 LYS A O 1
ATOM 2471 N N . LEU A 1 320 ? 17.855 -7.215 1.408 1.00 98.00 320 LEU A N 1
ATOM 2472 C CA . LEU A 1 320 ? 17.587 -7.842 0.109 1.00 98.00 320 LEU A CA 1
ATOM 2473 C C . LEU A 1 320 ? 18.773 -7.702 -0.854 1.00 98.00 320 LEU A C 1
ATOM 2475 O O . LEU A 1 320 ? 19.217 -8.692 -1.438 1.00 98.00 320 LEU A O 1
ATOM 2479 N N . ALA A 1 321 ? 19.328 -6.497 -0.980 1.00 96.50 321 ALA A N 1
ATOM 2480 C CA . ALA A 1 321 ? 20.474 -6.255 -1.851 1.00 96.50 321 ALA A CA 1
ATOM 2481 C C . ALA A 1 321 ? 21.745 -6.976 -1.367 1.00 96.50 321 ALA A C 1
ATOM 2483 O O . ALA A 1 321 ? 22.511 -7.513 -2.170 1.00 96.50 321 ALA A O 1
ATOM 2484 N N . GLU A 1 322 ? 21.964 -7.047 -0.054 1.00 95.25 322 GLU A N 1
ATOM 2485 C CA . GLU A 1 322 ? 23.026 -7.849 0.557 1.00 95.25 322 GLU A CA 1
ATOM 2486 C C . GLU A 1 322 ? 22.823 -9.346 0.327 1.00 95.25 322 GLU A C 1
ATOM 2488 O O . GLU A 1 322 ? 23.782 -10.042 -0.007 1.00 95.25 322 GLU A O 1
ATOM 2493 N N . LEU A 1 323 ? 21.594 -9.851 0.454 1.00 96.75 323 LEU A N 1
ATOM 2494 C CA . LEU A 1 323 ? 21.276 -11.252 0.186 1.00 96.75 323 LEU A CA 1
ATOM 2495 C C . LEU A 1 323 ? 21.620 -11.630 -1.260 1.00 96.75 323 LEU A C 1
ATOM 2497 O O . LEU A 1 323 ? 22.287 -12.636 -1.485 1.00 96.75 323 LEU A O 1
ATOM 2501 N N . SER A 1 324 ? 21.243 -10.799 -2.232 1.00 96.44 324 SER A N 1
ATOM 2502 C CA . SER A 1 324 ? 21.616 -11.029 -3.631 1.00 96.44 324 SER A CA 1
ATOM 2503 C C . SER A 1 324 ? 23.134 -10.906 -3.856 1.00 96.44 324 SER A C 1
ATOM 2505 O O . SER A 1 324 ? 23.764 -11.794 -4.436 1.00 96.44 324 SER A O 1
ATOM 2507 N N . SER A 1 325 ? 23.768 -9.867 -3.297 1.00 93.88 325 SER A N 1
ATOM 2508 C CA . SER A 1 325 ? 25.226 -9.669 -3.382 1.00 93.88 325 SER A CA 1
ATOM 2509 C C . SER A 1 325 ? 26.015 -10.859 -2.818 1.00 93.88 325 SER A C 1
ATOM 2511 O O . SER A 1 325 ? 27.023 -11.276 -3.385 1.00 93.88 325 SER A O 1
ATOM 2513 N N . THR A 1 326 ? 25.587 -11.400 -1.674 1.00 94.81 326 THR A N 1
ATOM 2514 C CA . THR A 1 326 ? 26.245 -12.535 -1.001 1.00 94.81 326 THR A CA 1
ATOM 2515 C C . THR A 1 326 ? 26.034 -13.853 -1.739 1.00 94.81 326 THR A C 1
ATOM 2517 O O . THR A 1 326 ? 26.888 -14.734 -1.649 1.00 94.81 326 THR A O 1
ATOM 2520 N N . ARG A 1 327 ? 24.956 -13.967 -2.523 1.00 96.19 327 ARG A N 1
ATOM 2521 C CA . ARG A 1 327 ? 24.701 -15.085 -3.446 1.00 96.19 327 ARG A CA 1
ATOM 2522 C C . ARG A 1 327 ? 25.468 -14.975 -4.768 1.00 96.19 327 ARG A C 1
ATOM 2524 O O . ARG A 1 327 ? 25.435 -15.907 -5.561 1.00 96.19 327 ARG A O 1
ATOM 2531 N N . GLY A 1 328 ? 26.239 -13.902 -4.952 1.00 92.56 328 GLY A N 1
ATOM 2532 C CA . GLY A 1 328 ? 27.175 -13.753 -6.063 1.00 92.56 328 GLY A CA 1
ATOM 2533 C C . GLY A 1 328 ? 26.716 -12.798 -7.157 1.00 92.56 328 GLY A C 1
ATOM 2534 O O . GLY A 1 328 ? 27.380 -12.750 -8.192 1.00 92.56 328 GLY A O 1
ATOM 2535 N N . SER A 1 329 ? 25.647 -12.020 -6.939 1.00 92.62 329 SER A N 1
ATOM 2536 C CA . SER A 1 329 ? 25.266 -10.968 -7.884 1.00 92.62 329 SER A CA 1
ATOM 2537 C C . SER A 1 329 ? 26.424 -9.993 -8.100 1.00 92.62 329 SER A C 1
ATOM 2539 O O . SER A 1 329 ? 27.039 -9.484 -7.153 1.00 92.62 329 SER A O 1
ATOM 2541 N N . LEU A 1 330 ? 26.752 -9.777 -9.372 1.00 90.88 330 LEU A N 1
ATOM 2542 C CA . LEU A 1 330 ? 27.755 -8.812 -9.812 1.00 90.88 330 LEU A CA 1
ATOM 2543 C C . LEU A 1 330 ? 27.117 -7.547 -10.385 1.00 90.88 330 LEU A C 1
ATOM 2545 O O . LEU A 1 330 ? 27.872 -6.631 -10.728 1.00 90.88 330 LEU A O 1
ATOM 2549 N N . ASP A 1 331 ? 25.791 -7.532 -10.518 1.00 92.69 331 ASP A N 1
ATOM 2550 C CA . ASP A 1 331 ? 25.043 -6.442 -11.131 1.00 92.69 331 ASP A CA 1
ATOM 2551 C C . ASP A 1 331 ? 24.729 -5.312 -10.158 1.00 92.69 331 ASP A C 1
ATOM 2553 O O . ASP A 1 331 ? 24.927 -5.452 -8.944 1.00 92.69 331 ASP A O 1
ATOM 2557 N N . ASP A 1 332 ? 24.283 -4.187 -10.708 1.00 94.69 332 ASP A N 1
ATOM 2558 C CA . ASP A 1 332 ? 23.605 -3.167 -9.917 1.00 94.69 332 ASP A CA 1
ATOM 2559 C C . ASP A 1 332 ? 22.322 -3.753 -9.308 1.00 94.69 332 ASP A C 1
ATOM 2561 O O . ASP A 1 332 ? 21.705 -4.666 -9.847 1.00 94.69 332 ASP A O 1
ATOM 2565 N N . ILE A 1 333 ? 21.961 -3.299 -8.109 1.00 96.44 333 ILE A N 1
ATOM 2566 C CA . ILE A 1 333 ? 20.800 -3.815 -7.385 1.00 96.44 333 ILE A CA 1
ATOM 2567 C C . ILE A 1 333 ? 19.994 -2.641 -6.861 1.00 96.44 333 ILE A C 1
ATOM 2569 O O . ILE A 1 333 ? 20.349 -2.043 -5.844 1.00 96.44 333 ILE A O 1
ATOM 2573 N N . SER A 1 334 ? 18.872 -2.351 -7.505 1.00 97.31 334 SER A N 1
ATOM 2574 C CA . SER A 1 334 ? 17.912 -1.348 -7.060 1.00 97.31 334 SER A CA 1
ATOM 2575 C C . SER A 1 334 ? 16.659 -2.005 -6.511 1.00 97.31 334 SER A C 1
ATOM 2577 O O . SER A 1 334 ? 16.033 -2.827 -7.169 1.00 97.31 334 SER A O 1
ATOM 2579 N N . VAL A 1 335 ? 16.270 -1.617 -5.295 1.00 98.31 335 VAL A N 1
ATOM 2580 C CA . VAL A 1 335 ? 15.080 -2.120 -4.602 1.00 98.31 335 VAL A CA 1
ATOM 2581 C C . VAL A 1 335 ? 14.269 -0.949 -4.065 1.00 98.31 335 VAL A C 1
ATOM 2583 O O . VAL A 1 335 ? 14.776 -0.133 -3.294 1.00 98.31 335 VAL A O 1
ATOM 2586 N N . ILE A 1 336 ? 12.988 -0.899 -4.423 1.00 98.06 336 ILE A N 1
ATOM 2587 C CA . ILE A 1 336 ? 11.986 -0.024 -3.813 1.00 98.06 336 ILE A CA 1
ATOM 2588 C C . ILE A 1 336 ? 10.975 -0.897 -3.079 1.00 98.06 336 ILE A C 1
ATOM 2590 O O . ILE A 1 336 ? 10.335 -1.758 -3.683 1.00 98.06 336 ILE A O 1
ATOM 2594 N N . ILE A 1 337 ? 10.782 -0.631 -1.791 1.00 96.94 337 ILE A N 1
ATOM 2595 C CA . ILE A 1 337 ? 9.665 -1.169 -1.014 1.00 96.94 337 ILE A CA 1
ATOM 2596 C C . ILE A 1 337 ? 8.646 -0.050 -0.836 1.00 96.94 337 ILE A C 1
ATOM 2598 O O . ILE A 1 337 ? 8.971 1.017 -0.321 1.00 96.94 337 ILE A O 1
ATOM 2602 N N . ILE A 1 338 ? 7.411 -0.296 -1.263 1.00 93.88 338 ILE A N 1
ATOM 2603 C CA . ILE A 1 338 ? 6.288 0.640 -1.189 1.00 93.88 338 ILE A CA 1
ATOM 2604 C C . ILE A 1 338 ? 5.271 0.059 -0.215 1.00 93.88 338 ILE A C 1
ATOM 2606 O O . ILE A 1 338 ? 4.710 -1.016 -0.449 1.00 93.88 338 ILE A O 1
ATOM 2610 N N . GLN A 1 339 ? 5.000 0.777 0.868 1.00 86.31 339 GLN A N 1
ATOM 2611 C CA . GLN A 1 339 ? 3.966 0.395 1.820 1.00 86.31 339 GLN A CA 1
ATOM 2612 C C . GLN A 1 339 ? 2.592 0.642 1.189 1.00 86.31 339 GLN A C 1
ATOM 2614 O O . GLN A 1 339 ? 2.193 1.780 0.940 1.00 86.31 339 GLN A O 1
ATOM 2619 N N . LEU A 1 340 ? 1.866 -0.442 0.903 1.00 78.38 340 LEU A N 1
ATOM 2620 C CA . LEU A 1 340 ? 0.489 -0.379 0.397 1.00 78.38 340 LEU A CA 1
ATOM 2621 C C . LEU A 1 340 ? -0.517 -0.392 1.539 1.00 78.38 340 LEU A C 1
ATOM 2623 O O . LEU A 1 340 ? -1.602 0.188 1.431 1.00 78.38 340 LEU A O 1
ATOM 2627 N N . LYS A 1 341 ? -0.126 -0.999 2.664 1.00 56.75 341 LYS A N 1
ATOM 2628 C CA . LYS A 1 341 ? -0.768 -0.747 3.935 1.00 56.75 341 LYS A CA 1
ATOM 2629 C C . LYS A 1 341 ? -0.611 0.723 4.256 1.00 56.75 341 LYS A C 1
ATOM 2631 O O . LYS A 1 341 ? 0.424 1.212 4.695 1.00 56.75 341 LYS A O 1
ATOM 2636 N N . HIS A 1 342 ? -1.732 1.408 4.152 1.00 41.72 342 HIS A N 1
ATOM 2637 C CA . HIS A 1 342 ? -2.020 2.439 5.109 1.00 41.72 342 HIS A CA 1
ATOM 2638 C C . HIS A 1 342 ? -1.766 1.870 6.518 1.00 41.72 342 HIS A C 1
ATOM 2640 O O . HIS A 1 342 ? -2.555 1.060 7.008 1.00 41.72 342 HIS A O 1
ATOM 2646 N N . HIS A 1 343 ? -0.746 2.369 7.222 1.00 30.98 343 HIS A N 1
ATOM 2647 C CA . HIS A 1 343 ? -0.909 2.630 8.653 1.00 30.98 343 HIS A CA 1
ATOM 2648 C C . HIS A 1 343 ? -1.941 3.750 8.789 1.00 30.98 343 HIS A C 1
ATOM 2650 O O . HIS A 1 343 ? -1.667 4.905 9.086 1.00 30.98 343 HIS A O 1
ATOM 2656 N N . LEU A 1 344 ? -3.166 3.378 8.459 1.00 28.20 344 LEU A N 1
ATOM 2657 C CA . LEU A 1 344 ? -4.374 4.052 8.825 1.00 28.20 344 LEU A CA 1
ATOM 2658 C C . LEU A 1 344 ? -5.220 2.936 9.425 1.00 28.20 344 LEU A C 1
ATOM 2660 O O . LEU A 1 344 ? -6.175 2.448 8.829 1.00 28.20 344 LEU A O 1
ATOM 2664 N N . ALA A 1 345 ? -4.895 2.582 10.665 1.00 27.94 345 ALA A N 1
ATOM 2665 C CA . ALA A 1 345 ? -5.973 2.450 11.623 1.00 27.94 345 ALA A CA 1
ATOM 2666 C C . ALA A 1 345 ? -6.578 3.856 11.802 1.00 27.94 345 ALA A C 1
ATOM 2668 O O . ALA A 1 345 ? -6.340 4.545 12.782 1.00 27.94 345 ALA A O 1
ATOM 2669 N N . MET A 1 346 ? -7.327 4.320 10.802 1.00 23.16 346 MET A N 1
ATOM 2670 C CA . MET A 1 346 ? -8.514 5.097 11.086 1.00 23.16 346 MET A CA 1
ATOM 2671 C C . MET A 1 346 ? -9.603 4.061 11.068 1.00 23.16 346 MET A C 1
ATOM 2673 O O . MET A 1 346 ? -10.162 3.725 10.024 1.00 23.16 346 MET A O 1
ATOM 2677 N N . VAL A 1 347 ? -9.930 3.587 12.253 1.00 25.78 347 VAL A N 1
ATOM 2678 C CA . VAL A 1 347 ? -11.343 3.370 12.460 1.00 25.78 347 VAL A CA 1
ATOM 2679 C C . VAL A 1 347 ? -11.899 4.747 12.693 1.00 25.78 347 VAL A C 1
ATOM 2681 O O . VAL A 1 347 ? -11.504 5.455 13.615 1.00 25.78 347 VAL A O 1
ATOM 2684 N N . ASN A 1 348 ? -12.793 5.142 11.804 1.00 23.67 348 ASN A N 1
ATOM 2685 C CA . ASN A 1 348 ? -13.791 6.117 12.157 1.00 23.67 348 ASN A CA 1
ATOM 2686 C C . ASN A 1 348 ? -14.591 5.510 13.324 1.00 23.67 348 ASN A C 1
ATOM 2688 O O . ASN A 1 348 ? -15.616 4.875 13.105 1.00 23.67 348 ASN A O 1
ATOM 2692 N N . SER A 1 349 ? -14.143 5.686 14.562 1.00 29.08 349 SER A N 1
ATOM 2693 C CA . SER A 1 349 ? -15.075 6.286 15.493 1.00 29.08 349 SER A CA 1
ATOM 2694 C C . SER A 1 349 ? -14.997 7.785 15.258 1.00 29.08 349 SER A C 1
ATOM 2696 O O . SER A 1 349 ? -14.304 8.534 15.941 1.00 29.08 349 SER A O 1
ATOM 2698 N N . SER A 1 350 ? -15.831 8.269 14.339 1.00 32.25 350 SER A N 1
ATOM 2699 C CA . SER A 1 350 ? -16.637 9.424 14.711 1.00 32.25 350 SER A CA 1
ATOM 2700 C C . SER A 1 350 ? -17.085 9.138 16.139 1.00 32.25 350 SER A C 1
ATOM 2702 O O . SER A 1 350 ? -17.550 8.019 16.367 1.00 32.25 350 SER A O 1
ATOM 2704 N N . TRP A 1 351 ? -16.852 10.091 17.043 1.00 39.47 351 TRP A N 1
ATOM 2705 C CA . TRP A 1 351 ? -17.008 10.008 18.501 1.00 39.47 351 TRP A CA 1
ATOM 2706 C C . TRP A 1 351 ? -15.707 9.751 19.301 1.00 39.47 351 TRP A C 1
ATOM 2708 O O . TRP A 1 351 ? -15.662 8.898 20.182 1.00 39.47 351 TRP A O 1
ATOM 2718 N N . THR A 1 352 ? -14.657 10.557 19.080 1.00 44.25 352 THR A N 1
ATOM 2719 C CA . THR A 1 352 ? -13.671 10.849 20.147 1.00 44.25 352 THR A CA 1
ATOM 2720 C C . THR A 1 352 ? -14.381 11.565 21.304 1.00 44.25 352 THR A C 1
ATOM 2722 O O . THR A 1 352 ? -15.394 12.226 21.074 1.00 44.25 352 THR A O 1
ATOM 2725 N N . LYS A 1 353 ? -13.878 11.493 22.548 1.00 42.03 353 LYS A N 1
ATOM 2726 C CA . LYS A 1 353 ? -14.483 12.212 23.694 1.00 42.03 353 LYS A CA 1
ATOM 2727 C C . LYS A 1 353 ? -14.765 13.690 23.371 1.00 42.03 353 LYS A C 1
ATOM 2729 O O . LYS A 1 353 ? -15.824 14.186 23.717 1.00 42.03 353 LYS A O 1
ATOM 2734 N N . SER A 1 354 ? -13.861 14.363 22.662 1.00 40.31 354 SER A N 1
ATOM 2735 C CA . SER A 1 354 ? -13.996 15.765 22.243 1.00 40.31 354 SER A CA 1
ATOM 2736 C C . SER A 1 354 ? -15.126 15.962 21.221 1.00 40.31 354 SER A C 1
ATOM 2738 O O . SER A 1 354 ? -15.902 16.907 21.334 1.00 40.31 354 SER A O 1
ATOM 2740 N N . HIS A 1 355 ? -15.289 15.027 20.280 1.00 38.84 355 HIS A N 1
ATOM 2741 C CA . HIS A 1 355 ? -16.426 14.960 19.355 1.00 38.84 355 HIS A CA 1
ATOM 2742 C C . HIS A 1 355 ? -17.745 14.634 20.087 1.00 38.84 355 HIS A C 1
ATOM 2744 O O . HIS A 1 355 ? -18.807 15.135 19.721 1.00 38.84 355 HIS A O 1
ATOM 2750 N N . ILE A 1 356 ? -17.685 13.823 21.151 1.00 46.62 356 ILE A N 1
ATOM 2751 C CA . ILE A 1 356 ? -18.822 13.500 22.019 1.00 46.62 356 ILE A CA 1
ATOM 2752 C C . ILE A 1 356 ? -19.206 14.728 22.863 1.00 46.62 356 ILE A C 1
ATOM 2754 O O . ILE A 1 356 ? -20.346 15.160 22.872 1.00 46.62 356 ILE A O 1
ATOM 2758 N N . GLU A 1 357 ? -18.271 15.401 23.513 1.00 46.00 357 GLU A N 1
ATOM 2759 C CA . GLU A 1 357 ? -18.569 16.589 24.318 1.00 46.00 357 GLU A CA 1
ATOM 2760 C C . GLU A 1 357 ? -19.058 17.766 23.452 1.00 46.00 357 GLU A C 1
ATOM 2762 O O . GLU A 1 357 ? -20.028 18.435 23.820 1.00 46.00 357 GLU A O 1
ATOM 2767 N N . ALA A 1 358 ? -18.470 17.970 22.265 1.00 43.41 358 ALA A N 1
ATOM 2768 C CA . ALA A 1 358 ? -18.850 19.039 21.339 1.00 43.41 358 ALA A CA 1
ATOM 2769 C C . ALA A 1 358 ? -20.234 18.835 20.694 1.00 43.41 358 ALA A C 1
ATOM 2771 O O . ALA A 1 358 ? -20.954 19.810 20.467 1.00 43.41 358 ALA A O 1
ATOM 2772 N N . ILE A 1 359 ? -20.629 17.589 20.409 1.00 38.50 359 ILE A N 1
ATOM 2773 C CA . ILE A 1 359 ? -21.911 17.292 19.751 1.00 38.50 359 ILE A CA 1
ATOM 2774 C C . ILE A 1 359 ? -23.019 16.970 20.767 1.00 38.50 359 ILE A C 1
ATOM 2776 O O . ILE A 1 359 ? -24.188 17.254 20.504 1.00 38.50 359 ILE A O 1
ATOM 2780 N N . TRP A 1 360 ? -22.700 16.413 21.939 1.00 39.62 360 TRP A N 1
ATOM 2781 C CA . TRP A 1 360 ? -23.709 15.857 22.846 1.00 39.62 360 TRP A CA 1
ATOM 2782 C C . TRP A 1 360 ? -24.239 16.846 23.889 1.00 39.62 360 TRP A C 1
ATOM 2784 O O . TRP A 1 360 ? -25.311 16.587 24.432 1.00 39.62 360 TRP A O 1
ATOM 2794 N N . ARG A 1 361 ? -23.548 17.971 24.161 1.00 41.06 361 ARG A N 1
ATOM 2795 C CA . ARG A 1 361 ? -23.970 19.009 25.137 1.00 41.06 361 ARG A CA 1
ATOM 2796 C C . ARG A 1 361 ? -24.616 18.415 26.406 1.00 41.06 361 ARG A C 1
ATOM 2798 O O . ARG A 1 361 ? -25.687 18.857 26.822 1.00 41.06 361 ARG A O 1
ATOM 2805 N N . ILE A 1 362 ? -24.013 17.364 26.966 1.00 42.59 362 ILE A N 1
ATOM 2806 C CA . ILE A 1 362 ? -24.627 16.549 28.023 1.00 42.59 362 ILE A CA 1
ATOM 2807 C C . ILE A 1 362 ? -24.685 17.385 29.314 1.00 42.59 362 ILE A C 1
ATOM 2809 O O . ILE A 1 362 ? -23.630 17.790 29.803 1.00 42.59 362 ILE A O 1
ATOM 2813 N N . PRO A 1 363 ? -25.874 17.663 29.882 1.00 41.06 363 PRO A N 1
ATOM 2814 C CA . PRO A 1 363 ? -25.984 18.272 31.205 1.00 41.06 363 PRO A CA 1
ATOM 2815 C C . PRO A 1 363 ? -25.481 17.300 32.282 1.00 41.06 363 PRO A C 1
ATOM 2817 O O . PRO A 1 363 ? -25.556 16.084 32.103 1.00 41.06 363 PRO A O 1
ATOM 2820 N N . GLU A 1 364 ? -25.021 17.805 33.428 1.00 41.00 364 GLU A N 1
ATOM 2821 C CA . GLU A 1 364 ? -24.694 16.966 34.588 1.00 41.00 364 GLU A CA 1
ATOM 2822 C C . GLU A 1 364 ? -25.901 16.088 35.007 1.00 41.00 364 GLU A C 1
ATOM 2824 O O . GLU A 1 364 ? -26.806 16.555 35.689 1.00 41.00 364 GLU A O 1
ATOM 2829 N N . ARG A 1 365 ? -25.862 14.800 34.610 1.00 43.59 365 ARG A N 1
ATOM 2830 C CA . ARG A 1 365 ? -26.706 13.635 34.997 1.00 43.59 365 ARG A CA 1
ATOM 2831 C C . ARG A 1 365 ? -28.217 13.668 34.727 1.00 43.59 365 ARG A C 1
ATOM 2833 O O . ARG A 1 365 ? -28.887 14.556 35.228 1.00 43.59 365 ARG A O 1
ATOM 2840 N N . ILE A 1 366 ? -28.766 12.541 34.220 1.00 32.78 366 ILE A N 1
ATOM 2841 C CA . ILE A 1 366 ? -30.075 11.932 34.605 1.00 32.78 366 ILE A CA 1
ATOM 2842 C C . ILE A 1 366 ? -29.971 10.372 34.520 1.00 32.78 366 ILE A C 1
ATOM 2844 O O . ILE A 1 366 ? -29.046 9.866 33.908 1.00 32.78 366 ILE A O 1
ATOM 2848 N N . ARG A 1 367 ? -30.827 9.625 35.244 1.00 37.47 367 ARG A N 1
ATOM 2849 C CA . ARG A 1 367 ? -30.708 8.232 35.769 1.00 37.47 367 ARG A CA 1
ATOM 2850 C C . ARG A 1 367 ? -31.301 7.060 34.921 1.00 37.47 367 ARG A C 1
ATOM 2852 O O . ARG A 1 367 ? -32.289 7.274 34.228 1.00 37.47 367 ARG A O 1
ATOM 2859 N N . ARG A 1 368 ? -30.812 5.830 35.240 1.00 34.31 368 ARG A N 1
ATOM 2860 C CA . ARG A 1 368 ? -31.279 4.401 35.103 1.00 34.31 368 ARG A CA 1
ATOM 2861 C C . ARG A 1 368 ? -31.724 3.845 33.737 1.00 34.31 368 ARG A C 1
ATOM 2863 O O . ARG A 1 368 ? -32.728 4.347 33.265 1.00 34.31 368 ARG A O 1
ATOM 2870 N N . HIS A 1 369 ? -31.050 2.784 33.221 1.00 39.88 369 HIS A N 1
ATOM 2871 C CA . HIS A 1 369 ? -31.397 1.710 32.228 1.00 39.88 369 HIS A CA 1
ATOM 2872 C C . HIS A 1 369 ? -30.118 0.886 31.843 1.00 39.88 369 HIS A C 1
ATOM 2874 O O . HIS A 1 369 ? -29.031 1.287 32.205 1.00 39.88 369 HIS A O 1
ATOM 2880 N N . PHE A 1 370 ? -30.141 -0.271 31.163 1.00 35.47 370 PHE A N 1
ATOM 2881 C CA . PHE A 1 370 ? -28.909 -0.905 30.607 1.00 35.47 370 PHE A CA 1
ATOM 2882 C C . PHE A 1 370 ? -28.944 -0.837 29.074 1.00 35.47 370 PHE A C 1
ATOM 2884 O O . PHE A 1 370 ? -29.966 -1.210 28.498 1.00 35.47 370 PHE A O 1
ATOM 2891 N N . LEU A 1 371 ? -27.862 -0.406 28.405 1.00 31.62 371 LEU A N 1
ATOM 2892 C CA . LEU A 1 371 ? -27.857 -0.165 26.950 1.00 31.62 371 LEU A CA 1
ATOM 2893 C C . LEU A 1 371 ? -26.868 -1.033 26.163 1.00 31.62 371 LEU A C 1
ATOM 2895 O O . LEU A 1 371 ? -25.702 -1.165 26.521 1.00 31.62 371 LEU A O 1
ATOM 2899 N N . LEU A 1 372 ? -27.327 -1.568 25.031 1.00 36.66 372 LEU A N 1
ATOM 2900 C CA . LEU A 1 372 ? -26.528 -2.319 24.059 1.00 36.66 372 LEU A CA 1
ATOM 2901 C C . LEU A 1 372 ? -26.563 -1.640 22.686 1.00 36.66 372 LEU A C 1
ATOM 2903 O O . LEU A 1 372 ? -27.652 -1.395 22.171 1.00 36.66 372 LEU A O 1
ATOM 2907 N N . LYS A 1 373 ? -25.399 -1.401 22.064 1.00 37.41 373 LYS A N 1
ATOM 2908 C CA . LYS A 1 373 ? -25.288 -0.971 20.657 1.00 37.41 373 LYS A CA 1
ATOM 2909 C C . LYS A 1 373 ? -25.021 -2.153 19.713 1.00 37.41 373 LYS A C 1
ATOM 2911 O O . LYS A 1 373 ? -24.086 -2.914 19.930 1.00 37.41 373 LYS A O 1
ATOM 2916 N N . TYR A 1 374 ? -25.798 -2.278 18.633 1.00 42.66 374 TYR A N 1
ATOM 2917 C CA . TYR A 1 374 ? -25.626 -3.290 17.579 1.00 42.66 374 TYR A CA 1
ATOM 2918 C C . TYR A 1 374 ? -25.233 -2.637 16.254 1.00 42.66 374 TYR A C 1
ATOM 2920 O O . TYR A 1 374 ? -26.086 -2.042 15.591 1.00 42.66 374 TYR A O 1
ATOM 2928 N N . GLN A 1 375 ? -23.975 -2.788 15.826 1.00 34.81 375 GLN A N 1
ATOM 2929 C CA . GLN A 1 375 ? -23.575 -2.393 14.467 1.00 34.81 375 GLN A CA 1
ATOM 2930 C C . GLN A 1 375 ? -23.030 -3.534 13.593 1.00 34.81 375 GLN A C 1
ATOM 2932 O O . GLN A 1 375 ? -22.927 -3.357 12.380 1.00 34.81 375 GLN A O 1
ATOM 2937 N N . GLN A 1 376 ? -22.787 -4.734 14.129 1.00 33.47 376 GLN A N 1
ATOM 2938 C CA . GLN A 1 376 ? -22.471 -5.919 13.321 1.00 33.47 376 GLN A CA 1
ATOM 2939 C C . GLN A 1 376 ? -23.085 -7.171 13.956 1.00 33.47 376 GLN A C 1
ATOM 2941 O O . GLN A 1 376 ? -22.665 -7.621 15.016 1.00 33.47 376 GLN A O 1
ATOM 2946 N N . ILE A 1 377 ? -24.130 -7.721 13.330 1.00 34.22 377 ILE A N 1
ATOM 2947 C CA . ILE A 1 377 ? -24.768 -8.952 13.802 1.00 34.22 377 ILE A CA 1
ATOM 2948 C C . ILE A 1 377 ? -24.009 -10.152 13.232 1.00 34.22 377 ILE A C 1
ATOM 2950 O O . ILE A 1 377 ? -24.248 -10.550 12.093 1.00 34.22 377 ILE A O 1
ATOM 2954 N N . LEU A 1 378 ? -23.158 -10.769 14.049 1.00 33.69 378 LEU A N 1
ATOM 2955 C CA . LEU A 1 378 ? -22.734 -12.159 13.887 1.00 33.69 378 LEU A CA 1
ATOM 2956 C C . LEU A 1 378 ? -22.810 -12.862 15.249 1.00 33.69 378 LEU A C 1
ATOM 2958 O O . LEU A 1 378 ? -22.253 -12.380 16.226 1.00 33.69 378 LEU A O 1
ATOM 2962 N N . GLN A 1 379 ? -23.549 -13.979 15.289 1.00 36.12 379 GLN A N 1
ATOM 2963 C CA . GLN A 1 379 ? -23.573 -15.060 16.298 1.00 36.12 379 GLN A CA 1
ATOM 2964 C C . GLN A 1 379 ? -23.869 -14.734 17.787 1.00 36.12 379 GLN A C 1
ATOM 2966 O O . GLN A 1 379 ? -24.382 -15.600 18.491 1.00 36.12 379 GLN A O 1
ATOM 2971 N N . PHE A 1 380 ? -23.657 -13.506 18.267 1.00 49.09 380 PHE A N 1
ATOM 2972 C CA . PHE A 1 380 ? -23.634 -13.168 19.699 1.00 49.09 380 PHE A CA 1
ATOM 2973 C C . PHE A 1 380 ? -24.955 -12.670 20.305 1.00 49.09 380 PHE A C 1
ATOM 2975 O O . PHE A 1 380 ? -25.094 -12.628 21.527 1.00 49.09 380 PHE A O 1
ATOM 2982 N N . SER A 1 381 ? -25.967 -12.342 19.495 1.00 51.72 381 SER A N 1
ATOM 2983 C CA . SER A 1 381 ? -27.250 -11.829 20.006 1.00 51.72 381 SER A CA 1
ATOM 2984 C C . SER A 1 381 ? -28.039 -12.850 20.842 1.00 51.72 381 SER A C 1
ATOM 2986 O O . SER A 1 381 ? -28.753 -12.466 21.767 1.00 51.72 381 SER A O 1
ATOM 2988 N N . TYR A 1 382 ? -27.862 -14.151 20.590 1.00 55.84 382 TYR A N 1
ATOM 2989 C CA . TYR A 1 382 ? -28.492 -15.224 21.373 1.00 55.84 382 TYR A CA 1
ATOM 2990 C C . TYR A 1 382 ? -27.853 -15.429 22.755 1.00 55.84 382 TYR A C 1
ATOM 2992 O O . TYR A 1 382 ? -28.548 -15.758 23.721 1.00 55.84 382 TYR A O 1
ATOM 3000 N N . LEU A 1 383 ? -26.541 -15.208 22.870 1.00 60.97 383 LEU A N 1
ATOM 3001 C CA . LEU A 1 383 ? -25.826 -15.286 24.146 1.00 60.97 383 LEU A CA 1
ATOM 3002 C C . LEU A 1 383 ? -26.244 -14.142 25.083 1.00 60.97 383 LEU A C 1
ATOM 3004 O O . LEU A 1 383 ? -26.435 -14.374 26.273 1.00 60.97 383 LEU A O 1
ATOM 3008 N N . LEU A 1 384 ? -26.532 -12.952 24.544 1.00 64.81 384 LEU A N 1
ATOM 3009 C CA . LEU A 1 384 ? -26.942 -11.777 25.330 1.00 64.81 384 LEU A CA 1
ATOM 3010 C C . LEU A 1 384 ? -28.241 -11.991 26.123 1.00 64.81 384 LEU A C 1
ATOM 3012 O O . LEU A 1 384 ? -28.297 -11.680 27.313 1.00 64.81 384 LEU A O 1
ATOM 3016 N N . LEU A 1 385 ? -29.273 -12.584 25.509 1.00 66.44 385 LEU A N 1
ATOM 3017 C CA . LEU A 1 385 ? -30.504 -12.940 26.232 1.00 66.44 385 LEU A CA 1
ATOM 3018 C C . LEU A 1 385 ? -30.252 -14.000 27.314 1.00 66.44 385 LEU A C 1
ATOM 3020 O O . LEU A 1 385 ? -30.938 -14.023 28.336 1.00 66.44 385 LEU A O 1
ATOM 3024 N N . SER A 1 386 ? -29.247 -14.855 27.116 1.00 69.94 386 SER A N 1
ATOM 3025 C CA . SER A 1 386 ? -28.853 -15.871 28.094 1.00 69.94 386 SER A CA 1
ATOM 3026 C C . SER A 1 386 ? -28.177 -15.240 29.317 1.00 69.94 386 SER A C 1
ATOM 3028 O O . SER A 1 386 ? -28.474 -15.651 30.440 1.00 69.94 386 SER A O 1
ATOM 3030 N N . PHE A 1 387 ? -27.359 -14.193 29.126 1.00 72.31 387 PHE A N 1
ATOM 3031 C CA . PHE A 1 387 ? -26.757 -13.410 30.217 1.00 72.31 387 PHE A CA 1
ATOM 3032 C C . PHE A 1 387 ? -27.840 -12.798 31.116 1.00 72.31 387 PHE A C 1
ATOM 3034 O O . PHE A 1 387 ? -27.791 -12.932 32.339 1.00 72.31 387 PHE A O 1
ATOM 3041 N N . VAL A 1 388 ? -28.858 -12.185 30.500 1.00 67.06 388 VAL A N 1
ATOM 3042 C CA . VAL A 1 388 ? -29.982 -11.541 31.202 1.00 67.06 388 VAL A CA 1
ATOM 3043 C C . VAL A 1 388 ? -30.859 -12.553 31.917 1.00 67.06 388 VAL A C 1
ATOM 3045 O O . VAL A 1 388 ? -31.173 -12.385 33.091 1.00 67.06 388 VAL A O 1
ATOM 3048 N N . LEU A 1 389 ? -31.224 -13.650 31.252 1.00 76.31 389 LEU A N 1
ATOM 3049 C CA . LEU A 1 389 ? -31.981 -14.713 31.906 1.00 76.31 389 LEU A CA 1
ATOM 3050 C C . LEU A 1 389 ? -31.244 -15.233 33.146 1.00 76.31 389 LEU A C 1
ATOM 3052 O O . LEU A 1 389 ? -31.862 -15.510 34.177 1.00 76.31 389 LEU A O 1
ATOM 3056 N N . ARG A 1 390 ? -29.919 -15.392 33.047 1.00 79.25 390 ARG A N 1
ATOM 3057 C CA . ARG A 1 390 ? -29.093 -15.904 34.138 1.00 79.25 390 ARG A CA 1
ATOM 3058 C C . ARG A 1 390 ? -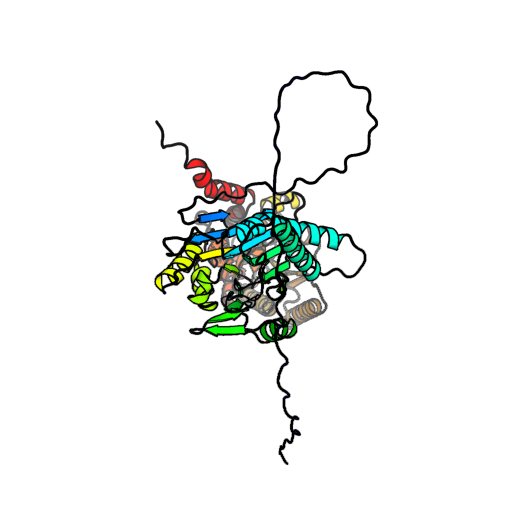28.941 -14.889 35.269 1.00 79.25 390 ARG A C 1
ATOM 3060 O O . ARG A 1 390 ? -29.032 -15.303 36.422 1.00 79.25 390 ARG A O 1
ATOM 3067 N N . SER A 1 391 ? -28.776 -13.600 34.970 1.00 73.75 391 SER A N 1
ATOM 3068 C CA . SER A 1 391 ? -28.702 -12.544 35.988 1.00 73.75 391 SER A CA 1
ATOM 3069 C C . SER A 1 391 ? -30.035 -12.366 36.716 1.00 73.75 391 SER A C 1
ATOM 3071 O O . SER A 1 391 ? -30.059 -12.329 37.942 1.00 73.75 391 SER A O 1
ATOM 3073 N N . LEU A 1 392 ? -31.162 -12.387 35.997 1.00 75.88 392 LEU A N 1
ATOM 3074 C CA . LEU A 1 392 ? -32.502 -12.297 36.586 1.00 75.88 392 LEU A CA 1
ATOM 3075 C C . LEU A 1 392 ? -32.816 -13.475 37.515 1.00 75.88 392 LEU A C 1
ATOM 3077 O O . LEU A 1 392 ? -33.451 -13.283 38.545 1.00 75.88 392 LEU A O 1
ATOM 3081 N N . LYS A 1 393 ? -32.332 -14.684 37.199 1.00 82.00 393 LYS A N 1
ATOM 3082 C CA . LYS A 1 393 ? -32.433 -15.848 38.100 1.00 82.00 393 LYS A CA 1
ATOM 3083 C C . LYS A 1 393 ? -31.588 -15.711 39.374 1.00 82.00 393 LYS A C 1
ATOM 3085 O O . LYS A 1 393 ? -31.874 -16.408 40.341 1.00 82.00 393 LYS A O 1
ATOM 3090 N N . LYS A 1 394 ? -30.541 -14.879 39.357 1.00 79.56 394 LYS A N 1
ATOM 3091 C CA . LYS A 1 394 ? -29.633 -14.628 40.490 1.00 79.56 394 LYS A CA 1
ATOM 3092 C C . LYS A 1 394 ? -30.059 -13.423 41.349 1.00 79.56 394 LYS A C 1
ATOM 3094 O O . LYS A 1 394 ? -29.479 -13.220 42.413 1.00 79.56 394 LYS A O 1
ATOM 3099 N N . LEU A 1 395 ? -31.016 -12.609 40.895 1.00 77.56 395 LEU A N 1
ATOM 3100 C CA . LEU A 1 395 ? -31.504 -11.443 41.634 1.00 77.56 395 LEU A CA 1
ATOM 3101 C C . LEU A 1 395 ? -32.600 -11.834 42.631 1.00 77.56 395 LEU A C 1
ATOM 3103 O O . LEU A 1 395 ? -33.521 -12.584 42.307 1.00 77.56 395 LEU A O 1
ATOM 3107 N N . ASP A 1 396 ? -32.494 -11.289 43.841 1.00 77.56 396 ASP A N 1
ATOM 3108 C CA . ASP A 1 396 ? -33.500 -11.437 44.887 1.00 77.56 396 ASP A CA 1
ATOM 3109 C C . ASP A 1 396 ? -34.780 -10.662 44.512 1.00 77.56 396 ASP A C 1
ATOM 3111 O O . ASP A 1 396 ? -34.741 -9.693 43.750 1.00 77.56 396 ASP A O 1
ATOM 3115 N N . ARG A 1 397 ? -35.945 -11.098 45.017 1.00 73.81 397 ARG A N 1
ATOM 3116 C CA . ARG A 1 397 ? -37.260 -10.548 44.613 1.00 73.81 397 ARG A CA 1
ATOM 3117 C C . ARG A 1 397 ? -37.463 -9.075 44.988 1.00 73.81 397 ARG A C 1
ATOM 3119 O O . ARG A 1 397 ? -38.343 -8.427 44.431 1.00 73.81 397 ARG A O 1
ATOM 3126 N N . ASP A 1 398 ? -36.701 -8.584 45.952 1.00 75.12 398 ASP A N 1
ATOM 3127 C CA . ASP A 1 398 ? -36.715 -7.222 46.482 1.00 75.12 398 ASP A CA 1
ATOM 3128 C C . ASP A 1 398 ? -35.829 -6.250 45.683 1.00 75.12 398 ASP A C 1
ATOM 3130 O O . ASP A 1 398 ? -35.942 -5.034 45.851 1.00 75.12 398 ASP A O 1
ATOM 3134 N N . VAL A 1 399 ? -34.993 -6.758 44.770 1.00 68.19 399 VAL A N 1
ATOM 3135 C CA . VAL A 1 399 ? -34.138 -5.933 43.912 1.00 68.19 399 VAL A CA 1
ATOM 3136 C C . VAL A 1 399 ? -34.874 -5.586 42.608 1.00 68.19 399 VAL A C 1
ATOM 3138 O O . VAL A 1 399 ? -35.403 -6.481 41.943 1.00 68.19 399 VAL A O 1
ATOM 3141 N N . PRO A 1 400 ? -34.912 -4.304 42.188 1.00 65.31 400 PRO A N 1
ATOM 3142 C CA . PRO A 1 400 ? -35.535 -3.914 40.927 1.00 65.31 400 PRO A CA 1
ATOM 3143 C C . PRO A 1 400 ? -34.935 -4.675 39.741 1.00 65.31 400 PRO A C 1
ATOM 3145 O O . PRO A 1 400 ? -33.715 -4.710 39.569 1.00 65.31 400 PRO A O 1
ATOM 3148 N N . ARG A 1 401 ? -35.796 -5.265 38.903 1.00 71.06 401 ARG A N 1
ATOM 3149 C CA . ARG A 1 401 ? -35.353 -5.995 37.709 1.00 71.06 401 ARG A CA 1
ATOM 3150 C C . ARG A 1 401 ? -34.750 -5.010 36.695 1.00 71.06 401 ARG A C 1
ATOM 3152 O O . ARG A 1 401 ? -35.402 -4.010 36.381 1.00 71.06 401 ARG A O 1
ATOM 3159 N N . PRO A 1 402 ? -33.526 -5.250 36.192 1.00 71.12 402 PRO A N 1
ATOM 3160 C CA . PRO A 1 402 ? -32.930 -4.401 35.171 1.00 71.12 402 PRO A CA 1
ATOM 3161 C C . PRO A 1 402 ? -33.688 -4.549 33.850 1.00 71.12 402 PRO A C 1
ATOM 3163 O O . PRO A 1 402 ? -33.990 -5.661 33.421 1.00 71.12 402 PRO A O 1
ATOM 3166 N N . LYS A 1 403 ? -33.951 -3.419 33.190 1.00 73.81 403 LYS A N 1
ATOM 3167 C CA . LYS A 1 403 ? -34.438 -3.384 31.809 1.00 73.81 403 LYS A CA 1
ATOM 3168 C C . LYS A 1 403 ? -33.260 -3.358 30.845 1.00 73.81 403 LYS A C 1
ATOM 3170 O O . LYS A 1 403 ? -32.400 -2.481 30.963 1.00 73.81 403 LYS A O 1
ATOM 3175 N N . LEU A 1 404 ? -33.246 -4.279 29.884 1.00 75.25 404 LEU A N 1
ATOM 3176 C CA . LEU A 1 404 ? -32.222 -4.347 28.849 1.00 75.25 404 LEU A CA 1
ATOM 3177 C C . LEU A 1 404 ? -32.705 -3.704 27.549 1.00 75.25 404 LEU A C 1
ATOM 3179 O O . LEU A 1 404 ? -33.630 -4.192 26.905 1.00 75.25 404 LEU A O 1
ATOM 3183 N N . GLN A 1 405 ? -32.031 -2.643 27.125 1.00 74.75 405 GLN A N 1
ATOM 3184 C CA . GLN A 1 405 ? -32.376 -1.903 25.919 1.00 74.75 405 GLN A CA 1
ATOM 3185 C C . GLN A 1 405 ? -31.421 -2.269 24.783 1.00 74.75 405 GLN A C 1
ATOM 3187 O O . GLN A 1 405 ? -30.224 -1.982 24.816 1.00 74.75 405 GLN A O 1
ATOM 3192 N N . PHE A 1 406 ? -31.967 -2.911 23.756 1.00 73.00 406 PHE A N 1
ATOM 3193 C CA . PHE A 1 406 ? -31.275 -3.267 22.530 1.00 73.00 406 PHE A CA 1
ATOM 3194 C C . PHE A 1 406 ? -31.380 -2.114 21.536 1.00 73.00 406 PHE A C 1
ATOM 3196 O O . PHE A 1 406 ? -32.469 -1.843 21.041 1.00 73.00 406 PHE A O 1
ATOM 3203 N N . VAL A 1 407 ? -30.271 -1.460 21.197 1.00 70.19 407 VAL A N 1
ATOM 3204 C CA . VAL A 1 407 ? -30.256 -0.323 20.267 1.00 70.19 407 VAL A CA 1
ATOM 3205 C C . VAL A 1 407 ? -29.392 -0.646 19.059 1.00 70.19 407 VAL A C 1
ATOM 3207 O O . VAL A 1 407 ? -28.203 -0.915 19.185 1.00 70.19 407 VAL A O 1
ATOM 3210 N N . GLY A 1 408 ? -29.970 -0.647 17.863 1.00 68.75 408 GLY A N 1
ATOM 3211 C CA . GLY A 1 408 ? -29.262 -1.129 16.680 1.00 68.75 408 GLY A CA 1
ATOM 3212 C C . GLY A 1 408 ? -29.898 -0.721 15.370 1.00 68.75 408 GLY A C 1
ATOM 3213 O O . GLY A 1 408 ? -31.075 -0.366 15.327 1.00 68.75 408 GLY A O 1
ATOM 3214 N N . SER A 1 409 ? -29.129 -0.825 14.290 1.00 64.44 409 SER A N 1
ATOM 3215 C CA . SER A 1 409 ? -29.621 -0.535 12.943 1.00 64.44 409 SER A CA 1
ATOM 3216 C C . SER A 1 409 ? -29.794 -1.808 12.122 1.00 64.44 409 SER A C 1
ATOM 3218 O O . SER A 1 409 ? -28.974 -2.720 12.203 1.00 64.44 409 SER A O 1
ATOM 3220 N N . CYS A 1 410 ? -30.842 -1.856 11.300 1.00 72.69 410 CYS A N 1
ATOM 3221 C CA . CYS A 1 410 ? -31.034 -2.911 10.301 1.00 72.69 410 CYS A CA 1
ATOM 3222 C C . CYS A 1 410 ? -30.725 -2.334 8.919 1.00 72.69 410 CYS A C 1
ATOM 3224 O O . CYS A 1 410 ? -31.389 -1.392 8.489 1.00 72.69 410 CYS A O 1
ATOM 3226 N N . ARG A 1 411 ? -29.699 -2.860 8.239 1.00 64.94 411 ARG A N 1
ATOM 3227 C CA . ARG A 1 411 ? -29.225 -2.315 6.950 1.00 64.94 411 ARG A CA 1
ATOM 3228 C C . ARG A 1 411 ? -29.857 -3.002 5.744 1.00 64.94 411 ARG A C 1
ATOM 3230 O O . ARG A 1 411 ? -29.822 -2.464 4.644 1.00 64.94 411 ARG A O 1
ATOM 3237 N N . ASN A 1 412 ? -30.377 -4.207 5.943 1.00 71.75 412 ASN A N 1
ATOM 3238 C CA . ASN A 1 412 ? -30.980 -5.040 4.914 1.00 71.75 412 ASN A CA 1
ATOM 3239 C C . ASN A 1 412 ? -32.008 -5.997 5.538 1.00 71.75 412 ASN A C 1
ATOM 3241 O O . ASN A 1 412 ? -32.149 -6.073 6.759 1.00 71.75 412 ASN A O 1
ATOM 3245 N N . GLU A 1 413 ? -32.705 -6.739 4.683 1.00 78.62 413 GLU A N 1
ATOM 3246 C CA . GLU A 1 413 ? -33.720 -7.720 5.078 1.00 78.62 413 GLU A CA 1
ATOM 3247 C C . GLU A 1 413 ? -33.162 -8.807 6.011 1.00 78.62 413 GLU A C 1
ATOM 3249 O O . GLU A 1 413 ? -33.808 -9.182 6.984 1.00 78.62 413 GLU A O 1
ATOM 3254 N N . SER A 1 414 ? -31.913 -9.232 5.803 1.00 70.88 414 SER A N 1
ATOM 3255 C CA . SER A 1 414 ? -31.256 -10.210 6.676 1.00 70.88 414 SER A CA 1
ATOM 3256 C C . SER A 1 414 ? -31.053 -9.688 8.107 1.00 70.88 414 SER A C 1
ATOM 3258 O O . SER A 1 414 ? -31.239 -10.434 9.067 1.00 70.88 414 SER A O 1
ATOM 3260 N N . ASP A 1 415 ? -30.705 -8.410 8.284 1.00 70.06 415 ASP A N 1
ATOM 3261 C CA . ASP A 1 415 ? -30.621 -7.785 9.610 1.00 70.06 415 ASP A CA 1
ATOM 3262 C C . ASP A 1 415 ? -32.008 -7.690 10.271 1.00 70.06 415 ASP A C 1
ATOM 3264 O O . ASP A 1 415 ? -32.139 -7.955 11.470 1.00 70.06 415 ASP A O 1
ATOM 3268 N N . GLU A 1 416 ? -33.049 -7.384 9.489 1.00 76.69 416 GLU A N 1
ATOM 3269 C CA . GLU A 1 416 ? -34.430 -7.337 9.979 1.00 76.69 416 GLU A CA 1
ATOM 3270 C C . GLU A 1 416 ? -34.898 -8.720 10.455 1.00 76.69 416 GLU A C 1
ATOM 3272 O O . GLU A 1 416 ? -35.395 -8.848 11.574 1.00 76.69 416 GLU A O 1
ATOM 3277 N N . GLU A 1 417 ? -34.670 -9.779 9.671 1.00 79.69 417 GLU A N 1
ATOM 3278 C CA . GLU A 1 417 ? -34.981 -11.155 10.074 1.00 79.69 417 GLU A CA 1
ATOM 3279 C C . GLU A 1 417 ? -34.281 -11.548 11.380 1.00 79.69 417 GLU A C 1
ATOM 3281 O O . GLU A 1 417 ? -34.870 -12.210 12.240 1.00 79.69 417 GLU A O 1
ATOM 3286 N N . ARG A 1 418 ? -33.017 -11.144 11.558 1.00 73.75 418 ARG A N 1
ATOM 3287 C CA . ARG A 1 418 ? -32.261 -11.416 12.789 1.00 73.75 418 ARG A CA 1
ATOM 3288 C C . ARG A 1 418 ? -32.862 -10.692 13.989 1.00 73.75 418 ARG A C 1
ATOM 3290 O O . ARG A 1 418 ? -32.975 -11.301 15.054 1.00 73.75 418 ARG A O 1
ATOM 3297 N N . LEU A 1 419 ? -33.280 -9.436 13.827 1.00 77.06 419 LEU A N 1
ATOM 3298 C CA . LEU A 1 419 ? -33.980 -8.695 14.876 1.00 77.06 419 LEU A CA 1
ATOM 3299 C C . LEU A 1 419 ? -35.305 -9.373 15.250 1.00 77.06 419 LEU A C 1
ATOM 3301 O O . LEU A 1 419 ? -35.610 -9.499 16.436 1.00 77.06 419 LEU A O 1
ATOM 3305 N N . GLN A 1 420 ? -36.073 -9.852 14.267 1.00 85.62 420 GLN A N 1
ATOM 3306 C CA . GLN A 1 420 ? -37.327 -10.565 14.532 1.00 85.62 420 GLN A CA 1
ATOM 3307 C C . GLN A 1 420 ? -37.093 -11.886 15.275 1.00 85.62 420 GLN A C 1
ATOM 3309 O O . GLN A 1 420 ? -37.777 -12.164 16.259 1.00 85.62 420 GLN A O 1
ATOM 3314 N N . LYS A 1 421 ? -36.076 -12.666 14.882 1.00 83.19 421 LYS A N 1
ATOM 3315 C CA . LYS A 1 421 ? -35.681 -13.892 15.602 1.00 83.19 421 LYS A CA 1
ATOM 3316 C C . LYS A 1 421 ? -35.281 -13.602 17.050 1.00 83.19 421 LYS A C 1
ATOM 3318 O O . LYS A 1 421 ? -35.656 -14.345 17.953 1.00 83.19 421 LYS A O 1
ATOM 3323 N N . LEU A 1 422 ? -34.567 -12.502 17.286 1.00 78.00 422 LEU A N 1
ATOM 3324 C CA . LEU A 1 422 ? -34.158 -12.085 18.627 1.00 78.00 422 LEU A CA 1
ATOM 3325 C C . LEU A 1 422 ? -35.355 -11.681 19.502 1.00 78.00 422 LEU A C 1
ATOM 3327 O O . LEU A 1 422 ? -35.437 -12.099 20.656 1.00 78.00 422 LEU A O 1
ATOM 3331 N N . LYS A 1 423 ? -36.315 -10.934 18.941 1.00 84.50 423 LYS A N 1
ATOM 3332 C CA . LYS A 1 423 ? -37.584 -10.601 19.609 1.00 84.50 423 LYS A CA 1
ATOM 3333 C C . LYS A 1 423 ? -38.389 -11.85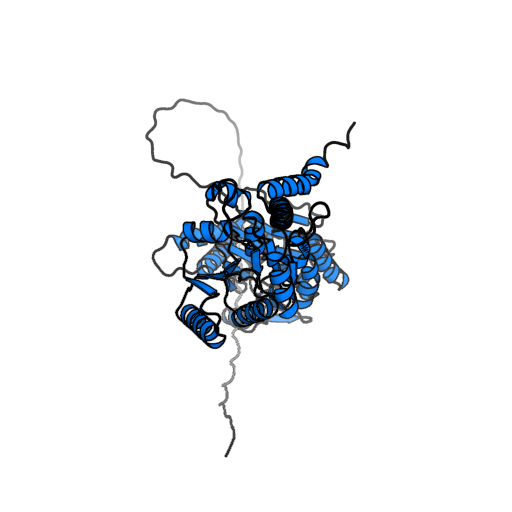4 19.955 1.00 84.50 423 LYS A C 1
ATOM 3335 O O . LYS A 1 423 ? -38.828 -11.998 21.091 1.00 84.50 423 LYS A O 1
ATOM 3340 N N . ALA A 1 424 ? -38.529 -12.783 19.008 1.00 87.31 424 ALA A N 1
ATOM 3341 C CA . ALA A 1 424 ? -39.222 -14.051 19.232 1.00 87.31 424 ALA A CA 1
ATOM 3342 C C . ALA A 1 424 ? -38.557 -14.873 20.348 1.00 87.31 424 ALA A C 1
ATOM 3344 O O . ALA A 1 424 ? -39.238 -15.407 21.223 1.00 87.31 424 ALA A O 1
ATOM 3345 N N . ARG A 1 425 ? -37.219 -14.908 20.376 1.00 81.00 425 ARG A N 1
ATOM 3346 C CA . ARG A 1 425 ? -36.465 -15.589 21.432 1.00 81.00 425 ARG A CA 1
ATOM 3347 C C . ARG A 1 425 ? -36.662 -14.945 22.806 1.00 81.00 425 ARG A C 1
ATOM 3349 O O . ARG A 1 425 ? -36.738 -15.665 23.795 1.00 81.00 425 ARG A O 1
ATOM 3356 N N . ALA A 1 426 ? -36.760 -13.618 22.890 1.00 80.44 426 ALA A N 1
ATOM 3357 C CA . ALA A 1 426 ? -37.048 -12.941 24.155 1.00 80.44 426 ALA A CA 1
ATOM 3358 C C . ALA A 1 426 ? -38.413 -13.358 24.732 1.00 80.44 426 ALA A C 1
ATOM 3360 O O . ALA A 1 426 ? -38.504 -13.634 25.926 1.00 80.44 426 ALA A O 1
ATOM 3361 N N . VAL A 1 427 ? -39.436 -13.491 23.879 1.00 89.62 427 VAL A N 1
ATOM 3362 C CA . VAL A 1 427 ? -40.763 -14.004 24.267 1.00 89.62 427 VAL A CA 1
ATOM 3363 C C . VAL A 1 427 ? -40.680 -15.461 24.728 1.00 89.62 427 VAL A C 1
ATOM 3365 O O . VAL A 1 427 ? -41.205 -15.810 25.782 1.00 89.62 427 VAL A O 1
ATOM 3368 N N . GLU A 1 428 ? -39.972 -16.317 23.985 1.00 88.75 428 GLU A N 1
ATOM 3369 C CA . GLU A 1 428 ? -39.779 -17.730 24.348 1.00 88.75 428 GLU A CA 1
ATOM 3370 C C . GLU A 1 428 ? -39.123 -17.888 25.730 1.00 88.75 428 GLU A C 1
ATOM 3372 O O . GLU A 1 428 ? -39.500 -18.752 26.523 1.00 88.75 428 GLU A O 1
ATOM 3377 N N . LEU A 1 429 ? -38.166 -17.011 26.045 1.00 83.69 429 LEU A N 1
ATOM 3378 C CA . LEU A 1 429 ? -37.468 -16.983 27.329 1.00 83.69 429 LEU A CA 1
ATOM 3379 C C . LEU A 1 429 ? -38.239 -16.245 28.438 1.00 83.69 429 LEU A C 1
ATOM 3381 O O . LEU A 1 429 ? -37.735 -16.180 29.561 1.00 83.69 429 LEU A O 1
ATOM 3385 N N . LYS A 1 430 ? -39.447 -15.729 28.159 1.00 88.31 430 LYS A N 1
ATOM 3386 C CA . LYS A 1 430 ? -40.274 -14.918 29.076 1.00 88.31 430 LYS A CA 1
ATOM 3387 C C . LYS A 1 430 ? -39.547 -13.670 29.596 1.00 88.31 430 LYS A C 1
ATOM 3389 O O . LYS A 1 430 ? -39.628 -13.341 30.779 1.00 88.31 430 LYS A O 1
ATOM 3394 N N . LEU A 1 431 ? -38.791 -13.024 28.711 1.00 81.19 431 LEU A N 1
ATOM 3395 C CA . LEU A 1 431 ? -38.019 -11.807 28.976 1.00 81.19 431 LEU A CA 1
ATOM 3396 C C . LEU A 1 431 ? -38.607 -10.569 28.296 1.00 81.19 431 LEU A C 1
ATOM 3398 O O . LEU A 1 431 ? -38.041 -9.492 28.410 1.00 81.19 431 LEU A O 1
ATOM 3402 N N . ASP A 1 432 ? -39.718 -10.693 27.577 1.00 82.19 432 ASP A N 1
ATOM 3403 C CA . ASP A 1 432 ? -40.334 -9.622 26.789 1.00 82.19 432 ASP A CA 1
ATOM 3404 C C . ASP A 1 432 ? -40.769 -8.400 27.619 1.00 82.19 432 ASP A C 1
ATOM 3406 O O . ASP A 1 432 ? -40.799 -7.292 27.092 1.00 82.19 432 ASP A O 1
ATOM 3410 N N . GLY A 1 433 ? -41.019 -8.567 28.924 1.00 79.19 433 GLY A N 1
ATOM 3411 C CA . GLY A 1 433 ? -41.237 -7.450 29.856 1.00 79.19 433 GLY A CA 1
ATOM 3412 C C . GLY A 1 433 ? -39.954 -6.792 30.389 1.00 79.19 433 GLY A C 1
ATOM 3413 O O . GLY A 1 433 ? -40.014 -5.699 30.951 1.00 79.19 433 GLY A O 1
ATOM 3414 N N . ASP A 1 434 ? -38.806 -7.450 30.219 1.00 75.44 434 ASP A N 1
ATOM 3415 C CA . ASP A 1 434 ? -37.494 -7.030 30.723 1.00 75.44 434 ASP A CA 1
ATOM 3416 C C . ASP A 1 434 ? -36.568 -6.522 29.598 1.00 75.44 434 ASP A C 1
ATOM 3418 O O . ASP A 1 434 ? -35.483 -6.014 29.883 1.00 75.44 434 ASP A O 1
ATOM 3422 N N . VAL A 1 435 ? -36.971 -6.642 28.324 1.00 77.81 435 VAL A N 1
ATOM 3423 C CA . VAL A 1 435 ? -36.185 -6.196 27.165 1.00 77.81 435 VAL A CA 1
ATOM 3424 C C . VAL A 1 435 ? -36.948 -5.205 26.288 1.00 77.81 435 VAL A C 1
ATOM 3426 O O . VAL A 1 435 ? -38.138 -5.356 26.032 1.00 77.81 435 VAL A O 1
ATOM 3429 N N . GLU A 1 436 ? -36.245 -4.209 25.763 1.00 79.25 436 GLU A N 1
ATOM 3430 C CA . GLU A 1 436 ? -36.781 -3.219 24.826 1.00 79.25 436 GLU A CA 1
ATOM 3431 C C . GLU A 1 436 ? -35.905 -3.173 23.572 1.00 79.25 436 GLU A C 1
ATOM 3433 O O . GLU A 1 436 ? -34.687 -3.301 23.658 1.00 79.25 436 GLU A O 1
ATOM 3438 N N . PHE A 1 437 ? -36.508 -2.986 22.396 1.00 78.19 437 PHE A N 1
ATOM 3439 C CA . PHE A 1 437 ? -35.789 -2.951 21.120 1.00 78.19 437 PHE A CA 1
ATOM 3440 C C . PHE A 1 437 ? -35.998 -1.616 20.409 1.00 78.19 437 PHE A C 1
ATOM 3442 O O . PHE A 1 437 ? -37.108 -1.294 19.988 1.00 78.19 437 PHE A O 1
ATOM 3449 N N . TYR A 1 438 ? -34.905 -0.897 20.187 1.00 75.38 438 TYR A N 1
ATOM 3450 C CA . TYR A 1 438 ? -34.837 0.379 19.492 1.00 75.38 438 TYR A CA 1
ATOM 3451 C C . TYR A 1 438 ? -34.129 0.185 18.148 1.00 75.38 438 TYR A C 1
ATOM 3453 O O . TYR A 1 438 ? -32.899 0.170 18.057 1.00 75.38 438 TYR A O 1
ATOM 3461 N N . LYS A 1 439 ? -34.927 -0.005 17.091 1.00 79.75 439 LYS A N 1
ATOM 3462 C CA . LYS A 1 439 ? -34.437 -0.157 15.715 1.00 79.75 439 LYS A CA 1
ATOM 3463 C C . LYS A 1 439 ? -34.238 1.211 15.073 1.00 79.75 439 LYS A C 1
ATOM 3465 O O . LYS A 1 439 ? -35.178 1.998 15.051 1.00 79.75 439 LYS A O 1
ATOM 3470 N N . ASN A 1 440 ? -33.070 1.439 14.473 1.00 72.38 440 ASN A N 1
ATOM 3471 C CA . ASN A 1 440 ? -32.731 2.667 13.747 1.00 72.38 440 ASN A CA 1
ATOM 3472 C C . ASN A 1 440 ? -32.990 3.930 14.592 1.00 72.38 440 ASN A C 1
ATOM 3474 O O . ASN A 1 440 ? -33.498 4.924 14.075 1.00 72.38 440 ASN A O 1
ATOM 3478 N N . ALA A 1 441 ? -32.678 3.863 15.893 1.00 68.00 441 ALA A N 1
ATOM 3479 C CA . ALA A 1 441 ? -32.873 4.974 16.815 1.00 68.00 441 ALA A CA 1
ATOM 3480 C C . ALA A 1 441 ? -32.169 6.226 16.288 1.00 68.00 441 ALA A C 1
ATOM 3482 O O . ALA A 1 441 ? -30.999 6.178 15.888 1.00 68.00 441 ALA A O 1
ATOM 3483 N N . MET A 1 442 ? -32.878 7.352 16.301 1.00 69.38 442 MET A N 1
ATOM 3484 C CA . MET A 1 442 ? -32.277 8.622 15.922 1.00 69.38 442 MET A CA 1
ATOM 3485 C C . MET A 1 442 ? -31.185 8.967 16.927 1.00 69.38 442 MET A C 1
ATOM 3487 O O . MET A 1 442 ? -31.267 8.638 18.109 1.00 69.38 442 MET A O 1
ATOM 3491 N N . TYR A 1 443 ? -30.169 9.693 16.474 1.00 60.12 443 TYR A N 1
ATOM 3492 C CA . TYR A 1 443 ? -29.028 10.061 17.307 1.00 60.12 443 TYR A CA 1
ATOM 3493 C C . TYR A 1 443 ? -29.432 10.650 18.676 1.00 60.12 443 TYR A C 1
ATOM 3495 O O . TYR A 1 443 ? -28.913 10.236 19.707 1.00 60.12 443 TYR A O 1
ATOM 3503 N N . ARG A 1 444 ? -30.432 11.543 18.708 1.00 71.62 444 ARG A N 1
ATOM 3504 C CA . ARG A 1 444 ? -30.964 12.133 19.951 1.00 71.62 444 ARG A CA 1
ATOM 3505 C C . ARG A 1 444 ? -31.549 11.095 20.916 1.00 71.62 444 ARG A C 1
ATOM 3507 O O . ARG A 1 444 ? -31.414 11.244 22.126 1.00 71.62 444 ARG A O 1
ATOM 3514 N N . GLU A 1 445 ? -32.212 10.071 20.392 1.00 68.94 445 GLU A N 1
ATOM 3515 C CA . GLU A 1 445 ? -32.790 8.990 21.194 1.00 68.94 445 GLU A CA 1
ATOM 3516 C C . GLU A 1 445 ? -31.682 8.101 21.748 1.00 68.94 445 GLU A C 1
ATOM 3518 O O . GLU A 1 445 ? -31.669 7.811 22.938 1.00 68.94 445 GLU A O 1
ATOM 3523 N N . LEU A 1 446 ? -30.697 7.757 20.916 1.00 66.12 446 LEU A N 1
ATOM 3524 C CA . LEU A 1 446 ? -29.520 7.009 21.343 1.00 66.12 446 LEU A CA 1
ATOM 3525 C C . LEU A 1 446 ? -28.764 7.727 22.469 1.00 66.12 446 LEU A C 1
ATOM 3527 O O . LEU A 1 446 ? -28.315 7.078 23.412 1.00 66.12 446 LEU A O 1
ATOM 3531 N N . VAL A 1 447 ? -28.671 9.059 22.395 1.00 66.69 447 VAL A N 1
ATOM 3532 C CA . VAL A 1 447 ? -28.068 9.886 23.445 1.00 66.69 447 VAL A CA 1
ATOM 3533 C C . VAL A 1 447 ? -28.807 9.763 24.766 1.00 66.69 447 VAL A C 1
ATOM 3535 O O . VAL A 1 447 ? -28.190 9.528 25.803 1.00 66.69 447 VAL A O 1
ATOM 3538 N N . ALA A 1 448 ? -30.130 9.902 24.728 1.00 70.56 448 ALA A N 1
ATOM 3539 C CA . ALA A 1 448 ? -30.959 9.795 25.917 1.00 70.56 448 ALA A CA 1
ATOM 3540 C C . ALA A 1 448 ? -30.895 8.388 26.524 1.00 70.56 448 ALA A C 1
ATOM 3542 O O . ALA A 1 448 ? -30.792 8.248 27.739 1.00 70.56 448 ALA A O 1
ATOM 3543 N N . LEU A 1 449 ? -30.923 7.351 25.687 1.00 72.06 449 LEU A N 1
ATOM 3544 C CA . LEU A 1 449 ? -30.840 5.967 26.139 1.00 72.06 449 LEU A CA 1
ATOM 3545 C C . LEU A 1 449 ? -29.475 5.689 26.804 1.00 72.06 449 LEU A C 1
ATOM 3547 O O . LEU A 1 449 ? -29.435 5.093 27.875 1.00 72.06 449 LEU A O 1
ATOM 3551 N N . LEU A 1 450 ? -28.365 6.174 26.227 1.00 67.50 450 LEU A N 1
ATOM 3552 C CA . LEU A 1 450 ? -27.017 6.004 26.793 1.00 67.50 450 LEU A CA 1
ATOM 3553 C C . LEU A 1 450 ? -26.823 6.792 28.084 1.00 67.50 450 LEU A C 1
ATOM 3555 O O . LEU A 1 450 ? -26.288 6.259 29.049 1.00 67.50 450 LEU A O 1
ATOM 3559 N N . GLY A 1 451 ? -27.251 8.055 28.102 1.00 64.50 451 GLY A N 1
ATOM 3560 C CA . GLY A 1 451 ? -27.110 8.921 29.271 1.00 64.50 451 GLY A CA 1
ATOM 3561 C C . GLY A 1 451 ? -27.941 8.448 30.459 1.00 64.50 451 GLY A C 1
ATOM 3562 O O . GLY A 1 451 ? -27.550 8.675 31.598 1.00 64.50 451 GLY A O 1
ATOM 3563 N N . ASN A 1 452 ? -29.049 7.751 30.198 1.00 69.75 452 ASN A N 1
ATOM 3564 C CA . ASN A 1 452 ? -29.821 7.109 31.249 1.00 69.75 452 ASN A CA 1
ATOM 3565 C C . ASN A 1 452 ? -29.226 5.758 31.663 1.00 69.75 452 ASN A C 1
ATOM 3567 O O . ASN A 1 452 ? -29.664 5.228 32.672 1.00 69.75 452 ASN A O 1
ATOM 3571 N N . ALA A 1 453 ? -28.250 5.181 30.959 1.00 76.31 453 ALA A N 1
ATOM 3572 C CA . ALA A 1 453 ? -27.820 3.824 31.257 1.00 76.31 453 ALA A CA 1
ATOM 3573 C C . ALA A 1 453 ? -26.887 3.712 32.489 1.00 76.31 453 ALA A C 1
ATOM 3575 O O . ALA A 1 453 ? -25.913 4.447 32.611 1.00 76.31 453 ALA A O 1
ATOM 3576 N N . ASP A 1 454 ? -27.138 2.748 33.382 1.00 75.50 454 ASP A N 1
ATOM 3577 C CA . ASP A 1 454 ? -26.262 2.354 34.492 1.00 75.50 454 ASP A CA 1
ATOM 3578 C C . ASP A 1 454 ? -25.049 1.556 33.986 1.00 75.50 454 ASP A C 1
ATOM 3580 O O . ASP A 1 454 ? -23.943 1.683 34.516 1.00 75.50 454 ASP A O 1
ATOM 3584 N N . ALA A 1 455 ? -25.249 0.729 32.955 1.00 81.56 455 ALA A N 1
ATOM 3585 C CA . ALA A 1 455 ? -24.189 -0.059 32.342 1.00 81.56 455 ALA A CA 1
ATOM 3586 C C . ALA A 1 455 ? -24.422 -0.299 30.850 1.00 81.56 455 ALA A C 1
ATOM 3588 O O . ALA A 1 455 ? -25.560 -0.359 30.375 1.00 81.56 455 ALA A O 1
ATOM 3589 N N . GLY A 1 456 ? -23.317 -0.469 30.129 1.00 81.44 456 GLY A N 1
ATOM 3590 C CA . GLY A 1 456 ? -23.308 -0.838 28.723 1.00 81.44 456 GLY A CA 1
ATOM 3591 C C . GLY A 1 456 ? -22.590 -2.161 28.511 1.00 81.44 456 GLY A C 1
ATOM 3592 O O . GLY A 1 456 ? -21.559 -2.421 29.126 1.00 81.44 456 GLY A O 1
ATOM 3593 N N . MET A 1 457 ? -23.139 -3.019 27.657 1.00 80.75 457 MET A N 1
ATOM 3594 C CA . MET A 1 457 ? -22.600 -4.363 27.436 1.00 80.75 457 MET A CA 1
ATOM 3595 C C . MET A 1 457 ? -21.982 -4.500 26.043 1.00 80.75 457 MET A C 1
ATOM 3597 O O . MET A 1 457 ? -22.482 -3.937 25.068 1.00 80.75 457 MET A O 1
ATOM 3601 N N . HIS A 1 458 ? -20.895 -5.262 25.939 1.00 80.75 458 HIS A N 1
ATOM 3602 C CA . HIS A 1 458 ? -20.241 -5.587 24.676 1.00 80.75 458 HIS A CA 1
ATOM 3603 C C . HIS A 1 458 ? -19.759 -7.041 24.673 1.00 80.75 458 HIS A C 1
ATOM 3605 O O . HIS A 1 458 ? -18.935 -7.432 25.496 1.00 80.75 458 HIS A O 1
ATOM 3611 N N . GLY A 1 459 ? -20.299 -7.849 23.758 1.00 70.81 459 GLY A N 1
ATOM 3612 C CA . GLY A 1 459 ? -20.089 -9.303 23.724 1.00 70.81 459 GLY A CA 1
ATOM 3613 C C . GLY A 1 459 ? -19.051 -9.802 22.720 1.00 70.81 459 GLY A C 1
ATOM 3614 O O . GLY A 1 459 ? -18.780 -10.992 22.690 1.00 70.81 459 GLY A O 1
ATOM 3615 N N . MET A 1 460 ? -18.516 -8.941 21.854 1.00 71.31 460 MET A N 1
ATOM 3616 C CA . MET A 1 460 ? -17.663 -9.388 20.749 1.00 71.31 460 MET A CA 1
ATOM 3617 C C . MET A 1 460 ? -16.302 -9.889 21.251 1.00 71.31 460 MET A C 1
ATOM 3619 O O . MET A 1 460 ? -15.565 -9.135 21.890 1.00 71.31 460 MET A O 1
ATOM 3623 N N . ILE A 1 461 ? -15.986 -11.149 20.932 1.00 74.38 461 ILE A N 1
ATOM 3624 C CA . ILE A 1 461 ? -14.653 -11.740 21.108 1.00 74.38 461 ILE A CA 1
ATOM 3625 C C . ILE A 1 461 ? -13.689 -11.049 20.154 1.00 74.38 461 ILE A C 1
ATOM 3627 O O . ILE A 1 461 ? -14.048 -10.751 19.015 1.00 74.38 461 ILE A O 1
ATOM 3631 N N . ASP A 1 462 ? -12.480 -10.804 20.639 1.00 72.56 462 ASP A N 1
ATOM 3632 C CA . ASP A 1 462 ? -11.432 -10.096 19.923 1.00 72.56 462 ASP A CA 1
ATOM 3633 C C . ASP A 1 462 ? -11.937 -8.758 19.372 1.00 72.56 462 ASP A C 1
ATOM 3635 O O . ASP A 1 462 ? -11.693 -8.396 18.228 1.00 72.56 462 ASP A O 1
ATOM 3639 N N . GLU A 1 463 ? -12.688 -8.002 20.178 1.00 73.19 463 GLU A N 1
ATOM 3640 C CA . GLU A 1 463 ? -13.037 -6.625 19.838 1.00 73.19 463 GLU A CA 1
ATOM 3641 C C . GLU A 1 463 ? -11.764 -5.769 19.804 1.00 73.19 463 GLU A C 1
ATOM 3643 O O . GLU A 1 463 ? -11.133 -5.530 20.831 1.00 73.19 463 GLU A O 1
ATOM 3648 N N . HIS A 1 464 ? -11.372 -5.315 18.617 1.00 62.53 464 HIS A N 1
ATOM 3649 C CA . HIS A 1 464 ? -10.092 -4.640 18.415 1.00 62.53 464 HIS A CA 1
ATOM 3650 C C . HIS A 1 464 ? -10.129 -3.167 18.837 1.00 62.53 464 HIS A C 1
ATOM 3652 O O . HIS A 1 464 ? -9.117 -2.647 19.294 1.00 62.53 464 HIS A O 1
ATOM 3658 N N . PHE A 1 465 ? -11.268 -2.489 18.669 1.00 62.81 465 PHE A N 1
ATOM 3659 C CA . PHE A 1 465 ? -11.366 -1.031 18.798 1.00 62.81 465 PHE A CA 1
ATOM 3660 C C . PHE A 1 465 ? -12.181 -0.594 20.009 1.00 62.81 465 PHE A C 1
ATOM 3662 O O . PHE A 1 465 ? -11.963 0.488 20.542 1.00 62.81 465 PHE A O 1
ATOM 3669 N N . GLY A 1 466 ? -13.160 -1.407 20.413 1.00 76.00 466 GLY A N 1
ATOM 3670 C CA . GLY A 1 466 ? -13.964 -1.200 21.616 1.00 76.00 466 GLY A CA 1
ATOM 3671 C C . GLY A 1 466 ? -14.686 0.148 21.661 1.00 76.00 466 GLY A C 1
ATOM 3672 O O . GLY A 1 466 ? -14.936 0.681 22.738 1.00 76.00 466 GLY A O 1
ATOM 3673 N N . ILE A 1 467 ? -15.064 0.688 20.499 1.00 75.06 467 ILE A N 1
ATOM 3674 C CA . ILE A 1 467 ? -15.691 2.013 20.362 1.00 75.06 467 ILE A CA 1
ATOM 36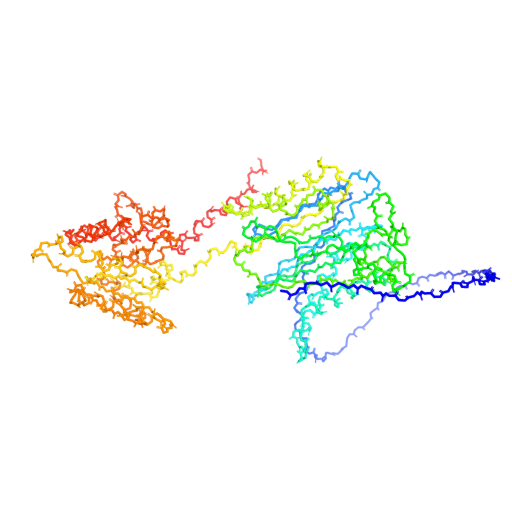75 C C . ILE A 1 467 ? -16.919 2.126 21.263 1.00 75.06 467 ILE A C 1
ATOM 3677 O O . ILE A 1 467 ? -17.019 3.054 22.060 1.00 75.06 467 ILE A O 1
ATOM 3681 N N . SER A 1 468 ? -17.827 1.150 21.199 1.00 77.69 468 SER A N 1
ATOM 3682 C CA . SER A 1 468 ? -19.023 1.155 22.044 1.00 77.69 468 SER A CA 1
ATOM 3683 C C . SER A 1 468 ? -18.690 1.066 23.532 1.00 77.69 468 SER A C 1
ATOM 3685 O O . SER A 1 468 ? -19.391 1.662 24.341 1.00 77.69 468 SER A O 1
ATOM 3687 N N . VAL A 1 469 ? -17.592 0.398 23.899 1.00 83.88 469 VAL A N 1
ATOM 3688 C CA . VAL A 1 469 ? -17.114 0.324 25.287 1.00 83.88 469 VAL A CA 1
ATOM 3689 C C . VAL A 1 469 ? -16.669 1.705 25.773 1.00 83.88 469 VAL A C 1
ATOM 3691 O O . VAL A 1 469 ? -17.074 2.131 26.853 1.00 83.88 469 VAL A O 1
ATOM 3694 N N . VAL A 1 470 ? -15.913 2.442 24.954 1.00 87.06 470 VAL A N 1
ATOM 3695 C CA . VAL A 1 470 ? -15.493 3.821 25.253 1.00 87.06 470 VAL A CA 1
ATOM 3696 C C . VAL A 1 470 ? -16.688 4.781 25.276 1.00 87.06 470 VAL A C 1
ATOM 3698 O O . VAL A 1 470 ? -16.737 5.670 26.123 1.00 87.06 470 VAL A O 1
ATOM 3701 N N . GLU A 1 471 ? -17.689 4.593 24.413 1.00 79.31 471 GLU A N 1
ATOM 3702 C CA . GLU A 1 471 ? -18.930 5.380 24.439 1.00 79.31 471 GLU A CA 1
ATOM 3703 C C . GLU A 1 471 ? -19.728 5.157 25.729 1.00 79.31 471 GLU A C 1
ATOM 3705 O O . GLU A 1 471 ? -20.251 6.122 26.287 1.00 79.31 471 GLU A O 1
ATOM 3710 N N . TYR A 1 472 ? -19.791 3.919 26.237 1.00 81.62 472 TYR A N 1
ATOM 3711 C CA . TYR A 1 472 ? -20.388 3.635 27.545 1.00 81.62 472 TYR A CA 1
ATOM 3712 C C . TYR A 1 472 ? -19.647 4.396 28.642 1.00 81.62 472 TYR A C 1
ATOM 3714 O O . TYR A 1 472 ? -20.270 5.151 29.391 1.00 81.62 472 TYR A O 1
ATOM 3722 N N . MET A 1 473 ? -18.313 4.282 28.664 1.00 88.31 473 MET A N 1
ATOM 3723 C CA . MET A 1 473 ? -17.478 5.004 29.620 1.00 88.31 473 MET A CA 1
ATOM 3724 C C . MET A 1 473 ? -17.722 6.513 29.547 1.00 88.31 473 MET A C 1
ATOM 3726 O O . MET A 1 473 ? -17.952 7.130 30.578 1.00 88.31 473 MET A O 1
ATOM 3730 N N . ALA A 1 474 ? -17.734 7.108 28.351 1.00 83.69 474 ALA A N 1
ATOM 3731 C CA . ALA A 1 474 ? -17.953 8.541 28.150 1.00 83.69 474 ALA A CA 1
ATOM 3732 C C . ALA A 1 474 ? -19.357 8.998 28.588 1.00 83.69 474 ALA A C 1
ATOM 3734 O O . ALA A 1 474 ? -19.496 10.061 29.197 1.00 83.69 474 ALA A O 1
ATOM 3735 N N . ALA A 1 475 ? -20.386 8.181 28.342 1.00 76.25 475 ALA A N 1
ATOM 3736 C CA . ALA A 1 475 ? -21.753 8.437 28.795 1.00 76.25 475 ALA A CA 1
ATOM 3737 C C . ALA A 1 475 ? -21.912 8.321 30.325 1.00 76.25 475 ALA A C 1
ATOM 3739 O O . ALA A 1 475 ? -22.882 8.828 30.887 1.00 76.25 475 ALA A O 1
ATOM 3740 N N . GLY A 1 476 ? -20.943 7.711 31.017 1.00 77.12 476 GLY A N 1
ATOM 3741 C CA . GLY A 1 476 ? -21.029 7.401 32.443 1.00 77.12 476 GLY A CA 1
ATOM 3742 C C . GLY A 1 476 ? -21.768 6.096 32.739 1.00 77.12 476 GLY A C 1
ATOM 3743 O O . GLY A 1 476 ? -22.160 5.880 33.883 1.00 77.12 476 GLY A O 1
ATOM 3744 N N . ALA A 1 477 ? -21.938 5.238 31.733 1.00 81.69 477 ALA A N 1
ATOM 3745 C CA . ALA A 1 477 ? -22.394 3.869 31.903 1.00 81.69 477 ALA A CA 1
ATOM 3746 C C . ALA A 1 477 ? -21.188 2.962 32.194 1.00 81.69 477 ALA A C 1
ATOM 3748 O O . ALA A 1 477 ? -20.134 3.080 31.567 1.00 81.69 477 ALA A O 1
ATOM 3749 N N . ILE A 1 478 ? -21.338 2.032 33.134 1.00 88.19 478 ILE A N 1
ATOM 3750 C CA . ILE A 1 478 ? -20.284 1.071 33.472 1.00 88.19 478 ILE A CA 1
ATOM 3751 C C . ILE A 1 478 ? -20.155 0.040 32.332 1.00 88.19 478 ILE A C 1
ATOM 3753 O O . ILE A 1 478 ? -21.129 -0.648 32.028 1.00 88.19 478 ILE A O 1
ATOM 3757 N N . PRO A 1 479 ? -18.996 -0.111 31.674 1.00 91.56 479 PRO A N 1
ATOM 3758 C CA . PRO A 1 479 ? -18.824 -1.118 30.637 1.00 91.56 479 PRO A CA 1
ATOM 3759 C C . PRO A 1 479 ? -18.709 -2.535 31.215 1.00 91.56 479 PRO A C 1
ATOM 3761 O O . PRO A 1 479 ? -17.957 -2.778 32.160 1.00 91.56 479 PRO A O 1
ATOM 3764 N N . ILE A 1 480 ? -19.399 -3.481 30.582 1.00 89.25 480 ILE A N 1
ATOM 3765 C CA . ILE A 1 480 ? -19.204 -4.928 30.720 1.00 89.25 480 ILE A CA 1
ATOM 3766 C C . ILE A 1 480 ? -18.798 -5.454 29.342 1.00 89.25 480 ILE A C 1
ATOM 3768 O O . ILE A 1 480 ? -19.627 -5.497 28.430 1.00 89.25 480 ILE A O 1
ATOM 3772 N N . ALA A 1 481 ? -17.534 -5.816 29.157 1.00 89.25 481 ALA A N 1
ATOM 3773 C CA . ALA A 1 481 ? -16.973 -6.143 27.847 1.00 89.25 481 ALA A CA 1
ATOM 3774 C C . ALA A 1 481 ? -16.311 -7.527 27.819 1.00 89.25 481 ALA A C 1
ATOM 3776 O O . ALA A 1 481 ? -16.021 -8.099 28.867 1.00 89.25 481 ALA A O 1
ATOM 3777 N N . HIS A 1 482 ? -16.078 -8.070 26.620 1.00 87.50 482 HIS A N 1
ATOM 3778 C CA . HIS A 1 482 ? -15.444 -9.381 26.496 1.00 87.50 482 HIS A CA 1
ATOM 3779 C C . HIS A 1 482 ? -13.992 -9.349 26.997 1.00 87.50 482 HIS A C 1
ATOM 3781 O O . HIS A 1 482 ? -13.280 -8.375 26.755 1.00 87.50 482 HIS A O 1
ATOM 3787 N N . ASN A 1 483 ? -13.525 -10.408 27.662 1.00 90.62 483 ASN A N 1
ATOM 3788 C CA . ASN A 1 483 ? -12.164 -10.522 28.202 1.00 90.62 483 ASN A CA 1
ATOM 3789 C C . ASN A 1 483 ? -11.102 -10.842 27.124 1.00 90.62 483 ASN A C 1
ATOM 3791 O O . ASN A 1 483 ? -10.319 -11.785 27.242 1.00 90.62 483 ASN A O 1
ATOM 3795 N N . SER A 1 484 ? -11.062 -10.052 26.053 1.00 79.56 484 SER A N 1
ATOM 3796 C CA . SER A 1 484 ? -10.136 -10.213 24.923 1.00 79.56 484 SER A CA 1
ATOM 3797 C C . SER A 1 484 ? -9.813 -8.870 24.266 1.00 79.56 484 SER A C 1
ATOM 3799 O O . SER A 1 484 ? -10.603 -7.935 24.386 1.00 79.56 484 SER A O 1
ATOM 3801 N N . ALA A 1 485 ? -8.709 -8.812 23.513 1.00 80.19 485 ALA A N 1
ATOM 3802 C CA . ALA A 1 485 ? -8.309 -7.684 22.661 1.00 80.19 485 ALA A CA 1
ATOM 3803 C C . ALA A 1 485 ? -8.455 -6.302 23.338 1.00 80.19 485 ALA A C 1
ATOM 3805 O O . ALA A 1 485 ? -8.089 -6.172 24.505 1.00 80.19 485 ALA A O 1
ATOM 3806 N N . GLY A 1 486 ? -8.946 -5.280 22.629 1.00 81.25 486 GLY A N 1
ATOM 3807 C CA . GLY A 1 486 ? -9.014 -3.892 23.101 1.00 81.25 486 GLY A CA 1
ATOM 3808 C C . GLY A 1 486 ? -9.627 -3.759 24.502 1.00 81.25 486 GLY A C 1
ATOM 3809 O O . GLY A 1 486 ? -8.942 -3.343 25.436 1.00 81.25 486 GLY A O 1
ATOM 3810 N N . PRO A 1 487 ? -10.866 -4.232 24.745 1.00 87.88 487 PRO A N 1
ATOM 3811 C CA . PRO A 1 487 ? -11.467 -4.193 26.076 1.00 87.88 487 PRO A CA 1
ATOM 3812 C C . PRO A 1 487 ? -10.546 -4.633 27.219 1.00 87.88 487 PRO A C 1
ATOM 3814 O O . PRO A 1 487 ? -10.487 -3.950 28.239 1.00 87.88 487 PRO A O 1
ATOM 3817 N N . LYS A 1 488 ? -9.796 -5.723 27.032 1.00 90.25 488 LYS A N 1
ATOM 3818 C CA . LYS A 1 488 ? -8.860 -6.250 28.030 1.00 90.25 488 LYS A CA 1
ATOM 3819 C C . LYS A 1 488 ? -7.534 -5.496 28.084 1.00 90.25 488 LYS A C 1
ATOM 3821 O O . LYS A 1 488 ? -6.959 -5.374 29.159 1.00 90.25 488 LYS A O 1
ATOM 3826 N N . MET A 1 489 ? -7.012 -5.072 26.939 1.00 83.31 489 MET A N 1
ATOM 3827 C CA . MET A 1 489 ? -5.631 -4.605 26.815 1.00 83.31 489 MET A CA 1
ATOM 3828 C C . MET A 1 489 ? -5.476 -3.115 27.106 1.00 83.31 489 MET A C 1
ATOM 3830 O O . MET A 1 489 ? -4.472 -2.720 27.696 1.00 83.31 489 MET A O 1
ATOM 3834 N N . ASP A 1 490 ? -6.442 -2.288 26.704 1.00 84.19 490 ASP A N 1
ATOM 3835 C CA . ASP A 1 490 ? -6.304 -0.833 26.763 1.00 84.19 490 ASP A CA 1
ATOM 3836 C C . ASP A 1 490 ? -7.542 -0.102 27.297 1.00 84.19 490 ASP A C 1
ATOM 3838 O O . ASP A 1 490 ? -7.387 0.950 27.924 1.00 84.19 490 ASP A O 1
ATOM 3842 N N . ILE A 1 491 ? -8.754 -0.644 27.152 1.00 88.19 491 ILE A N 1
ATOM 3843 C CA . ILE A 1 491 ? -9.979 0.093 27.508 1.00 88.19 491 ILE A CA 1
ATOM 3844 C C . ILE A 1 491 ? -10.424 -0.143 28.952 1.00 88.19 491 ILE A C 1
ATOM 3846 O O . ILE A 1 491 ? -10.479 0.817 29.713 1.00 88.19 491 ILE A O 1
ATOM 3850 N N . VAL A 1 492 ? -10.731 -1.372 29.373 1.00 93.00 492 VAL A N 1
ATOM 3851 C CA . VAL A 1 492 ? -11.305 -1.670 30.702 1.00 93.00 492 VAL A CA 1
ATOM 3852 C C . VAL A 1 492 ? -10.197 -2.030 31.696 1.00 93.00 492 VAL A C 1
ATOM 3854 O O . VAL A 1 492 ? -10.129 -3.144 32.208 1.00 93.00 492 VAL A O 1
ATOM 3857 N N . LEU A 1 493 ? -9.311 -1.071 31.973 1.00 92.81 493 LEU A N 1
ATOM 3858 C CA . LEU A 1 493 ? -8.304 -1.192 33.035 1.00 92.81 493 LEU A CA 1
ATOM 3859 C C . LEU A 1 493 ? -8.587 -0.208 34.167 1.00 92.81 493 LEU A C 1
ATOM 3861 O O . LEU A 1 493 ? -9.379 0.723 34.023 1.00 92.81 493 LEU A O 1
ATOM 3865 N N . GLU A 1 494 ? -7.919 -0.402 35.296 1.00 93.12 494 GLU A N 1
ATOM 3866 C CA . GLU A 1 494 ? -8.032 0.505 36.433 1.00 93.12 494 GLU A CA 1
ATOM 3867 C C . GLU A 1 494 ? -7.566 1.927 36.088 1.00 93.12 494 GLU A C 1
ATOM 3869 O O . GLU A 1 494 ? -6.635 2.140 35.307 1.00 93.12 494 GLU A O 1
ATOM 3874 N N . GLU A 1 495 ? -8.228 2.904 36.700 1.00 92.00 495 GLU A N 1
ATOM 3875 C CA . GLU A 1 495 ? -7.888 4.320 36.634 1.00 92.00 495 GLU A CA 1
ATOM 3876 C C . GLU A 1 495 ? -7.705 4.813 38.071 1.00 92.00 495 GLU A C 1
ATOM 3878 O O . GLU A 1 495 ? -8.651 4.809 38.857 1.00 92.00 495 GLU A O 1
ATOM 3883 N N . GLU A 1 496 ? -6.470 5.168 38.437 1.00 88.94 496 GLU A N 1
ATOM 3884 C CA . GLU A 1 496 ? -6.102 5.594 39.802 1.00 88.94 496 GLU A CA 1
ATOM 3885 C C . GLU A 1 496 ? -6.480 4.572 40.893 1.00 88.94 496 GLU A C 1
ATOM 3887 O O . GLU A 1 496 ? -6.951 4.922 41.975 1.00 88.94 496 GLU A O 1
ATOM 3892 N N . GLY A 1 497 ? -6.289 3.282 40.597 1.00 87.56 497 GLY A N 1
ATOM 3893 C CA . GLY A 1 497 ? -6.614 2.179 41.509 1.00 87.56 497 GLY A CA 1
ATOM 3894 C C . GLY A 1 497 ? -8.117 1.951 41.698 1.00 87.56 497 GLY A C 1
ATOM 3895 O O . GLY A 1 497 ? -8.524 1.244 42.617 1.00 87.56 497 GLY A O 1
ATOM 3896 N N . GLN A 1 498 ? -8.959 2.572 40.867 1.00 91.25 498 GLN A N 1
ATOM 3897 C CA . GLN A 1 498 ? -10.389 2.295 40.798 1.00 91.25 498 GLN A CA 1
ATOM 3898 C C . GLN A 1 498 ? -10.705 1.501 39.534 1.00 91.25 498 GLN A C 1
ATOM 3900 O O . GLN A 1 498 ? -10.251 1.831 38.436 1.00 91.25 498 GLN A O 1
ATOM 3905 N N . ARG A 1 499 ? -11.533 0.465 39.677 1.00 93.44 499 ARG A N 1
ATOM 3906 C CA . ARG A 1 499 ? -12.068 -0.281 38.535 1.00 93.44 499 ARG A CA 1
ATOM 3907 C C . ARG A 1 499 ? -12.900 0.648 37.653 1.00 93.44 499 ARG A C 1
ATOM 3909 O O . ARG A 1 499 ? -13.629 1.497 38.158 1.00 93.44 499 ARG A O 1
ATOM 3916 N N . THR A 1 500 ? -12.820 0.449 36.342 1.00 95.50 500 THR A N 1
ATOM 3917 C CA . THR A 1 500 ? -13.583 1.222 35.347 1.00 95.50 500 THR A CA 1
ATOM 3918 C C . THR A 1 500 ? -14.692 0.414 34.683 1.00 95.50 500 THR A C 1
ATOM 3920 O O . THR A 1 500 ? -15.472 0.976 33.924 1.00 95.50 500 THR A O 1
ATOM 3923 N N . GLY A 1 501 ? -14.787 -0.887 34.972 1.00 95.06 501 GLY A N 1
ATOM 3924 C CA . GLY A 1 501 ? -15.797 -1.783 34.423 1.00 95.06 501 GLY A CA 1
ATOM 3925 C C . GLY A 1 501 ? -15.530 -3.255 34.727 1.00 95.06 501 GLY A C 1
ATOM 3926 O O . GLY A 1 501 ? -14.830 -3.607 35.686 1.00 95.06 501 GLY A O 1
ATOM 3927 N N . PHE A 1 502 ? -16.118 -4.114 33.901 1.00 94.75 502 PHE A N 1
ATOM 3928 C CA . PHE A 1 502 ? -16.077 -5.567 34.018 1.00 94.75 502 PHE A CA 1
ATOM 3929 C C . PHE A 1 502 ? -15.610 -6.195 32.707 1.00 94.75 502 PHE A C 1
ATOM 3931 O O . PHE A 1 502 ? -16.051 -5.794 31.629 1.00 94.75 502 PHE A O 1
ATOM 3938 N N . LEU A 1 503 ? -14.750 -7.203 32.823 1.00 94.50 503 LEU A N 1
ATOM 3939 C CA . LEU A 1 503 ? -14.378 -8.094 31.732 1.00 94.50 503 LEU A CA 1
ATOM 3940 C C . LEU A 1 503 ? -15.014 -9.457 31.990 1.00 94.50 503 LEU A C 1
ATOM 3942 O O . LEU A 1 503 ? -15.002 -9.922 33.128 1.00 94.50 503 LEU A O 1
ATOM 3946 N N . ALA A 1 504 ? -15.573 -10.066 30.951 1.00 88.00 504 ALA A N 1
ATOM 3947 C CA . ALA A 1 504 ? -16.232 -11.363 31.030 1.00 88.00 504 ALA A CA 1
ATOM 3948 C C . ALA A 1 504 ? -15.950 -12.194 29.773 1.00 88.00 504 ALA A C 1
ATOM 3950 O O . ALA A 1 504 ? -15.909 -11.666 28.669 1.00 88.00 504 ALA A O 1
ATOM 3951 N N . GLU A 1 505 ? -15.762 -13.494 29.928 1.00 87.25 505 GLU A N 1
ATOM 3952 C CA . GLU A 1 505 ? -15.561 -14.460 28.842 1.00 87.25 505 GLU A CA 1
ATOM 3953 C C . GLU A 1 505 ? -16.760 -15.412 28.724 1.00 87.25 505 GLU A C 1
ATOM 3955 O O . GLU A 1 505 ? -17.138 -15.840 27.633 1.00 87.25 505 GLU A O 1
ATOM 3960 N N . THR A 1 506 ? -17.421 -15.699 29.849 1.00 85.06 506 THR A N 1
ATOM 3961 C CA . THR A 1 506 ? -18.516 -16.675 29.941 1.00 85.06 506 THR A CA 1
ATOM 3962 C C . THR A 1 506 ? -19.876 -16.031 30.223 1.00 85.06 506 THR A C 1
ATOM 3964 O O . THR A 1 506 ? -19.978 -14.925 30.757 1.00 85.06 506 THR A O 1
ATOM 3967 N N . VAL A 1 507 ? -20.962 -16.748 29.897 1.00 80.00 507 VAL A N 1
ATOM 3968 C CA . VAL A 1 507 ? -22.349 -16.342 30.217 1.00 80.00 507 VAL A CA 1
ATOM 3969 C C . VAL A 1 507 ? -22.507 -16.029 31.704 1.00 80.00 507 VAL A C 1
ATOM 3971 O O . VAL A 1 507 ? -23.190 -15.074 32.081 1.00 80.00 507 VAL A O 1
ATOM 3974 N N . GLU A 1 508 ? -21.883 -16.846 32.544 1.00 86.44 508 GLU A N 1
ATOM 3975 C CA . GLU A 1 508 ? -21.894 -16.735 33.993 1.00 86.44 508 GLU A CA 1
ATOM 3976 C C . GLU A 1 508 ? -21.227 -15.445 34.475 1.00 86.44 508 GLU A C 1
ATOM 3978 O O . GLU A 1 508 ? -21.825 -14.748 35.297 1.00 86.44 508 GLU A O 1
ATOM 3983 N N . GLU A 1 509 ? -20.064 -15.094 33.925 1.00 87.81 509 GLU A N 1
ATOM 3984 C CA . GLU A 1 509 ? -19.328 -13.870 34.267 1.00 87.81 509 GLU A CA 1
ATOM 3985 C C . GLU A 1 509 ? -20.087 -12.607 33.849 1.00 87.81 509 GLU A C 1
ATOM 3987 O O . GLU A 1 509 ? -20.207 -11.665 34.634 1.00 87.81 509 GLU A O 1
ATOM 3992 N N . TYR A 1 510 ? -20.693 -12.597 32.655 1.00 82.06 510 TYR A N 1
ATOM 3993 C CA . TYR A 1 510 ? -21.568 -11.493 32.245 1.00 82.06 510 TYR A CA 1
ATOM 3994 C C . TYR A 1 510 ? -22.760 -11.342 33.195 1.00 82.06 510 TYR A C 1
ATOM 3996 O O . TYR A 1 510 ? -23.125 -10.227 33.573 1.00 82.06 510 TYR A O 1
ATOM 4004 N N . ALA A 1 511 ? -23.372 -12.456 33.604 1.00 83.12 511 ALA A N 1
ATOM 4005 C CA . ALA A 1 511 ? -24.482 -12.431 34.547 1.00 83.12 511 ALA A CA 1
ATOM 4006 C C . ALA A 1 511 ? -24.056 -11.919 35.933 1.00 83.12 511 ALA A C 1
ATOM 4008 O O . ALA A 1 511 ? -24.822 -11.203 36.575 1.00 83.12 511 ALA A O 1
ATOM 4009 N N . GLU A 1 512 ? -22.854 -12.267 36.392 1.00 87.44 512 GLU A N 1
ATOM 4010 C CA . GLU A 1 512 ? -22.288 -11.804 37.665 1.00 87.44 512 GLU A CA 1
ATOM 4011 C C . GLU A 1 512 ? -21.993 -10.311 37.649 1.00 87.44 512 GLU A C 1
ATOM 4013 O O . GLU A 1 512 ? -22.425 -9.611 38.563 1.00 87.44 512 GLU A O 1
ATOM 4018 N N . ALA A 1 513 ? -21.387 -9.806 36.574 1.00 86.31 513 ALA A N 1
ATOM 4019 C CA . ALA A 1 513 ? -21.151 -8.378 36.390 1.00 86.31 513 ALA A CA 1
ATOM 4020 C C . ALA A 1 513 ? -22.458 -7.563 36.435 1.00 86.31 513 ALA A C 1
ATOM 4022 O O . ALA A 1 513 ? -22.530 -6.537 37.113 1.00 86.31 513 ALA A O 1
ATOM 4023 N N . ILE A 1 514 ? -23.525 -8.039 35.773 1.00 81.94 514 ILE A N 1
ATOM 4024 C CA . ILE A 1 514 ? -24.846 -7.388 35.825 1.00 81.94 514 ILE A CA 1
ATOM 4025 C C . ILE A 1 514 ? -25.373 -7.353 37.264 1.00 81.94 514 ILE A C 1
ATOM 4027 O O . ILE A 1 514 ? -25.810 -6.303 37.735 1.00 81.94 514 ILE A O 1
ATOM 4031 N N . VAL A 1 515 ? -25.343 -8.489 37.968 1.00 84.44 515 VAL A N 1
ATOM 4032 C CA . VAL A 1 515 ? -25.841 -8.580 39.350 1.00 84.44 515 VAL A CA 1
ATOM 4033 C C . VAL A 1 515 ? -25.044 -7.667 40.280 1.00 84.44 515 VAL A C 1
ATOM 4035 O O . VAL A 1 515 ? -25.648 -6.978 41.103 1.00 84.44 515 VAL A O 1
ATOM 4038 N N . GLU A 1 516 ? -23.719 -7.621 40.135 1.00 88.94 516 GLU A N 1
ATOM 4039 C CA . GLU A 1 516 ? -22.847 -6.750 40.925 1.00 88.94 516 GLU A CA 1
ATOM 4040 C C . GLU A 1 516 ? -23.215 -5.280 40.720 1.00 88.94 516 GLU A C 1
ATOM 4042 O O . GLU A 1 516 ? -23.473 -4.583 41.696 1.00 88.94 516 GLU A O 1
ATOM 4047 N N . ILE A 1 517 ? -23.353 -4.819 39.472 1.00 85.00 517 ILE A N 1
ATOM 4048 C CA . ILE A 1 517 ? -23.726 -3.427 39.174 1.00 85.00 517 ILE A CA 1
ATOM 4049 C C . ILE A 1 517 ? -25.114 -3.084 39.727 1.00 85.00 517 ILE A C 1
ATOM 4051 O O . ILE A 1 517 ? -25.304 -2.009 40.304 1.00 85.00 517 ILE A O 1
ATOM 4055 N N . VAL A 1 518 ? -26.091 -3.985 39.587 1.00 81.81 518 VAL A N 1
ATOM 4056 C CA . VAL A 1 518 ? -27.449 -3.770 40.112 1.00 81.81 518 VAL A CA 1
ATOM 4057 C C . VAL A 1 518 ? -27.436 -3.656 41.643 1.00 81.81 518 VAL A C 1
ATOM 4059 O O . VAL A 1 518 ? -28.086 -2.761 42.189 1.00 81.81 518 VAL A O 1
ATOM 4062 N N . LYS A 1 519 ? -26.675 -4.513 42.338 1.00 84.44 519 LYS A N 1
ATOM 4063 C CA . LYS A 1 519 ? -26.571 -4.524 43.810 1.00 84.44 519 LYS A CA 1
ATOM 4064 C C . LYS A 1 519 ? -25.653 -3.430 44.373 1.00 84.44 519 LYS A C 1
ATOM 4066 O O . LYS A 1 519 ? -25.788 -3.068 45.541 1.00 84.44 519 LYS A O 1
ATOM 4071 N N . MET A 1 520 ? -24.745 -2.890 43.563 1.00 85.06 520 MET A N 1
ATOM 4072 C CA . MET A 1 520 ? -23.800 -1.841 43.948 1.00 85.06 520 MET A CA 1
ATOM 4073 C C . MET A 1 520 ? -24.527 -0.571 44.415 1.00 85.06 520 MET A C 1
ATOM 4075 O O . MET A 1 520 ? -25.563 -0.181 43.865 1.00 85.06 520 MET A O 1
ATOM 4079 N N . LYS A 1 521 ? -23.993 0.113 45.435 1.00 88.75 521 LYS A N 1
ATOM 4080 C CA . LYS A 1 521 ? -24.586 1.377 45.903 1.00 88.75 521 LYS A CA 1
ATOM 4081 C C . LYS A 1 521 ? -24.464 2.443 44.816 1.00 88.75 521 LYS A C 1
ATOM 4083 O O . LYS A 1 521 ? -23.477 2.483 44.085 1.00 88.75 521 LYS A O 1
ATOM 4088 N N . GLU A 1 522 ? -25.425 3.367 44.745 1.00 82.88 522 GLU A N 1
ATOM 4089 C CA . GLU A 1 522 ? -25.398 4.459 43.752 1.00 82.88 522 GLU A CA 1
ATOM 4090 C C . GLU A 1 522 ? -24.080 5.246 43.829 1.00 82.88 522 GLU A C 1
ATOM 4092 O O . GLU A 1 522 ? -23.461 5.510 42.807 1.00 82.88 522 GLU A O 1
ATOM 4097 N N . THR A 1 523 ? -23.577 5.520 45.034 1.00 90.25 523 THR A N 1
ATOM 4098 C CA . THR A 1 523 ? -22.286 6.194 45.247 1.00 90.25 523 THR A CA 1
ATOM 4099 C C . THR A 1 523 ? -21.090 5.431 44.681 1.00 90.25 523 THR A C 1
ATOM 4101 O O . THR A 1 523 ? -20.146 6.053 44.209 1.00 90.25 523 THR A O 1
ATOM 4104 N N . GLU A 1 524 ? -21.104 4.101 44.737 1.00 90.25 524 GLU A N 1
ATOM 4105 C CA . GLU A 1 524 ? -20.020 3.254 44.224 1.00 90.25 524 GLU A CA 1
ATOM 4106 C C . GLU A 1 524 ? -20.088 3.162 42.698 1.00 90.25 524 GLU A C 1
ATOM 4108 O O . GLU A 1 524 ? -19.073 3.368 42.035 1.00 90.25 524 GLU A O 1
ATOM 4113 N N . ARG A 1 525 ? -21.294 2.988 42.134 1.00 84.25 525 ARG A N 1
ATOM 4114 C CA . ARG A 1 525 ? -21.505 3.034 40.678 1.00 84.25 525 ARG A CA 1
ATOM 4115 C C . ARG A 1 525 ? -21.031 4.351 40.082 1.00 84.25 525 ARG A C 1
ATOM 4117 O O . ARG A 1 525 ? -20.362 4.363 39.056 1.00 84.25 525 ARG A O 1
ATOM 4124 N N . LEU A 1 526 ? -21.364 5.462 40.735 1.00 85.38 526 LEU A N 1
ATOM 4125 C CA . LEU A 1 526 ? -20.993 6.794 40.271 1.00 85.38 526 LEU A CA 1
ATOM 4126 C C . LEU A 1 526 ? -19.480 7.018 40.302 1.00 85.38 526 LEU A C 1
ATOM 4128 O O . LEU A 1 526 ? -18.964 7.622 39.368 1.00 85.38 526 LEU A O 1
ATOM 4132 N N . LYS A 1 527 ? -18.781 6.498 41.320 1.00 92.94 527 LYS A N 1
ATOM 4133 C CA . LYS A 1 527 ? -17.312 6.515 41.375 1.00 92.94 527 LYS A CA 1
ATOM 4134 C C . LYS A 1 527 ? -16.703 5.693 40.241 1.00 92.94 527 LYS A C 1
ATOM 4136 O O . LYS A 1 527 ? -15.853 6.202 39.524 1.00 92.94 527 LYS A O 1
ATOM 4141 N N . MET A 1 528 ? -17.185 4.467 40.024 1.00 91.94 528 MET A N 1
ATOM 4142 C CA . MET A 1 528 ? -16.727 3.619 38.916 1.00 91.94 528 MET A CA 1
ATOM 4143 C C . MET A 1 528 ? -16.963 4.288 37.554 1.00 91.94 528 MET A C 1
ATOM 4145 O O . MET A 1 528 ? -16.068 4.313 36.715 1.00 91.94 528 MET A O 1
ATOM 4149 N N . ALA A 1 529 ? -18.138 4.887 37.347 1.00 85.25 529 ALA A N 1
ATOM 4150 C CA . ALA A 1 529 ? -18.475 5.623 36.131 1.00 85.25 529 ALA A CA 1
ATOM 4151 C C . ALA A 1 529 ? -17.631 6.895 35.940 1.00 85.25 529 ALA A C 1
ATOM 4153 O O . ALA A 1 529 ? -17.318 7.274 34.814 1.00 85.25 529 ALA A O 1
ATOM 4154 N N . GLU A 1 530 ? -17.269 7.586 37.021 1.00 90.00 530 GLU A N 1
ATOM 4155 C CA . GLU A 1 530 ? -16.363 8.735 36.980 1.00 90.00 530 GLU A CA 1
ATOM 4156 C C . GLU A 1 530 ? -14.941 8.309 36.601 1.00 90.00 530 GLU A C 1
ATOM 4158 O O . GLU A 1 530 ? -14.362 8.886 35.680 1.00 90.00 530 GLU A O 1
ATOM 4163 N N . SER A 1 531 ? -14.422 7.244 37.215 1.00 93.31 531 SER A N 1
ATOM 4164 C CA . SER A 1 531 ? -13.144 6.630 36.839 1.00 93.31 531 SER A CA 1
ATOM 4165 C C . SER A 1 531 ? -13.152 6.150 35.386 1.00 93.31 531 SER A C 1
ATOM 4167 O O . SER A 1 531 ? -12.201 6.400 34.649 1.00 93.31 531 SER A O 1
ATOM 4169 N N . ALA A 1 532 ? -14.247 5.540 34.929 1.00 88.69 532 ALA A N 1
ATOM 4170 C CA . ALA A 1 532 ? -14.435 5.145 33.536 1.00 88.69 532 ALA A CA 1
ATOM 4171 C C . ALA A 1 532 ? -14.417 6.355 32.584 1.00 88.69 532 ALA A C 1
ATOM 4173 O O . ALA A 1 532 ? -13.687 6.348 31.595 1.00 88.69 532 ALA A O 1
ATOM 4174 N N . ARG A 1 533 ? -15.138 7.440 32.903 1.00 89.62 533 ARG A N 1
ATOM 4175 C CA . ARG A 1 533 ? -15.107 8.698 32.129 1.00 89.62 533 ARG A CA 1
ATOM 4176 C C . ARG A 1 533 ? -13.724 9.328 32.083 1.00 89.62 533 ARG A C 1
ATOM 4178 O O . ARG A 1 533 ? -13.308 9.842 31.043 1.00 89.62 533 ARG A O 1
ATOM 4185 N N . LYS A 1 534 ? -13.014 9.305 33.210 1.00 90.06 534 LYS A N 1
ATOM 4186 C CA . LYS A 1 534 ? -11.643 9.800 33.300 1.00 90.06 534 LYS A CA 1
ATOM 4187 C C . LYS A 1 534 ? -10.728 8.981 32.403 1.00 90.06 534 LYS A C 1
ATOM 4189 O O . LYS A 1 534 ? -10.023 9.550 31.576 1.00 90.06 534 LYS A O 1
ATOM 4194 N N . ARG A 1 535 ? -10.828 7.657 32.452 1.00 90.44 535 ARG A N 1
ATOM 4195 C CA . ARG A 1 535 ? -10.088 6.773 31.556 1.00 90.44 535 ARG A CA 1
ATOM 4196 C C . ARG A 1 535 ? -10.429 7.000 30.084 1.00 90.44 535 ARG A C 1
ATOM 4198 O O . ARG A 1 535 ? -9.526 7.050 29.254 1.00 90.44 535 ARG A O 1
ATOM 4205 N N . ALA A 1 536 ? -11.701 7.232 29.762 1.00 87.44 536 ALA A N 1
ATOM 4206 C CA . ALA A 1 536 ? -12.141 7.534 28.401 1.00 87.44 536 ALA A CA 1
ATOM 4207 C C . ALA A 1 536 ? -11.441 8.774 27.804 1.00 87.44 536 ALA A C 1
ATOM 4209 O O . ALA A 1 536 ? -11.319 8.888 26.585 1.00 87.44 536 ALA A O 1
ATOM 4210 N N . THR A 1 537 ? -10.913 9.685 28.639 1.00 84.31 537 THR A N 1
ATOM 4211 C CA . THR A 1 537 ? -10.117 10.836 28.169 1.00 84.31 537 THR A CA 1
ATOM 4212 C C . THR A 1 537 ? -8.830 10.436 27.454 1.00 84.31 537 THR A C 1
ATOM 4214 O O . THR A 1 537 ? -8.347 11.199 26.615 1.00 84.31 537 THR A O 1
ATOM 4217 N N . ARG A 1 538 ? -8.310 9.229 27.715 1.00 84.56 538 ARG A N 1
ATOM 4218 C CA . ARG A 1 538 ? -7.142 8.685 27.015 1.00 84.56 538 ARG A CA 1
ATOM 4219 C C . ARG A 1 538 ? -7.394 8.499 25.519 1.00 84.56 538 ARG A C 1
ATOM 4221 O O . ARG A 1 538 ? -6.460 8.574 24.735 1.00 84.56 538 ARG A O 1
ATOM 4228 N N . PHE A 1 539 ? -8.660 8.352 25.133 1.00 83.44 539 PHE A N 1
ATOM 4229 C CA . PHE A 1 539 ? -9.116 8.193 23.753 1.00 83.44 539 PHE A CA 1
ATOM 4230 C C . PHE A 1 539 ? -9.690 9.507 23.178 1.00 83.44 539 PHE A C 1
ATOM 4232 O O . PHE A 1 539 ? -10.560 9.503 22.305 1.00 83.44 539 PHE A O 1
ATOM 4239 N N . SER A 1 540 ? -9.256 10.660 23.705 1.00 75.94 540 SER A N 1
ATOM 4240 C CA . SER A 1 540 ? -9.652 11.989 23.214 1.00 75.94 540 SER A CA 1
ATOM 4241 C C . SER A 1 540 ? -8.721 12.508 22.115 1.00 75.94 540 SER A C 1
ATOM 4243 O O . SER A 1 540 ? -7.547 12.147 22.061 1.00 75.94 540 SER A O 1
ATOM 4245 N N . GLU A 1 541 ? -9.220 13.421 21.273 1.00 66.88 541 GLU A N 1
ATOM 4246 C CA . GLU A 1 541 ? -8.403 14.107 20.255 1.00 66.88 541 GLU A CA 1
ATOM 4247 C C . GLU A 1 541 ? -7.270 14.915 20.878 1.00 66.88 541 GLU A C 1
ATOM 4249 O O . GLU A 1 541 ? -6.164 14.950 20.343 1.00 66.88 541 GLU A O 1
ATOM 4254 N N . GLN A 1 542 ? -7.535 15.554 22.020 1.00 73.38 542 GLN A N 1
ATOM 4255 C CA . GLN A 1 542 ? -6.523 16.313 22.739 1.00 73.38 542 GLN A CA 1
ATOM 4256 C C . GLN A 1 542 ? -5.396 15.395 23.202 1.00 73.38 542 GLN A C 1
ATOM 4258 O O . GLN A 1 542 ? -4.234 15.676 22.913 1.00 73.38 542 GLN A O 1
ATOM 4263 N N . ARG A 1 543 ? -5.738 14.283 23.866 1.00 76.56 543 ARG A N 1
ATOM 4264 C CA . ARG A 1 543 ? -4.739 13.324 24.329 1.00 76.56 543 ARG A CA 1
ATOM 4265 C C . ARG A 1 543 ? -3.961 12.737 23.158 1.00 76.56 543 ARG A C 1
ATOM 4267 O O . ARG A 1 543 ? -2.739 12.706 23.213 1.00 76.56 543 ARG A O 1
ATOM 4274 N N . PHE A 1 544 ? -4.651 12.371 22.079 1.00 72.06 544 PHE A N 1
ATOM 4275 C CA . PHE A 1 544 ? -4.010 11.939 20.841 1.00 72.06 544 PHE A CA 1
ATOM 4276 C C . PHE A 1 544 ? -3.039 12.998 20.310 1.00 72.06 544 PHE A C 1
ATOM 4278 O O . PHE A 1 544 ? -1.903 12.676 19.992 1.00 72.06 544 PHE A O 1
ATOM 4285 N N . SER A 1 545 ? -3.441 14.271 20.248 1.00 65.94 545 SER A N 1
ATOM 4286 C CA . SER A 1 545 ? -2.569 15.351 19.783 1.00 65.94 545 SER A CA 1
ATOM 4287 C C . SER A 1 545 ? -1.358 15.553 20.693 1.00 65.94 545 SER A C 1
ATOM 4289 O O . SER A 1 545 ? -0.275 15.825 20.182 1.00 65.94 545 SER A O 1
ATOM 4291 N N . GLU A 1 546 ? -1.526 15.460 22.010 1.00 72.00 546 GLU A N 1
ATOM 4292 C CA . GLU A 1 546 ? -0.451 15.587 22.997 1.00 72.00 546 GLU A CA 1
ATOM 4293 C C . GLU A 1 546 ? 0.528 14.416 22.919 1.00 72.00 546 GLU A C 1
ATOM 4295 O O . GLU A 1 546 ? 1.738 14.641 22.852 1.00 72.00 546 GLU A O 1
ATOM 4300 N N . ASP A 1 547 ? 0.019 13.186 22.873 1.00 67.50 547 ASP A N 1
ATOM 4301 C CA . ASP A 1 547 ? 0.821 11.971 22.748 1.00 67.50 547 ASP A CA 1
ATOM 4302 C C . ASP A 1 547 ? 1.526 11.942 21.386 1.00 67.50 547 ASP A C 1
ATOM 4304 O O . ASP A 1 547 ? 2.723 11.680 21.330 1.00 67.50 547 ASP A O 1
ATOM 4308 N N . PHE A 1 548 ? 0.848 12.337 20.303 1.00 67.81 548 PHE A N 1
ATOM 4309 C CA . PHE A 1 548 ? 1.445 12.490 18.976 1.00 67.81 548 PHE A CA 1
ATOM 4310 C C . PHE A 1 548 ? 2.555 13.542 18.980 1.00 67.81 548 PHE A C 1
ATOM 4312 O O . PHE A 1 548 ? 3.674 13.255 18.569 1.00 67.81 548 PHE A O 1
ATOM 4319 N N . LYS A 1 549 ? 2.294 14.745 19.514 1.00 69.69 549 LYS A N 1
ATOM 4320 C CA . LYS A 1 549 ? 3.310 15.803 19.659 1.00 69.69 549 LYS A CA 1
ATOM 4321 C C . LYS A 1 549 ? 4.491 15.343 20.504 1.00 69.69 549 LYS A C 1
ATOM 4323 O O . LYS A 1 549 ? 5.621 15.690 20.188 1.00 69.69 549 LYS A O 1
ATOM 4328 N N . THR A 1 550 ? 4.242 14.586 21.568 1.00 68.56 550 THR A N 1
ATOM 4329 C CA . THR A 1 550 ? 5.284 14.041 22.444 1.00 68.56 550 THR A CA 1
ATOM 4330 C C . THR A 1 550 ? 6.103 12.978 21.727 1.00 68.56 550 THR A C 1
ATOM 4332 O O . THR A 1 550 ? 7.326 13.028 21.799 1.00 68.56 550 THR A O 1
ATOM 4335 N N . ALA A 1 551 ? 5.455 12.077 20.991 1.00 62.94 551 ALA A N 1
ATOM 4336 C CA . ALA A 1 551 ? 6.101 11.019 20.225 1.00 62.94 551 ALA A CA 1
ATOM 4337 C C . ALA A 1 551 ? 6.974 11.575 19.091 1.00 62.94 551 ALA A C 1
ATOM 4339 O O . ALA A 1 551 ? 8.066 11.066 18.857 1.00 62.94 551 ALA A O 1
ATOM 4340 N N . ILE A 1 552 ? 6.542 12.656 18.433 1.00 63.66 552 ILE A N 1
ATOM 4341 C CA . ILE A 1 552 ? 7.318 13.302 17.363 1.00 63.66 552 ILE A CA 1
ATOM 4342 C C . ILE A 1 552 ? 8.328 14.335 17.889 1.00 63.66 552 ILE A C 1
ATOM 4344 O O . ILE A 1 552 ? 9.226 14.733 17.155 1.00 63.66 552 ILE A O 1
ATOM 4348 N N . ARG A 1 553 ? 8.230 14.791 19.150 1.00 56.78 553 ARG A N 1
ATOM 4349 C CA . ARG A 1 553 ? 9.126 15.820 19.721 1.00 56.78 553 ARG A CA 1
ATOM 4350 C C . ARG A 1 553 ? 10.616 15.467 19.604 1.00 56.78 553 ARG A C 1
ATOM 4352 O O . ARG A 1 553 ? 11.365 16.355 19.202 1.00 56.78 553 ARG A O 1
ATOM 4359 N N . PRO A 1 554 ? 11.068 14.229 19.894 1.00 59.53 554 PRO A N 1
ATOM 4360 C CA . PRO A 1 554 ? 12.470 13.845 19.746 1.00 59.53 554 PRO A CA 1
ATOM 4361 C C . PRO A 1 554 ? 12.987 14.011 18.315 1.00 59.53 554 PRO A C 1
ATOM 4363 O O . PRO A 1 554 ? 14.131 14.419 18.151 1.00 59.53 554 PRO A O 1
ATOM 4366 N N . VAL A 1 555 ? 12.126 13.801 17.311 1.00 57.91 555 VAL A N 1
ATOM 4367 C CA . VAL A 1 555 ? 12.437 13.964 15.878 1.00 57.91 555 VAL A CA 1
ATOM 4368 C C . VAL A 1 555 ? 12.750 15.424 15.529 1.00 57.91 555 VAL A C 1
ATOM 4370 O O . VAL A 1 555 ? 13.572 15.692 14.665 1.00 57.91 555 VAL A O 1
ATOM 4373 N N . PHE A 1 556 ? 12.141 16.385 16.232 1.00 50.53 556 PHE A N 1
ATOM 4374 C CA . PHE A 1 556 ? 12.346 17.819 15.991 1.00 50.53 556 PHE A CA 1
ATOM 4375 C C . PHE A 1 556 ? 13.387 18.476 16.912 1.00 50.53 556 PHE A C 1
ATOM 4377 O O . PHE A 1 556 ? 13.744 19.632 16.697 1.00 50.53 556 PHE A O 1
ATOM 4384 N N . THR A 1 557 ? 13.859 17.789 17.960 1.00 49.25 557 THR A N 1
ATOM 4385 C CA . THR A 1 557 ? 14.797 18.363 18.952 1.00 49.25 557 THR A CA 1
ATOM 4386 C C . THR A 1 557 ? 16.219 17.797 18.901 1.00 49.25 557 THR A C 1
ATOM 4388 O O . THR A 1 557 ? 17.061 18.239 19.684 1.00 49.25 557 THR A O 1
ATOM 4391 N N . SER A 1 558 ? 16.524 16.867 17.990 1.00 47.12 558 SER A N 1
ATOM 4392 C CA . SER A 1 558 ? 17.846 16.226 17.890 1.00 47.12 558 SER A CA 1
ATOM 4393 C C . SER A 1 558 ? 18.972 17.100 17.309 1.00 47.12 558 SER A C 1
ATOM 4395 O O . SER A 1 558 ? 20.120 16.681 17.385 1.00 47.12 558 SER A O 1
ATOM 4397 N N . ASP A 1 559 ? 18.700 18.331 16.853 1.00 47.72 559 ASP A N 1
ATOM 4398 C CA . ASP A 1 559 ? 19.699 19.193 16.182 1.00 47.72 559 ASP A CA 1
ATOM 4399 C C . ASP A 1 559 ? 20.165 20.447 16.955 1.00 47.72 559 ASP A C 1
ATOM 4401 O O . ASP A 1 559 ? 20.792 21.330 16.378 1.00 47.72 559 ASP A O 1
ATOM 4405 N N . LEU A 1 560 ? 19.923 20.569 18.269 1.00 46.19 560 LEU A N 1
ATOM 4406 C CA . LEU A 1 560 ? 20.317 21.791 19.012 1.00 46.19 560 LEU A CA 1
ATOM 4407 C C . LEU A 1 560 ? 21.219 21.595 20.242 1.00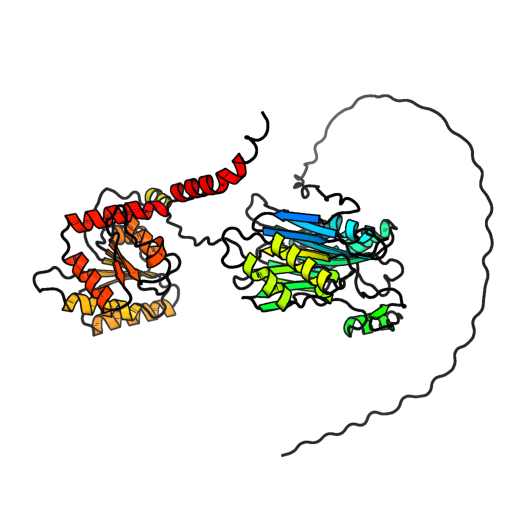 46.19 560 LEU A C 1
ATOM 4409 O O . LEU A 1 560 ? 21.360 22.517 21.044 1.00 46.19 560 LEU A O 1
ATOM 4413 N N . LYS A 1 561 ? 21.883 20.443 20.408 1.00 42.72 561 LYS A N 1
ATOM 4414 C CA . LYS A 1 561 ? 22.873 20.251 21.496 1.00 42.72 561 LYS A CA 1
ATOM 4415 C C . LYS A 1 561 ? 24.197 19.598 21.081 1.00 42.72 561 LYS A C 1
ATOM 4417 O O . LYS A 1 561 ? 24.843 18.948 21.896 1.00 42.72 561 LYS A O 1
ATOM 4422 N N . SER A 1 562 ? 24.643 19.823 19.848 1.00 43.72 562 SER A N 1
ATOM 4423 C CA . SER A 1 562 ? 26.032 19.559 19.452 1.00 43.72 562 SER A CA 1
ATOM 4424 C C . SER A 1 562 ? 26.566 20.711 18.609 1.00 43.72 562 SER A C 1
ATOM 4426 O O . SER A 1 562 ? 26.628 20.615 17.392 1.00 43.72 562 SER A O 1
ATOM 4428 N N . GLN A 1 563 ? 26.843 21.837 19.273 1.00 40.00 563 GLN A N 1
ATOM 4429 C CA . GLN A 1 563 ? 27.790 22.888 18.874 1.00 40.00 563 GLN A CA 1
ATOM 4430 C C . GLN A 1 563 ? 27.650 24.051 19.864 1.00 40.00 563 GLN A C 1
ATOM 4432 O O . GLN A 1 563 ? 26.855 24.953 19.636 1.00 40.00 563 GLN A O 1
ATOM 4437 N N . TYR A 1 564 ? 28.369 23.977 20.986 1.00 39.16 564 TYR A N 1
ATOM 4438 C CA . TYR A 1 564 ? 29.067 25.098 21.631 1.00 39.16 564 TYR A CA 1
ATOM 4439 C C . TYR A 1 564 ? 30.120 24.541 22.583 1.00 39.16 564 TYR A C 1
ATOM 4441 O O . TYR A 1 564 ? 29.774 23.617 23.355 1.00 39.16 564 TYR A O 1
#

Sequence (564 aa):
MQLSKDQETPPSPPRSPPPKLSTVACPSRKPRERTSSPFSEVLRRKRPPMLNRELFPQAPPWSKEAVKTPPYEDVEAEKDGVYSVYCKRGRRRWMAMEDRYSAVVDHDGGGRRKAFFGVYDGHGGSNAAEFAAKNLGNNIEAAVAAARSGEDGYSIERAIREAYLKTDEEFLKEGSGGGACCVTALISNGELAVSNAGDCRAVISRAGVAEALTTDHSPNQENELIRIRASGGYVDCHHGVWRIQWTLAVSRAIGDEYLKKWVIAEPETRTLKIKPELEFLILASDGLWDNVTNQEAVDVVRPYCIGVENPTTLPACKKLAELSSTRGSLDDISVIIIQLKHHLAMVNSSWTKSHIEAIWRIPERIRRHFLLKYQQILQFSYLLLSFVLRSLKKLDRDVPRPKLQFVGSCRNESDEERLQKLKARAVELKLDGDVEFYKNAMYRELVALLGNADAGMHGMIDEHFGISVVEYMAAGAIPIAHNSAGPKMDIVLEEEGQRTGFLAETVEEYAEAIVEIVKMKETERLKMAESARKRATRFSEQRFSEDFKTAIRPVFTSDLKSQY

Radius of gyration: 34.74 Å; chains: 1; bounding box: 78×98×102 Å

Foldseek 3Di:
DDDDDDDDDDDDDDDDDDDDDDDDDDDDDDDDDDDDDDDDDDDDDDDDDDDDDDDDDDDDDADDDPDPDDQDDWDWDDDFLFKIKTWGAFQPVPDTALKDKAWGWDDDPVGKTKIKIKIKHWDPHNLANSLCNPQLVVQLVVLLVVLVPDPDDRDSLVSSQVSLQVSLVVSVVVVDAIWIWMWMWIDTPQKIKIKTFAQWWKWWQQLLDIDTQDDHAFCPPPVLVVQQVVLVWHWDADPNQIDIVVDDGGQETRHPPVCCSRHPSGIDMDMDGLDPRTFKMKIKDVLQPVQAPRSNLSVLQVVQRPPDDRRDRNVSLVVSNVSSVVSPRRHIMMMMIGGSDPPPPPPPPPDQLVSCVVPLVDDDADAAAEEEEDDDDDDCLLLVLLLLLLLQVVDDPPFDRHAYEYAYEDPDPVSVVVVVVSCVVCVVSVNNVRYHYHYPNDPNRVSVNLLHYQAYEEEDAQPAPCSVQLSSLQSLHAYEYECHHCCPPQQQDFAPNAGQHHYDHDSNRSSVRVNCSSPDDPVNSNVSSVRSNVSSNCRHPVVVVVVVCVVCVCVVPVPPPPDD

InterPro domains:
  IPR000222 PPM-type phosphatase, divalent cation binding [PS01032] (116-124)
  IPR001296 Glycosyl transferase, family 1 [PF00534] (387-535)
  IPR001932 PPM-type phosphatase-like domain [PF00481] (91-332)
  IPR001932 PPM-type phosphatase-like domain [PS51746] (82-340)
  IPR001932 PPM-type phosphatase-like domain [SM00331] (78-340)
  IPR001932 PPM-type phosphatase-like domain [SM00332] (72-338)
  IPR001932 PPM-type phosphatase-like domain [cd00143] (82-340)
  IPR036457 PPM-type phosphatase-like domain superfamily [G3DSA:3.60.40.10] (76-346)
  IPR036457 PPM-type phosphatase-like domain superfamily [SSF81606] (80-341)
  IPR038013 ALG11 mannosyltransferase [PTHR45919] (387-557)

Organism: Brassica campestris (NCBI:txid3711)

Secondary structure (DSSP, 8-state):
---------PPPPPPPPPPPP------------------------------------PPPP---------TTS-EEEEETTTEEEEEE--S-TT-----EEEEEEEE-TTS-EEEEEEEEEEESSSHHHHHHHHHHHHHHHHHHHHHTT-SS---HHHHHHHHHHHHHHHHHHHT---EEEEEEEEEETTEEEEEEESS-EEEEEETTEEEESS----TTSHHHHHHHHHTT--EEEETTEEEETTTBS-SB-EE-GGGTTTSB-PPEEEEEE--TTEEEEEEE-HHHHTTS-HHHHHHHHHHHHSS-SS---HHHHHHHHHHHHHTT--S-EEEEEEE-S--------S--HHHHHHHH---S-----EEEEES--SS-HHHHHHHHHHHHHHS-TTSPPPPEEEEE---SHHHHHHHHHHHHHHHHTT-TTTEEEEET--HHHHHHHHHT-SEEEE--TT-SS-HHHHHHHHHTPEEEEESSHHIIIIIS--BTTB---EEESSHHHHHHHHHHHHHS-HHHHHHHHHHHHHHHGGGSHHHHHHHHHHHHHHHHHTTSSS--

pLDDT: mean 74.85, std 23.58, range [23.16, 98.75]